Protein AF-F2PI45-F1 (afdb_monomer_lite)

pLDDT: mean 71.33, std 25.91, range [21.83, 98.81]

Sequence (616 aa):
MYAVRPRPASSHHSFSNLPLLVLICISTILLFCTRTSAAPFDLSNGDISQQVIIIDDDQQAPFIGTEPKANLESSENDQEPFPGDTSQFPWPRASKTLRTMLEALDVMQSDYFSLWQATWPTGIDWTKAVVNTHILSLLSLLSSTLGFTGDEPWSGCYDEVAMSTENLISYYFQQTSAFWHGENFFGIRLQAYDDMLAPAAHRARVFYDLAVRGWDTQLCGGGMIWSPWLTPYKNAITNELFISASIAMYLYFPGDPIDSPIVESQLQENGFASPPRDPIHLDAAITAYKWLKNSNMTGANGLYADGFHIHGWTPNDPGTGKCDVLNTMVYTYNQGVILSGLRGLWLATGDRRYLEDGHDLVRNVIKATGWPAKSDHTWHGLGRAGVLEDACDSTGLCSQDGQTFKGIFFHHFAEFCRQLSPQEKRILSDPALHKSPSGNNTSEQERRNTFGWHQRTCASYLHWLEHNAYAASVTKNEKGLYGMWWGPKYPDGELNNSDNAVVLPHGAVDYSNSDPPINRASPDLALLQAKGNRTYFAKKVPSDTVGDQLRPITHEFQDTTASKLEGGDAGTGPNVAKAVKDVNDRGRGRTLETQSGALAVFKALYQWQTTPSLRR

Radius of gyration: 27.51 Å; chains: 1; bounding box: 72×77×82 Å

InterPro domains:
  IPR005198 Glycoside hydrolase, family 76 [PF03663] (282-457)
  IPR008928 Six-hairpin glycosidase superfamily [SSF48208] (204-419)
  IPR053169 Meiotically Up-regulated Gene Protein [PTHR47791] (22-611)

Structure (mmCIF, N/CA/C/O backbone):
data_AF-F2PI45-F1
#
_entry.id   AF-F2PI45-F1
#
loop_
_atom_site.group_PDB
_atom_site.id
_atom_site.type_symbol
_atom_site.label_atom_id
_atom_site.label_alt_id
_atom_site.label_comp_id
_atom_site.label_asym_id
_atom_site.label_entity_id
_atom_site.label_seq_id
_atom_site.pdbx_PDB_ins_code
_atom_site.Cartn_x
_atom_site.Cartn_y
_atom_site.Cartn_z
_atom_site.occupancy
_atom_site.B_iso_or_equiv
_atom_site.auth_seq_id
_atom_site.auth_comp_id
_atom_site.auth_asym_id
_atom_site.auth_atom_id
_atom_site.pdbx_PDB_model_num
ATOM 1 N N . MET A 1 1 ? -38.314 17.375 -43.896 1.00 33.88 1 MET A N 1
ATOM 2 C CA . MET A 1 1 ? -37.066 17.585 -44.670 1.00 33.88 1 MET A CA 1
ATOM 3 C C . MET A 1 1 ? -36.321 18.696 -43.943 1.00 33.88 1 MET A C 1
ATOM 5 O O . MET A 1 1 ? -36.870 19.778 -43.882 1.00 33.88 1 MET A O 1
ATOM 9 N N . TYR A 1 2 ? -35.233 18.507 -43.204 1.00 23.61 2 TYR A N 1
ATOM 10 C CA . TYR A 1 2 ? -34.017 17.724 -43.426 1.00 23.61 2 TYR A CA 1
ATOM 11 C C . TYR A 1 2 ? -33.533 17.062 -42.123 1.00 23.61 2 TYR A C 1
ATOM 13 O O . TYR A 1 2 ? -33.752 17.584 -41.035 1.00 23.61 2 TYR A O 1
ATOM 21 N N . ALA A 1 3 ? -32.867 15.917 -42.264 1.00 24.14 3 ALA A N 1
ATOM 22 C CA . ALA A 1 3 ? -32.181 15.197 -41.198 1.00 24.14 3 ALA A CA 1
ATOM 23 C C . ALA A 1 3 ? -30.749 15.724 -41.008 1.00 24.14 3 ALA A C 1
ATOM 25 O O . ALA A 1 3 ? -30.070 16.007 -41.994 1.00 24.14 3 ALA A O 1
ATOM 26 N N . VAL A 1 4 ? -30.259 15.744 -39.766 1.00 24.33 4 VAL A N 1
ATOM 27 C CA . VAL A 1 4 ? -28.822 15.783 -39.455 1.00 24.33 4 VAL A CA 1
ATOM 28 C C . VAL A 1 4 ? -28.541 14.702 -38.410 1.00 24.33 4 VAL A C 1
ATOM 30 O O . VAL A 1 4 ? -29.126 14.694 -37.332 1.00 24.33 4 VAL A O 1
ATOM 33 N N . ARG A 1 5 ? -27.687 13.742 -38.782 1.00 22.36 5 ARG A N 1
ATOM 34 C CA . ARG A 1 5 ? -27.191 12.652 -37.927 1.00 22.36 5 ARG A CA 1
ATOM 35 C C . ARG A 1 5 ? -26.274 13.206 -36.821 1.00 22.36 5 ARG A C 1
ATOM 37 O O . ARG A 1 5 ? -25.494 14.110 -37.121 1.00 22.36 5 ARG A O 1
ATOM 44 N N . PRO A 1 6 ? -26.241 12.617 -35.613 1.00 24.66 6 PRO A N 1
ATOM 45 C CA . PRO A 1 6 ? -25.165 12.871 -34.662 1.00 24.66 6 PRO A CA 1
ATOM 46 C C . PRO A 1 6 ? -23.871 12.180 -35.124 1.00 24.66 6 PRO A C 1
ATOM 48 O O . PRO A 1 6 ? -23.886 11.019 -35.539 1.00 24.66 6 PRO A O 1
ATOM 51 N N . ARG A 1 7 ? -22.748 12.903 -35.054 1.00 21.83 7 ARG A N 1
ATOM 52 C CA . ARG A 1 7 ? -21.387 12.345 -35.132 1.00 21.83 7 ARG A CA 1
ATOM 53 C C . ARG A 1 7 ? -21.074 11.558 -33.845 1.00 21.83 7 ARG A C 1
ATOM 55 O O . ARG A 1 7 ? -21.570 11.947 -32.790 1.00 21.83 7 ARG A O 1
ATOM 62 N N . PRO A 1 8 ? -20.232 10.511 -33.894 1.00 22.56 8 PRO A N 1
ATOM 63 C CA . PRO A 1 8 ? -19.778 9.817 -32.697 1.00 22.56 8 PRO A CA 1
ATOM 64 C C . PRO A 1 8 ? -18.720 10.668 -31.982 1.00 22.56 8 PRO A C 1
ATOM 66 O O . PRO A 1 8 ? -17.704 11.029 -32.574 1.00 22.56 8 PRO A O 1
ATOM 69 N N . ALA A 1 9 ? -18.961 11.003 -30.716 1.00 24.89 9 ALA A N 1
ATOM 70 C CA . ALA A 1 9 ? -17.944 11.569 -29.840 1.00 24.89 9 ALA A CA 1
ATOM 71 C C . ALA A 1 9 ? -17.039 10.433 -29.344 1.00 24.89 9 ALA A C 1
ATOM 73 O O . ALA A 1 9 ? -17.418 9.639 -28.487 1.00 24.89 9 ALA A O 1
ATOM 74 N N . SER A 1 10 ? -15.846 10.338 -29.921 1.00 26.83 10 SER A N 1
ATOM 75 C CA . SER A 1 10 ? -14.732 9.558 -29.395 1.00 26.83 10 SER A CA 1
ATOM 76 C C . SER A 1 10 ? -14.010 10.381 -28.325 1.00 26.83 10 SER A C 1
ATOM 78 O O . SER A 1 10 ? -13.104 11.148 -28.638 1.00 26.83 10 SER A O 1
ATOM 80 N N . SER A 1 11 ? -14.425 10.240 -27.069 1.00 23.83 11 SER A N 1
ATOM 81 C CA . SER A 1 11 ? -13.653 10.679 -25.899 1.00 23.83 11 SER A CA 1
ATOM 82 C C . SER A 1 11 ? -14.159 9.945 -24.656 1.00 23.83 11 SER A C 1
ATOM 84 O O . SER A 1 11 ? -14.932 10.479 -23.862 1.00 23.83 11 SER A O 1
ATOM 86 N N . HIS A 1 12 ? -13.759 8.682 -24.505 1.00 24.02 12 HIS A N 1
ATOM 87 C CA . HIS A 1 12 ? -13.896 7.961 -23.242 1.00 24.02 12 HIS A CA 1
ATOM 88 C C . HIS A 1 12 ? -12.799 8.452 -22.285 1.00 24.02 12 HIS A C 1
ATOM 90 O O . HIS A 1 12 ? -11.687 7.933 -22.302 1.00 24.02 12 HIS A O 1
ATOM 96 N N . HIS A 1 13 ? -13.102 9.475 -21.483 1.00 25.55 13 HIS A N 1
ATOM 97 C CA . HIS A 1 13 ? -12.316 9.825 -20.299 1.00 25.55 13 HIS A CA 1
ATOM 98 C C . HIS A 1 13 ? -12.866 9.098 -19.060 1.00 25.55 13 HIS A C 1
ATOM 100 O O . HIS A 1 13 ? -14.070 8.883 -18.922 1.00 25.55 13 HIS A O 1
ATOM 106 N N . SER A 1 14 ? -11.928 8.678 -18.212 1.00 30.64 14 SER A N 1
ATOM 107 C CA . SER A 1 14 ? -12.014 7.811 -17.035 1.00 30.64 14 SER A CA 1
ATOM 108 C C . SER A 1 14 ? -13.214 8.020 -16.103 1.00 30.64 14 SER A C 1
ATOM 110 O O . SER A 1 14 ? -13.240 8.958 -15.319 1.00 30.64 14 SER A O 1
ATOM 112 N N . PHE A 1 15 ? -14.137 7.056 -16.080 1.00 25.92 15 PHE A N 1
ATOM 113 C CA . PHE A 1 15 ? -15.078 6.834 -14.963 1.00 25.92 15 PHE A CA 1
ATOM 114 C C . PHE A 1 15 ? -15.047 5.380 -14.447 1.00 25.92 15 PHE A C 1
ATOM 116 O O . PHE A 1 15 ? -15.872 4.965 -13.638 1.00 25.92 15 PHE A O 1
ATOM 123 N N . SER A 1 16 ? -14.081 4.578 -14.895 1.00 33.81 16 SER A N 1
ATOM 124 C CA . SER A 1 16 ? -14.074 3.117 -14.742 1.00 33.81 16 SER A CA 1
ATOM 125 C C . SER A 1 16 ? -13.596 2.586 -13.380 1.00 33.81 16 SER A C 1
ATOM 127 O O . SER A 1 16 ? -13.730 1.389 -13.150 1.00 33.81 16 SER A O 1
ATOM 129 N N . ASN A 1 17 ? -13.085 3.433 -12.473 1.00 45.50 17 ASN A N 1
ATOM 130 C CA . ASN A 1 17 ? -12.382 3.010 -11.244 1.00 45.50 17 ASN A CA 1
ATOM 131 C C . ASN A 1 17 ? -12.914 3.642 -9.942 1.00 45.50 17 ASN A C 1
ATOM 133 O O . ASN A 1 17 ? -12.168 3.747 -8.966 1.00 45.50 17 ASN A O 1
ATOM 137 N N . LEU A 1 18 ? -14.185 4.059 -9.903 1.00 41.03 18 LEU A N 1
ATOM 138 C CA . LEU A 1 18 ? -14.761 4.754 -8.743 1.00 41.03 18 LEU A CA 1
ATOM 139 C C . LEU A 1 18 ? -14.488 4.034 -7.400 1.00 41.03 18 LEU A C 1
ATOM 141 O O . LEU A 1 18 ? -13.960 4.691 -6.509 1.00 41.03 18 LEU A O 1
ATOM 145 N N . PRO A 1 19 ? -14.700 2.708 -7.239 1.00 41.06 19 PRO A N 1
ATOM 146 C CA . PRO A 1 19 ? -14.501 2.037 -5.947 1.00 41.06 19 PRO A CA 1
ATOM 147 C C . PRO A 1 19 ? -13.040 2.029 -5.476 1.00 41.06 19 PRO A C 1
ATOM 149 O O . PRO A 1 19 ? -12.767 2.140 -4.284 1.00 41.06 19 PRO A O 1
ATOM 152 N N . LEU A 1 20 ? -12.089 1.927 -6.410 1.00 44.75 20 LEU A N 1
ATOM 153 C CA . LEU A 1 20 ? -10.660 1.910 -6.103 1.00 44.75 20 LEU A CA 1
ATOM 154 C C . LEU A 1 20 ? -10.176 3.288 -5.634 1.00 44.75 20 LEU A C 1
ATOM 156 O O . LEU A 1 20 ? -9.505 3.390 -4.610 1.00 44.75 20 LEU A O 1
ATOM 160 N N . LEU A 1 21 ? -10.559 4.345 -6.357 1.00 47.47 21 LEU A N 1
ATOM 161 C CA . LEU A 1 21 ? -10.214 5.724 -6.005 1.00 47.47 21 LEU A CA 1
ATOM 162 C C . LEU A 1 21 ? -10.801 6.107 -4.640 1.00 47.47 21 LEU A C 1
ATOM 164 O O . LEU A 1 21 ? -10.086 6.608 -3.777 1.00 47.47 21 LEU A O 1
ATOM 168 N N . VAL A 1 22 ? -12.083 5.794 -4.434 1.00 50.28 22 VAL A N 1
ATOM 169 C CA . VAL A 1 22 ? -12.818 6.002 -3.179 1.00 50.28 22 VAL A CA 1
ATOM 170 C C . VAL A 1 22 ? -12.051 5.401 -1.995 1.00 50.28 22 VAL A C 1
ATOM 172 O O . VAL A 1 22 ? -11.793 6.088 -1.009 1.00 50.28 22 VAL A O 1
ATOM 175 N N . LEU A 1 23 ? -11.633 4.136 -2.097 1.00 44.88 23 LEU A N 1
ATOM 176 C CA . LEU A 1 23 ? -10.968 3.441 -0.996 1.00 44.88 23 LEU A CA 1
ATOM 177 C C . LEU A 1 23 ? -9.544 3.950 -0.709 1.00 44.88 23 LEU A C 1
ATOM 179 O O . LEU A 1 23 ? -9.128 4.007 0.455 1.00 44.88 23 LEU A O 1
ATOM 183 N N . ILE A 1 24 ? -8.802 4.353 -1.745 1.00 49.91 24 ILE A N 1
ATOM 184 C CA . ILE A 1 24 ? -7.488 4.992 -1.579 1.00 49.91 24 ILE A CA 1
ATOM 185 C C . ILE A 1 24 ? -7.664 6.330 -0.854 1.00 49.91 24 ILE A C 1
ATOM 187 O O . ILE A 1 24 ? -6.982 6.574 0.143 1.00 49.91 24 ILE A O 1
ATOM 191 N N . CYS A 1 25 ? -8.632 7.153 -1.275 1.00 53.09 25 CYS A N 1
ATOM 192 C CA . CYS A 1 25 ? -8.944 8.421 -0.620 1.00 53.09 25 CYS A CA 1
ATOM 193 C C . CYS A 1 25 ? -9.267 8.232 0.870 1.00 53.09 25 CYS A C 1
ATOM 195 O O . CYS A 1 25 ? -8.688 8.942 1.689 1.00 53.09 25 CYS A O 1
ATOM 197 N N . ILE A 1 26 ? -10.095 7.252 1.252 1.00 53.78 26 ILE A N 1
ATOM 198 C CA . ILE A 1 26 ? -10.412 6.975 2.669 1.00 53.78 26 ILE A CA 1
ATOM 199 C C . ILE A 1 26 ? -9.142 6.693 3.478 1.00 53.78 26 ILE A C 1
ATOM 201 O O . ILE A 1 26 ? -8.958 7.254 4.556 1.00 53.78 26 ILE A O 1
ATOM 205 N N . SER A 1 27 ? -8.237 5.868 2.946 1.00 49.56 27 SER A N 1
ATOM 206 C CA . SER A 1 27 ? -6.987 5.514 3.629 1.00 49.56 27 SER A CA 1
ATOM 207 C C . SER A 1 27 ? -6.093 6.743 3.847 1.00 49.56 27 SER A C 1
ATOM 209 O O . SER A 1 27 ? -5.549 6.925 4.937 1.00 49.56 27 SER A O 1
ATOM 211 N N . THR A 1 28 ? -6.005 7.633 2.848 1.00 55.09 28 THR A N 1
ATOM 212 C CA . THR A 1 28 ? -5.262 8.904 2.957 1.00 55.09 28 THR A CA 1
ATOM 213 C C . THR A 1 28 ? -5.875 9.850 3.991 1.00 55.09 28 THR A C 1
ATOM 215 O O . THR A 1 28 ? -5.159 10.494 4.756 1.00 55.09 28 THR A O 1
ATOM 218 N N . ILE A 1 29 ? -7.208 9.893 4.050 1.00 54.50 29 ILE A N 1
ATOM 219 C CA . ILE A 1 29 ? -7.974 10.776 4.926 1.00 54.50 29 ILE A CA 1
ATOM 220 C C . ILE A 1 29 ? -7.871 10.304 6.377 1.00 54.50 29 ILE A C 1
ATOM 222 O O . ILE A 1 29 ? -7.687 11.110 7.280 1.00 54.50 29 ILE A O 1
ATOM 226 N N . LEU A 1 30 ? -7.919 8.998 6.632 1.00 48.25 30 LEU A N 1
ATOM 227 C CA . LEU A 1 30 ? -7.784 8.474 7.991 1.00 48.25 30 LEU A CA 1
ATOM 228 C C . LEU A 1 30 ? -6.361 8.660 8.530 1.00 48.25 30 LEU A C 1
ATOM 230 O O . LEU A 1 30 ? -6.196 9.006 9.697 1.00 48.25 30 LEU A O 1
ATOM 234 N N . LEU A 1 31 ? -5.333 8.543 7.680 1.00 49.53 31 LEU A N 1
ATOM 235 C CA . LEU A 1 31 ? -3.962 8.957 8.019 1.00 49.53 31 LEU A CA 1
ATOM 236 C C . LEU A 1 31 ? -3.902 10.428 8.462 1.00 49.53 31 LEU A C 1
ATOM 238 O O . LEU A 1 31 ? -3.153 10.755 9.382 1.00 49.53 31 LEU A O 1
ATOM 242 N N . PHE A 1 32 ? -4.730 11.282 7.862 1.00 48.47 32 PHE A N 1
ATOM 243 C CA . PHE A 1 32 ? -4.881 12.683 8.235 1.00 48.47 32 PHE A CA 1
ATOM 244 C C . PHE A 1 32 ? -5.536 12.850 9.617 1.00 48.47 32 PHE A C 1
ATOM 246 O O . PHE A 1 32 ? -4.965 13.480 10.508 1.00 48.47 32 PHE A O 1
ATOM 253 N N . CYS A 1 33 ? -6.681 12.195 9.840 1.00 40.84 33 CYS A N 1
ATOM 254 C CA . CYS A 1 33 ? -7.427 12.256 11.102 1.00 40.84 33 CYS A CA 1
ATOM 255 C C . CYS A 1 33 ? -6.652 11.682 12.303 1.00 40.84 33 CYS A C 1
ATOM 257 O O . CYS A 1 33 ? -6.845 12.127 13.431 1.00 40.84 33 CYS A O 1
ATOM 259 N N . THR A 1 34 ? -5.740 10.722 12.094 1.00 45.22 34 THR A N 1
ATOM 260 C CA . THR A 1 34 ? -4.910 10.176 13.190 1.00 45.22 34 THR A CA 1
ATOM 261 C C . THR A 1 34 ? -3.892 11.151 13.775 1.00 45.22 34 THR A C 1
ATOM 263 O O . THR A 1 34 ? -3.314 10.855 14.824 1.00 45.22 34 THR A O 1
ATOM 266 N N . ARG A 1 35 ? -3.602 12.266 13.094 1.00 47.75 35 ARG A N 1
ATOM 267 C CA . ARG A 1 35 ? -2.404 13.080 13.363 1.00 47.75 35 ARG A CA 1
ATOM 268 C C . ARG A 1 35 ? -2.680 14.548 13.677 1.00 47.75 35 ARG A C 1
ATOM 270 O O . ARG A 1 35 ? -1.747 15.233 14.074 1.00 47.75 35 ARG A O 1
ATOM 277 N N . THR A 1 36 ? -3.932 15.000 13.620 1.00 33.34 36 THR A N 1
ATOM 278 C CA . THR A 1 36 ? -4.341 16.340 14.084 1.00 33.34 36 THR A CA 1
ATOM 279 C C . THR A 1 36 ? -4.804 16.379 15.548 1.00 33.34 36 THR A C 1
ATOM 281 O O . THR A 1 36 ? -5.346 17.390 15.980 1.00 33.34 36 THR A O 1
ATOM 284 N N . SER A 1 37 ? -4.581 15.332 16.361 1.00 30.16 37 SER A N 1
ATOM 285 C CA . SER A 1 37 ? -4.955 15.392 17.785 1.00 30.16 37 SER A CA 1
ATOM 286 C C . SER A 1 37 ? -3.991 16.290 18.578 1.00 30.16 37 SER A C 1
ATOM 288 O O . SER A 1 37 ? -3.027 15.809 19.180 1.00 30.16 37 SER A O 1
ATOM 290 N N . ALA A 1 38 ? -4.263 17.593 18.607 1.00 25.81 38 ALA A N 1
ATOM 291 C CA . ALA A 1 38 ? -3.849 18.433 19.721 1.00 25.81 38 ALA A CA 1
ATOM 292 C C . ALA A 1 38 ? -4.473 17.870 21.013 1.00 25.81 38 ALA A C 1
ATOM 294 O O . ALA A 1 38 ? -5.565 17.294 20.996 1.00 25.81 38 ALA A O 1
ATOM 295 N N . ALA A 1 39 ? -3.738 17.946 22.122 1.00 23.22 39 ALA A N 1
ATOM 296 C CA . ALA A 1 39 ? -4.194 17.452 23.417 1.00 23.22 39 ALA A CA 1
ATOM 297 C C . ALA A 1 39 ? -5.570 18.051 23.784 1.00 23.22 39 ALA A C 1
ATOM 299 O O . ALA A 1 39 ? -5.795 19.232 23.518 1.00 23.22 39 ALA A O 1
ATOM 300 N N . PRO A 1 40 ? -6.490 17.285 24.400 1.00 25.64 40 PRO A N 1
ATOM 301 C CA . PRO A 1 40 ? -7.733 17.857 24.898 1.00 25.64 40 PRO A CA 1
ATOM 302 C C . PRO A 1 40 ? -7.402 18.880 25.991 1.00 25.64 40 PRO A C 1
ATOM 304 O O . PRO A 1 40 ? -6.805 18.532 27.009 1.00 25.64 40 PRO A O 1
ATOM 307 N N . PHE A 1 41 ? -7.759 20.142 25.756 1.00 23.22 41 PHE A N 1
ATOM 308 C CA . PHE A 1 41 ? -7.725 21.186 26.775 1.00 23.22 41 PHE A CA 1
ATOM 309 C C . PHE A 1 41 ? -8.784 20.867 27.838 1.00 23.22 41 PHE A C 1
ATOM 311 O O . PHE A 1 41 ? -9.961 20.689 27.524 1.00 23.22 41 PHE A O 1
ATOM 318 N N . ASP A 1 42 ? -8.347 20.761 29.090 1.00 23.28 42 ASP A N 1
ATOM 319 C CA . ASP A 1 42 ? -9.207 20.565 30.253 1.00 23.28 42 ASP A CA 1
ATOM 320 C C . ASP A 1 42 ? -9.890 21.895 30.615 1.00 23.28 42 ASP A C 1
ATOM 322 O O . ASP A 1 42 ? -9.226 22.894 30.891 1.00 23.28 42 ASP A O 1
ATOM 326 N N . LEU A 1 43 ? -11.223 21.919 30.592 1.00 28.06 43 LEU A N 1
ATOM 327 C CA . LEU A 1 43 ? -12.054 23.098 30.873 1.00 28.06 43 LEU A CA 1
ATOM 328 C C . LEU A 1 43 ? -12.311 23.309 32.378 1.00 28.06 43 LEU A C 1
ATOM 330 O O . LEU A 1 43 ? -13.304 23.932 32.752 1.00 28.06 43 LEU A O 1
ATOM 334 N N . SER A 1 44 ? -11.456 22.797 33.269 1.00 26.75 44 SER A N 1
ATOM 335 C CA . SER A 1 44 ? -11.731 22.834 34.712 1.00 26.75 44 SER A CA 1
ATOM 336 C C . SER A 1 44 ? -11.062 23.959 35.508 1.00 26.75 44 SER A C 1
ATOM 338 O O . SER A 1 44 ? -11.279 24.013 36.715 1.00 26.75 44 SER A O 1
ATOM 340 N N . ASN A 1 45 ? -10.290 24.867 34.904 1.00 25.86 45 ASN A N 1
ATOM 341 C CA . ASN A 1 45 ? -9.700 25.995 35.636 1.00 25.86 45 ASN A CA 1
ATOM 342 C C . ASN A 1 45 ? -10.149 27.330 35.043 1.00 25.86 45 ASN A C 1
ATOM 344 O O . ASN A 1 45 ? -9.625 27.806 34.039 1.00 25.86 45 ASN A O 1
ATOM 348 N N . GLY A 1 46 ? -11.148 27.926 35.694 1.00 32.56 46 GLY A N 1
ATOM 349 C CA . GLY A 1 46 ? -11.552 29.301 35.454 1.00 32.56 46 GLY A CA 1
ATOM 350 C C . GLY A 1 46 ? -10.499 30.264 35.983 1.00 32.56 46 GLY A C 1
ATOM 351 O O . GLY A 1 46 ? -10.391 30.438 37.188 1.00 32.56 46 GLY A O 1
ATOM 352 N N . ASP A 1 47 ? -9.729 30.854 35.079 1.00 28.53 47 ASP A N 1
ATOM 353 C CA . ASP A 1 47 ? -9.365 32.273 35.080 1.00 28.53 47 ASP A CA 1
ATOM 354 C C . ASP A 1 47 ? -8.482 32.521 33.854 1.00 28.53 47 ASP A C 1
ATOM 356 O O . ASP A 1 47 ? -7.393 31.967 33.772 1.00 28.53 47 ASP A O 1
ATOM 360 N N . ILE A 1 48 ? -8.990 33.287 32.886 1.00 24.52 48 ILE A N 1
ATOM 361 C CA . ILE A 1 48 ? -8.292 34.259 32.022 1.00 24.52 48 ILE A CA 1
ATOM 362 C C . ILE A 1 48 ? -9.359 34.785 31.047 1.00 24.52 48 ILE A C 1
ATOM 364 O O . ILE A 1 48 ? -9.941 34.058 30.244 1.00 24.52 48 ILE A O 1
ATOM 368 N N . SER A 1 49 ? -9.657 36.074 31.169 1.00 26.09 49 SER A N 1
ATOM 369 C CA . SER A 1 49 ? -10.671 36.809 30.418 1.00 26.09 49 SER A CA 1
ATOM 370 C C . SER A 1 49 ? -10.401 36.829 28.906 1.00 26.09 49 SER A C 1
ATOM 372 O O . SER A 1 49 ? -9.418 37.425 28.466 1.00 26.09 49 SER A O 1
ATOM 374 N N . GLN A 1 50 ? -11.314 36.272 28.106 1.00 28.66 50 GLN A N 1
ATOM 375 C CA . GLN A 1 50 ? -11.414 36.560 26.673 1.00 28.66 50 GLN A CA 1
ATOM 376 C C . GLN A 1 50 ? -12.030 37.953 26.464 1.00 28.66 50 GLN A C 1
ATOM 378 O O . GLN A 1 50 ? -13.197 38.175 26.782 1.00 28.66 50 GLN A O 1
ATOM 383 N N . GLN A 1 51 ? -11.273 38.886 25.882 1.00 24.91 51 GLN A N 1
ATOM 384 C CA . GLN A 1 51 ? -11.867 39.981 25.115 1.00 24.91 51 GLN A CA 1
ATOM 385 C C . GLN A 1 51 ? -12.147 39.460 23.705 1.00 24.91 51 GLN A C 1
ATOM 387 O O . GLN A 1 51 ? -11.249 39.338 22.878 1.00 24.91 51 GLN A O 1
ATOM 392 N N . VAL A 1 52 ? -13.410 39.122 23.458 1.00 22.98 52 VAL A N 1
ATOM 393 C CA . VAL A 1 52 ? -13.944 38.847 22.125 1.00 22.98 52 VAL A CA 1
ATOM 394 C C . VAL A 1 52 ? -14.090 40.188 21.404 1.00 22.98 52 VAL A C 1
ATOM 396 O O . VAL A 1 52 ? -14.913 41.013 21.799 1.00 22.98 52 VAL A O 1
ATOM 399 N N . ILE A 1 53 ? -13.296 40.421 20.359 1.00 23.08 53 ILE A N 1
ATOM 400 C CA . ILE A 1 53 ? -13.581 41.479 19.384 1.00 23.08 53 ILE A CA 1
ATOM 401 C C . ILE A 1 53 ? -14.524 40.863 18.352 1.00 23.08 53 ILE A C 1
ATOM 403 O O . ILE A 1 53 ? -14.109 40.055 17.526 1.00 23.08 53 ILE A O 1
ATOM 407 N N . ILE A 1 54 ? -15.805 41.217 18.437 1.00 23.70 54 ILE A N 1
ATOM 408 C CA . ILE A 1 54 ? -16.793 40.926 17.396 1.00 23.70 54 ILE A CA 1
ATOM 409 C C . ILE A 1 54 ? -16.545 41.934 16.271 1.00 23.70 54 ILE A C 1
ATOM 411 O O . ILE A 1 54 ? -16.650 43.139 16.497 1.00 23.70 54 ILE A O 1
ATOM 415 N N . ILE A 1 55 ? -16.178 41.455 15.083 1.00 24.06 55 ILE A N 1
ATOM 416 C CA . ILE A 1 55 ? -16.132 42.282 13.873 1.00 24.06 55 ILE A CA 1
ATOM 417 C C . ILE A 1 55 ? -17.495 42.136 13.190 1.00 24.06 55 ILE A C 1
ATOM 419 O O . ILE A 1 55 ? -17.864 41.034 12.794 1.00 24.06 55 ILE A O 1
ATOM 423 N N . ASP A 1 56 ? -18.240 43.241 13.129 1.00 24.06 56 ASP A N 1
ATOM 424 C CA . ASP A 1 56 ? -19.556 43.353 12.487 1.00 24.06 56 ASP A CA 1
ATOM 425 C C . ASP A 1 56 ? -19.460 43.176 10.957 1.00 24.06 56 ASP A C 1
ATOM 427 O O . ASP A 1 56 ? -18.480 43.587 10.328 1.00 24.06 56 ASP A O 1
ATOM 431 N N . ASP A 1 57 ? -20.507 42.596 10.370 1.00 30.73 57 ASP A N 1
ATOM 432 C CA . ASP A 1 57 ? -20.591 42.010 9.015 1.00 30.73 57 ASP A CA 1
ATOM 433 C C . ASP A 1 57 ? -20.531 43.026 7.840 1.00 30.73 57 ASP A C 1
ATOM 435 O O . ASP A 1 57 ? -20.660 42.660 6.675 1.00 30.73 57 ASP A O 1
ATOM 439 N N . ASP A 1 58 ? -20.286 44.313 8.112 1.00 27.70 58 ASP A N 1
ATOM 440 C CA . ASP A 1 58 ? -20.378 45.407 7.126 1.00 27.70 58 ASP A CA 1
ATOM 441 C C . ASP A 1 58 ? -19.014 45.940 6.617 1.00 27.70 58 ASP A C 1
ATOM 443 O O . ASP A 1 58 ? -18.944 46.994 5.980 1.00 27.70 58 ASP A O 1
ATOM 447 N N . GLN A 1 59 ? -17.896 45.244 6.865 1.00 29.20 59 GLN A N 1
ATOM 448 C CA . GLN A 1 59 ? -16.543 45.729 6.504 1.00 29.20 59 GLN A CA 1
ATOM 449 C C . GLN A 1 59 ? -15.874 45.035 5.297 1.00 29.20 59 GLN A C 1
ATOM 451 O O . GLN A 1 59 ? -14.725 45.348 4.984 1.00 29.20 59 GLN A O 1
ATOM 456 N N . GLN A 1 60 ? -16.550 44.154 4.553 1.00 29.36 60 GLN A N 1
ATOM 457 C CA . GLN A 1 60 ? -15.978 43.576 3.324 1.00 29.36 60 GLN A CA 1
ATOM 458 C C . GLN A 1 60 ? -16.428 44.325 2.062 1.00 29.36 60 GLN A C 1
ATOM 460 O O . GLN A 1 60 ? -17.349 43.915 1.360 1.00 29.36 60 GLN A O 1
ATOM 465 N N . ALA A 1 61 ? -15.720 45.407 1.728 1.00 27.95 61 ALA A N 1
ATOM 466 C CA . ALA A 1 61 ? -15.706 45.950 0.370 1.00 27.95 61 ALA A CA 1
ATOM 467 C C . ALA A 1 61 ? -14.415 45.503 -0.353 1.00 27.95 61 ALA A C 1
ATOM 469 O O . ALA A 1 61 ? -13.327 45.644 0.210 1.00 27.95 61 ALA A O 1
ATOM 470 N N . PRO A 1 62 ? -14.488 44.972 -1.590 1.00 28.06 62 PRO A N 1
ATOM 471 C CA . PRO A 1 62 ? -13.304 44.576 -2.346 1.00 28.06 62 PRO A CA 1
ATOM 472 C C . PRO A 1 62 ? -12.477 45.815 -2.716 1.00 28.06 62 PRO A C 1
ATOM 474 O O . PRO A 1 62 ? -12.985 46.747 -3.341 1.00 28.06 62 PRO A O 1
ATOM 477 N N . PHE A 1 63 ? -11.192 45.829 -2.355 1.00 27.70 63 PHE A N 1
ATOM 478 C CA . PHE A 1 63 ? -10.278 46.911 -2.723 1.00 27.70 63 PHE A CA 1
ATOM 479 C C . PHE A 1 63 ? -9.968 46.869 -4.226 1.00 27.70 63 PHE A C 1
ATOM 481 O O . PHE A 1 63 ? -9.033 46.210 -4.674 1.00 27.70 63 PHE A O 1
ATOM 488 N N . ILE A 1 64 ? -10.747 47.612 -5.011 1.00 29.91 64 ILE A N 1
ATOM 489 C CA . ILE A 1 64 ? -10.380 48.032 -6.363 1.00 29.91 64 ILE A CA 1
ATOM 490 C C . ILE A 1 64 ? -10.048 49.525 -6.298 1.00 29.91 64 ILE A C 1
ATOM 492 O O . ILE A 1 64 ? -10.930 50.354 -6.104 1.00 29.91 64 ILE A O 1
ATOM 496 N N . GLY A 1 65 ? -8.768 49.854 -6.494 1.00 37.16 65 GLY A N 1
ATOM 497 C CA . GLY A 1 65 ? -8.319 51.195 -6.872 1.00 37.16 65 GLY A CA 1
ATOM 498 C C . GLY A 1 65 ? -8.153 52.216 -5.744 1.00 37.16 65 GLY A C 1
ATOM 499 O O . GLY A 1 65 ? -8.916 53.171 -5.666 1.00 37.16 65 GLY A O 1
ATOM 500 N N . THR A 1 66 ? -7.074 52.108 -4.967 1.00 30.12 66 THR A N 1
ATOM 501 C CA . THR A 1 66 ? -6.442 53.271 -4.315 1.00 30.12 66 THR A CA 1
ATOM 502 C C . THR A 1 66 ? -4.930 53.069 -4.283 1.00 30.12 66 THR A C 1
ATOM 504 O O . THR A 1 66 ? -4.470 52.012 -3.855 1.00 30.12 66 THR A O 1
ATOM 507 N N . GLU A 1 67 ? -4.170 54.064 -4.750 1.00 31.77 67 GLU A N 1
ATOM 508 C CA . GLU A 1 67 ? -2.703 54.083 -4.689 1.00 31.77 67 GLU A CA 1
ATOM 509 C C . GLU A 1 67 ? -2.187 53.828 -3.259 1.00 31.77 67 GLU A C 1
ATOM 511 O O . GLU A 1 67 ? -2.828 54.255 -2.289 1.00 31.77 67 GLU A O 1
ATOM 516 N N . PRO A 1 68 ? -1.042 53.138 -3.101 1.00 31.53 68 PRO A N 1
ATOM 517 C CA . PRO A 1 68 ? -0.534 52.770 -1.789 1.00 31.53 68 PRO A CA 1
ATOM 518 C C . PRO A 1 68 ? -0.167 54.024 -0.991 1.00 31.53 68 PRO A C 1
ATOM 520 O O . PRO A 1 68 ? 0.657 54.839 -1.409 1.00 31.53 68 PRO A O 1
ATOM 523 N N . LYS A 1 69 ? -0.777 54.170 0.191 1.00 33.94 69 LYS A N 1
ATOM 524 C CA . LYS A 1 69 ? -0.365 55.169 1.179 1.00 33.94 69 LYS A CA 1
ATOM 525 C C . LYS A 1 69 ? 1.085 54.896 1.578 1.00 33.94 69 LYS A C 1
ATOM 527 O O . LYS A 1 69 ? 1.392 53.844 2.130 1.00 33.94 69 LYS A O 1
ATOM 532 N N . ALA A 1 70 ? 1.952 55.867 1.308 1.00 35.91 70 ALA A N 1
ATOM 533 C CA . ALA A 1 70 ? 3.287 55.933 1.879 1.00 35.91 70 ALA A CA 1
ATOM 534 C C . ALA A 1 70 ? 3.188 55.920 3.416 1.00 35.91 70 ALA A C 1
ATOM 536 O O . ALA A 1 70 ? 2.350 56.632 3.973 1.00 35.91 70 ALA A O 1
ATOM 537 N N . ASN A 1 71 ? 4.065 55.141 4.059 1.00 37.06 71 ASN A N 1
ATOM 538 C CA . ASN A 1 71 ? 4.266 54.985 5.512 1.00 37.06 71 ASN A CA 1
ATOM 539 C C . ASN A 1 71 ? 3.630 53.741 6.163 1.00 37.06 71 ASN A C 1
ATOM 541 O O . ASN A 1 71 ? 3.030 53.834 7.232 1.00 37.06 71 ASN A O 1
ATOM 545 N N . LEU A 1 72 ? 3.825 52.564 5.562 1.00 32.25 72 LEU A N 1
ATOM 546 C CA . LEU A 1 72 ? 3.919 51.319 6.331 1.00 32.25 72 LEU A CA 1
ATOM 547 C C . LEU A 1 72 ? 5.372 51.166 6.793 1.00 32.25 72 LEU A C 1
ATOM 549 O O . LEU A 1 72 ? 6.273 51.063 5.962 1.00 32.25 72 LEU A O 1
ATOM 553 N N . GLU A 1 73 ? 5.595 51.207 8.106 1.00 32.81 73 GLU A N 1
ATOM 554 C CA . GLU A 1 73 ? 6.873 50.816 8.702 1.00 32.81 73 GLU A CA 1
ATOM 555 C C . GLU A 1 73 ? 7.145 49.348 8.358 1.00 32.81 73 GLU A C 1
ATOM 557 O O . GLU A 1 73 ? 6.296 48.476 8.555 1.00 32.81 73 GLU A O 1
ATOM 562 N N . SER A 1 74 ? 8.319 49.088 7.784 1.00 29.02 74 SER A N 1
ATOM 563 C CA . SER A 1 74 ? 8.791 47.743 7.484 1.00 29.02 74 SER A CA 1
ATOM 564 C C . SER A 1 74 ? 8.927 46.954 8.780 1.00 29.02 74 SER A C 1
ATOM 566 O O . SER A 1 74 ? 9.639 47.372 9.690 1.00 29.02 74 SER A O 1
ATOM 568 N N . SER A 1 75 ? 8.277 45.794 8.849 1.00 32.78 75 SER A N 1
ATOM 569 C CA . SER A 1 75 ? 8.662 44.765 9.809 1.00 32.78 75 SER A CA 1
ATOM 570 C C . SER A 1 75 ? 10.134 44.424 9.567 1.00 32.78 75 SER A C 1
ATOM 572 O O . SER A 1 75 ? 10.487 44.018 8.466 1.00 32.78 75 SER A O 1
ATOM 574 N N . GLU A 1 76 ? 10.984 44.597 10.580 1.00 33.09 76 GLU A N 1
ATOM 575 C CA . GLU A 1 76 ? 12.405 44.201 10.558 1.00 33.09 76 GLU A CA 1
ATOM 576 C C . GLU A 1 76 ? 12.608 42.671 10.598 1.00 33.09 76 GLU A C 1
ATOM 578 O O . GLU A 1 76 ? 13.716 42.198 10.833 1.00 33.09 76 GLU A O 1
ATOM 583 N N . ASN A 1 77 ? 11.558 41.876 10.372 1.00 33.69 77 ASN A N 1
ATOM 584 C CA . ASN A 1 77 ? 11.707 40.444 10.151 1.00 33.69 77 ASN A CA 1
ATOM 585 C C . ASN A 1 77 ? 11.848 40.200 8.652 1.00 33.69 77 ASN A C 1
ATOM 587 O O . ASN A 1 77 ? 10.855 40.014 7.944 1.00 33.69 77 ASN A O 1
ATOM 591 N N . ASP A 1 78 ? 13.095 40.190 8.187 1.00 27.95 78 ASP A N 1
ATOM 592 C CA . ASP A 1 78 ? 13.432 39.653 6.877 1.00 27.95 78 ASP A CA 1
ATOM 593 C C . ASP A 1 78 ? 12.926 38.207 6.801 1.00 27.95 78 ASP A C 1
ATOM 595 O O . ASP A 1 78 ? 13.366 37.313 7.526 1.00 27.95 78 ASP A O 1
ATOM 599 N N . GLN A 1 79 ? 11.946 37.979 5.932 1.00 31.81 79 GLN A N 1
ATOM 600 C CA . GLN A 1 79 ? 11.534 36.639 5.556 1.00 31.81 79 GLN A CA 1
ATOM 601 C C . GLN A 1 79 ? 12.668 36.078 4.695 1.00 31.81 79 GLN A C 1
ATOM 603 O O . GLN A 1 79 ? 12.844 36.509 3.553 1.00 31.81 79 GLN A O 1
ATOM 608 N N . GLU A 1 80 ? 13.493 35.194 5.264 1.00 34.41 80 GLU A N 1
ATOM 609 C CA . GLU A 1 80 ? 14.654 34.683 4.538 1.00 34.41 80 GLU A CA 1
ATOM 610 C C . GLU A 1 80 ? 14.222 34.004 3.225 1.00 34.41 80 GLU A C 1
ATOM 612 O O . GLU A 1 80 ? 13.233 33.258 3.200 1.00 34.41 80 GLU A O 1
ATOM 617 N N . PRO A 1 81 ? 14.946 34.241 2.115 1.00 31.70 81 PRO A N 1
ATOM 618 C CA . PRO A 1 81 ? 14.729 33.499 0.885 1.00 31.70 81 PRO A CA 1
ATOM 619 C C . PRO A 1 81 ? 14.917 32.001 1.138 1.00 31.70 81 PRO A C 1
ATOM 621 O O . PRO A 1 81 ? 15.749 31.603 1.952 1.00 31.70 81 PRO A O 1
ATOM 624 N N . PHE A 1 82 ? 14.207 31.159 0.379 1.00 40.50 82 PHE A N 1
ATOM 625 C CA . PHE A 1 82 ? 14.554 29.738 0.276 1.00 40.50 82 PHE A CA 1
ATOM 626 C C . PHE A 1 82 ? 16.069 29.579 0.082 1.00 40.50 82 PHE A C 1
ATOM 628 O O . PHE A 1 82 ? 16.653 30.392 -0.643 1.00 40.50 82 PHE A O 1
ATOM 635 N N . PRO A 1 83 ? 16.708 28.549 0.668 1.00 39.72 83 PRO A N 1
ATOM 636 C CA . PRO A 1 83 ? 18.141 28.337 0.529 1.00 39.72 83 PRO A CA 1
ATOM 637 C C . PRO A 1 83 ? 18.490 28.071 -0.938 1.00 39.72 83 PRO A C 1
ATOM 639 O O . PRO A 1 83 ? 18.462 26.947 -1.434 1.00 39.72 83 PRO A O 1
ATOM 642 N N . GLY A 1 84 ? 18.811 29.147 -1.647 1.00 33.91 84 GLY A N 1
ATOM 643 C CA . GLY A 1 84 ? 19.268 29.164 -3.024 1.00 33.91 84 GLY A CA 1
ATOM 644 C C . GLY A 1 84 ? 20.751 28.844 -3.100 1.00 33.91 84 GLY A C 1
ATOM 645 O O . GLY A 1 84 ? 21.499 29.658 -3.611 1.00 33.91 84 GLY A O 1
ATOM 646 N N . ASP A 1 85 ? 21.161 27.707 -2.539 1.00 32.69 85 ASP A N 1
ATOM 647 C CA . ASP A 1 85 ? 22.360 26.939 -2.892 1.00 32.69 85 ASP A CA 1
ATOM 648 C C . ASP A 1 85 ? 22.388 25.680 -2.004 1.00 32.69 85 ASP A C 1
ATOM 650 O O . ASP A 1 85 ? 22.766 25.711 -0.831 1.00 32.69 85 ASP A O 1
ATOM 654 N N . THR A 1 86 ? 21.976 24.532 -2.545 1.00 39.97 86 THR A N 1
ATOM 655 C CA . THR A 1 86 ? 21.952 23.247 -1.822 1.00 39.97 86 THR A CA 1
ATOM 656 C C . THR A 1 86 ? 23.350 22.706 -1.481 1.00 39.97 86 THR A C 1
ATOM 658 O O . THR A 1 86 ? 23.465 21.604 -0.944 1.00 39.97 86 THR A O 1
ATOM 661 N N . SER A 1 87 ? 24.428 23.440 -1.783 1.00 35.38 87 SER A N 1
ATOM 662 C CA . SER A 1 87 ? 25.807 23.002 -1.541 1.00 35.38 87 SER A CA 1
ATOM 663 C C . SER A 1 87 ? 26.430 23.467 -0.215 1.00 35.38 87 SER A C 1
ATOM 665 O O . SER A 1 87 ? 27.509 22.981 0.129 1.00 35.38 87 SER A O 1
ATOM 667 N N . GLN A 1 88 ? 25.772 24.336 0.570 1.00 32.09 88 GLN A N 1
ATOM 668 C CA . GLN A 1 88 ? 26.376 24.937 1.778 1.00 32.09 88 GLN A CA 1
ATOM 669 C C . GLN A 1 88 ? 25.592 24.797 3.094 1.00 32.09 88 GLN A C 1
ATOM 671 O O . GLN A 1 88 ? 25.971 25.427 4.076 1.00 32.09 88 GLN A O 1
ATOM 676 N N . PHE A 1 89 ? 24.584 23.924 3.190 1.00 36.97 89 PHE A N 1
ATOM 677 C CA . PHE A 1 89 ? 23.997 23.570 4.494 1.00 36.97 89 PHE A CA 1
ATOM 678 C C . PHE A 1 89 ? 24.666 22.315 5.080 1.00 36.97 89 PHE A C 1
ATOM 680 O O . PHE A 1 89 ? 24.395 21.198 4.618 1.00 36.97 89 PHE A O 1
ATOM 687 N N . PRO A 1 90 ? 25.530 22.432 6.107 1.00 34.66 90 PRO A N 1
ATOM 688 C CA . PRO A 1 90 ? 26.019 21.276 6.840 1.00 34.66 90 PRO A CA 1
ATOM 689 C C . PRO A 1 90 ? 24.904 20.758 7.759 1.00 34.66 90 PRO A C 1
ATOM 691 O O . PRO A 1 90 ? 24.900 21.013 8.958 1.00 34.66 90 PRO A O 1
ATOM 694 N N . TRP A 1 91 ? 23.959 19.992 7.205 1.00 37.72 91 TRP A N 1
ATOM 695 C CA . TRP A 1 91 ? 22.985 19.235 7.996 1.00 37.72 91 TRP A CA 1
ATOM 696 C C . TRP A 1 91 ? 23.731 18.404 9.061 1.00 37.72 91 TRP A C 1
ATOM 698 O O . TRP A 1 91 ? 24.562 17.559 8.688 1.00 37.72 91 TRP A O 1
ATOM 708 N N . PRO A 1 92 ? 23.484 18.587 10.370 1.00 37.47 92 PRO A N 1
ATOM 709 C CA . PRO A 1 92 ? 24.280 17.935 11.405 1.00 37.47 92 PRO A CA 1
ATOM 710 C C . PRO A 1 92 ? 24.128 16.429 11.302 1.00 37.47 92 PRO A C 1
ATOM 712 O O . PRO A 1 92 ? 23.020 15.920 11.407 1.00 37.47 92 PRO A O 1
ATOM 715 N N . ARG A 1 93 ? 25.240 15.725 11.029 1.00 44.12 93 ARG A N 1
ATOM 716 C CA . ARG A 1 93 ? 25.357 14.260 10.838 1.00 44.12 93 ARG A CA 1
ATOM 717 C C . ARG A 1 93 ? 24.052 13.566 10.406 1.00 44.12 93 ARG A C 1
ATOM 719 O O . ARG A 1 93 ? 23.712 12.507 10.932 1.00 44.12 93 ARG A O 1
ATOM 726 N N . ALA A 1 94 ? 23.338 14.121 9.423 1.00 57.19 94 ALA A N 1
ATOM 727 C CA . ALA A 1 94 ? 22.141 13.475 8.909 1.00 57.19 94 ALA A CA 1
ATOM 728 C C . ALA A 1 94 ? 22.555 12.093 8.388 1.00 57.19 94 ALA A C 1
ATOM 730 O O . ALA A 1 94 ? 23.616 11.954 7.758 1.00 57.19 94 ALA A O 1
ATOM 731 N N . SER A 1 95 ? 21.777 11.048 8.681 1.00 74.69 95 SER A N 1
ATOM 732 C CA . SER A 1 95 ? 22.081 9.736 8.113 1.00 74.69 95 SER A CA 1
ATOM 733 C C . SER A 1 95 ? 22.044 9.848 6.584 1.00 74.69 95 SER A C 1
ATOM 735 O O . SER A 1 95 ? 21.296 10.651 6.022 1.00 74.69 95 SER A O 1
ATOM 737 N N . LYS A 1 96 ? 22.868 9.062 5.880 1.00 84.56 96 LYS A N 1
ATOM 738 C CA . LYS A 1 96 ? 22.872 9.049 4.404 1.00 84.56 96 LYS A CA 1
ATOM 739 C C . LYS A 1 96 ? 21.458 8.826 3.843 1.00 84.56 96 LYS A C 1
ATOM 741 O O . LYS A 1 96 ? 21.093 9.432 2.838 1.00 84.56 96 LYS A O 1
ATOM 746 N N . THR A 1 97 ? 20.667 8.000 4.525 1.00 88.50 97 THR A N 1
ATOM 747 C CA . THR A 1 97 ? 19.266 7.720 4.202 1.00 88.50 97 THR A CA 1
ATOM 748 C C . THR A 1 97 ? 18.380 8.952 4.326 1.00 88.50 97 THR A C 1
ATOM 750 O O . THR A 1 97 ? 17.615 9.206 3.406 1.00 88.50 97 THR A O 1
ATOM 753 N N . LEU A 1 98 ? 18.502 9.732 5.411 1.00 87.19 98 LEU A N 1
ATOM 754 C CA . LEU A 1 98 ? 17.724 10.961 5.592 1.00 87.19 98 LEU A CA 1
ATOM 755 C C . LEU A 1 98 ? 17.985 11.935 4.444 1.00 87.19 98 LEU A C 1
ATOM 757 O O . LEU A 1 98 ? 17.038 12.374 3.807 1.00 87.19 98 LEU A O 1
ATOM 761 N N . ARG A 1 99 ? 19.257 12.192 4.111 1.00 85.69 99 ARG A N 1
ATOM 762 C CA . ARG A 1 99 ? 19.605 13.056 2.970 1.00 85.69 99 ARG A CA 1
ATOM 763 C C . ARG A 1 99 ? 19.008 12.551 1.659 1.00 85.69 99 ARG A C 1
ATOM 765 O O . ARG A 1 99 ? 18.344 13.306 0.969 1.00 85.69 99 ARG A O 1
ATOM 772 N N . THR A 1 100 ? 19.172 11.261 1.363 1.00 90.19 100 THR A N 1
ATOM 773 C CA . THR A 1 100 ? 18.637 10.658 0.127 1.00 90.19 100 THR A CA 1
ATOM 774 C C . THR A 1 100 ? 17.108 10.764 0.059 1.00 90.19 100 THR A C 1
ATOM 776 O O . THR A 1 100 ? 16.549 11.035 -0.997 1.00 90.19 100 THR A O 1
ATOM 779 N N . MET A 1 101 ? 16.426 10.566 1.190 1.00 92.31 101 MET A N 1
ATOM 780 C CA . MET A 1 101 ? 14.975 10.692 1.296 1.00 92.31 101 MET A CA 1
ATOM 781 C C . MET A 1 101 ? 14.513 12.139 1.077 1.00 92.31 101 MET A C 1
ATOM 783 O O . MET A 1 101 ? 13.547 12.354 0.352 1.00 92.31 101 MET A O 1
ATOM 787 N N . LEU A 1 102 ? 15.198 13.116 1.679 1.00 89.56 102 LEU A N 1
ATOM 788 C CA . LEU A 1 102 ? 14.878 14.537 1.525 1.00 89.56 102 LEU A CA 1
ATOM 789 C C . LEU A 1 102 ? 15.165 15.040 0.106 1.00 89.56 102 LEU A C 1
ATOM 791 O O . LEU A 1 102 ? 14.331 15.737 -0.449 1.00 89.56 102 LEU A O 1
ATOM 795 N N . GLU A 1 103 ? 16.269 14.621 -0.517 1.00 89.81 103 GLU A N 1
ATOM 796 C CA . GLU A 1 103 ? 16.550 14.893 -1.937 1.00 89.81 103 GLU A CA 1
ATOM 797 C C . GLU A 1 103 ? 15.442 14.331 -2.844 1.00 89.81 103 GLU A C 1
ATOM 799 O O . GLU A 1 103 ? 14.989 14.994 -3.774 1.00 89.81 103 GLU A O 1
ATOM 804 N N . ALA A 1 104 ? 14.975 13.107 -2.572 1.00 93.44 104 ALA A N 1
ATOM 805 C CA . ALA A 1 104 ? 13.900 12.494 -3.346 1.00 93.44 104 ALA A CA 1
ATOM 806 C C . ALA A 1 104 ? 12.555 13.224 -3.172 1.00 93.44 104 ALA A C 1
ATOM 808 O O . ALA A 1 104 ? 11.803 13.335 -4.145 1.00 93.44 104 ALA A O 1
ATOM 809 N N . LEU A 1 105 ? 12.262 13.698 -1.953 1.00 92.50 105 LEU A N 1
ATOM 810 C CA . LEU A 1 105 ? 11.081 14.503 -1.630 1.00 92.50 105 LEU A CA 1
ATOM 811 C C . LEU A 1 105 ? 11.138 15.874 -2.299 1.00 92.50 105 LEU A C 1
ATOM 813 O O . LEU A 1 105 ? 10.134 16.309 -2.854 1.00 92.50 105 LEU A O 1
ATOM 817 N N . ASP A 1 106 ? 12.300 16.521 -2.272 1.00 89.38 106 ASP A N 1
ATOM 818 C CA . ASP A 1 106 ? 12.484 17.833 -2.875 1.00 89.38 106 ASP A CA 1
ATOM 819 C C . ASP A 1 106 ? 12.166 17.781 -4.367 1.00 89.38 106 ASP A C 1
ATOM 821 O O . ASP A 1 106 ? 11.241 18.451 -4.805 1.00 89.38 106 ASP A O 1
ATOM 825 N N . VAL A 1 107 ? 12.779 16.853 -5.110 1.00 91.50 107 VAL A N 1
ATOM 826 C CA . VAL A 1 107 ? 12.465 16.603 -6.530 1.00 91.50 107 VAL A CA 1
ATOM 827 C C . VAL A 1 107 ? 10.972 16.308 -6.751 1.00 91.50 107 VAL A C 1
ATOM 829 O O . VAL A 1 107 ? 10.375 16.746 -7.732 1.00 91.50 107 VAL A O 1
ATOM 832 N N . MET A 1 108 ? 10.317 15.581 -5.840 1.00 88.88 108 MET A N 1
ATOM 833 C CA . MET A 1 108 ? 8.876 15.301 -5.937 1.00 88.88 108 MET A CA 1
ATOM 834 C C . MET A 1 108 ? 8.000 16.556 -5.817 1.00 88.88 108 MET A C 1
ATOM 836 O O . MET A 1 108 ? 6.890 16.593 -6.357 1.00 88.88 108 MET A O 1
ATOM 840 N N . GLN A 1 109 ? 8.468 17.566 -5.090 1.00 89.25 109 GLN A N 1
ATOM 841 C CA . GLN A 1 109 ? 7.731 18.790 -4.788 1.00 89.25 109 GLN A CA 1
ATOM 842 C C . GLN A 1 109 ? 8.200 20.003 -5.599 1.00 89.25 109 GLN A C 1
ATOM 844 O O . GLN A 1 109 ? 7.436 20.955 -5.727 1.00 89.25 109 GLN A O 1
ATOM 849 N N . SER A 1 110 ? 9.384 19.955 -6.207 1.00 86.88 110 SER A N 1
ATOM 850 C CA . SER A 1 110 ? 9.905 20.992 -7.101 1.00 86.88 110 SER A CA 1
ATOM 851 C C . SER A 1 110 ? 9.647 20.681 -8.579 1.00 86.88 110 SER A C 1
ATOM 853 O O . SER A 1 110 ? 9.132 21.539 -9.293 1.00 86.88 110 SER A O 1
ATOM 855 N N . ASP A 1 111 ? 9.918 19.452 -9.032 1.00 90.62 111 ASP A N 1
ATOM 856 C CA . ASP A 1 111 ? 9.841 19.104 -10.460 1.00 90.62 111 ASP A CA 1
ATOM 857 C C . ASP A 1 111 ? 8.459 18.591 -10.878 1.00 90.62 111 ASP A C 1
ATOM 859 O O . ASP A 1 111 ? 8.011 18.824 -12.004 1.00 90.62 111 ASP A O 1
ATOM 863 N N . TYR A 1 112 ? 7.775 17.858 -9.993 1.00 92.62 112 TYR A N 1
ATOM 864 C CA . TYR A 1 112 ? 6.513 17.196 -10.338 1.00 92.62 112 TYR A CA 1
ATOM 865 C C . TYR A 1 112 ? 5.260 17.904 -9.814 1.00 92.62 112 TYR A C 1
ATOM 867 O O . TYR A 1 112 ? 4.178 17.688 -10.366 1.00 92.62 112 TYR A O 1
ATOM 875 N N . PHE A 1 113 ? 5.367 18.701 -8.747 1.00 91.56 113 PHE A N 1
ATOM 876 C CA . PHE A 1 113 ? 4.218 19.379 -8.148 1.00 91.56 113 PHE A CA 1
ATOM 877 C C . PHE A 1 113 ? 4.010 20.758 -8.769 1.00 91.56 113 PHE A C 1
ATOM 879 O O . PHE A 1 113 ? 4.899 21.603 -8.795 1.00 91.56 113 PHE A O 1
ATOM 886 N N . SER A 1 114 ? 2.800 21.011 -9.253 1.00 88.94 114 SER A N 1
ATOM 887 C CA . SER A 1 114 ? 2.396 22.323 -9.737 1.00 88.94 114 SER A CA 1
ATOM 888 C C . SER A 1 114 ? 1.724 23.091 -8.606 1.00 88.94 114 SER A C 1
ATOM 890 O O . SER A 1 114 ? 0.582 22.798 -8.257 1.00 88.94 114 SER A O 1
ATOM 892 N N . LEU A 1 115 ? 2.412 24.105 -8.069 1.00 82.50 115 LEU A N 1
ATOM 893 C CA . LEU A 1 115 ? 1.884 24.965 -6.999 1.00 82.50 115 LEU A CA 1
ATOM 894 C C . LEU A 1 115 ? 0.552 25.626 -7.380 1.00 82.50 115 LEU A C 1
ATOM 896 O O . LEU A 1 115 ? -0.371 25.660 -6.574 1.00 82.50 115 LEU A O 1
ATOM 900 N N . TRP A 1 116 ? 0.423 26.113 -8.618 1.00 79.31 116 TRP A N 1
ATOM 901 C CA . TRP A 1 116 ? -0.783 26.819 -9.062 1.00 79.31 116 TRP A CA 1
ATOM 902 C C . TRP A 1 116 ? -1.975 25.885 -9.312 1.00 79.31 116 TRP A C 1
ATOM 904 O O . TRP A 1 116 ? -3.117 26.290 -9.110 1.00 79.31 116 TRP A O 1
ATOM 914 N N . GLN A 1 117 ? -1.728 24.640 -9.739 1.00 80.56 117 GLN A N 1
ATOM 915 C CA . GLN A 1 117 ? -2.779 23.617 -9.833 1.00 80.56 117 GLN A CA 1
ATOM 916 C C . GLN A 1 117 ? -3.038 22.928 -8.493 1.00 80.56 117 GLN A C 1
ATOM 918 O O . GLN A 1 117 ? -4.019 22.198 -8.376 1.00 80.56 117 GLN A O 1
ATOM 923 N N . ALA A 1 118 ? -2.136 23.109 -7.524 1.00 83.44 118 ALA A N 1
ATOM 924 C CA . ALA A 1 118 ? -2.050 22.327 -6.303 1.00 83.44 118 ALA A CA 1
ATOM 925 C C . ALA A 1 118 ? -2.133 20.814 -6.582 1.00 83.44 118 ALA A C 1
ATOM 927 O O . ALA A 1 118 ? -2.908 20.099 -5.966 1.00 83.44 118 ALA A O 1
ATOM 928 N N . THR A 1 119 ? -1.400 20.303 -7.574 1.00 84.31 119 THR A N 1
ATOM 929 C CA . THR A 1 119 ? -1.471 18.879 -7.949 1.00 84.31 119 THR A CA 1
ATOM 930 C C . THR A 1 119 ? -0.203 18.413 -8.652 1.00 84.31 119 THR A C 1
ATOM 932 O O . THR A 1 119 ? 0.613 19.236 -9.059 1.00 84.31 119 THR A O 1
ATOM 935 N N . TRP A 1 120 ? -0.050 17.100 -8.839 1.00 90.88 120 TRP A N 1
ATOM 936 C CA . TRP A 1 120 ? 0.978 16.519 -9.710 1.00 90.88 120 TRP A CA 1
ATOM 937 C C . TRP A 1 120 ? 0.402 16.276 -11.114 1.00 90.88 120 TRP A C 1
ATOM 939 O O . TRP A 1 120 ? -0.277 15.264 -11.313 1.00 90.88 120 TRP A O 1
ATOM 949 N N . PRO A 1 121 ? 0.627 17.156 -12.111 1.00 89.94 121 PRO A N 1
ATOM 950 C CA . PRO A 1 121 ? -0.157 17.144 -13.353 1.00 89.94 121 PRO A CA 1
ATOM 951 C C . PRO A 1 121 ? 0.075 15.912 -14.232 1.00 89.94 121 PRO A C 1
ATOM 953 O O . PRO A 1 121 ? -0.787 15.545 -15.023 1.00 89.94 121 PRO A O 1
ATOM 956 N N . THR A 1 122 ? 1.239 15.272 -14.101 1.00 92.12 122 THR A N 1
ATOM 957 C CA . THR A 1 122 ? 1.607 14.068 -14.860 1.00 92.12 122 THR A CA 1
ATOM 958 C C . THR A 1 122 ? 1.019 12.783 -14.275 1.00 92.12 122 THR A C 1
ATOM 960 O O . THR A 1 122 ? 0.997 11.761 -14.963 1.00 92.12 122 THR A O 1
ATOM 963 N N . GLY A 1 123 ? 0.537 12.825 -13.028 1.00 85.56 123 GLY A N 1
ATOM 964 C CA . GLY A 1 123 ? -0.146 11.714 -12.374 1.00 85.56 123 GLY A CA 1
ATOM 965 C C . GLY A 1 123 ? -1.594 11.562 -12.840 1.00 85.56 123 GLY A C 1
ATOM 966 O O . GLY A 1 123 ? -2.205 12.493 -13.364 1.00 85.56 123 GLY A O 1
ATOM 967 N N . ILE A 1 124 ? -2.174 10.396 -12.578 1.00 81.25 124 ILE A N 1
ATOM 968 C CA . ILE A 1 124 ? -3.619 10.144 -12.674 1.00 81.25 124 ILE A CA 1
ATOM 969 C C . ILE A 1 124 ? -4.219 10.136 -11.266 1.00 81.25 124 ILE A C 1
ATOM 971 O O . ILE A 1 124 ? -3.493 9.939 -10.297 1.00 81.25 124 ILE A O 1
ATOM 975 N N . ASP A 1 125 ? -5.527 10.355 -11.134 1.00 75.50 125 ASP A N 1
ATOM 976 C CA . ASP A 1 125 ? -6.185 10.653 -9.845 1.00 75.50 125 ASP A CA 1
ATOM 977 C C . ASP A 1 125 ? -5.756 9.727 -8.698 1.00 75.50 125 ASP A C 1
ATOM 979 O O . ASP A 1 125 ? -5.354 10.177 -7.625 1.00 75.50 125 ASP A O 1
ATOM 983 N N . TRP A 1 126 ? -5.748 8.415 -8.942 1.00 79.19 126 TRP A N 1
ATOM 984 C CA . TRP A 1 126 ? -5.392 7.455 -7.905 1.00 79.19 126 TRP A CA 1
ATOM 985 C C . TRP A 1 126 ? -3.880 7.422 -7.606 1.00 79.19 126 TRP A C 1
ATOM 987 O O . TRP A 1 126 ? -3.504 7.249 -6.446 1.00 79.19 126 TRP A O 1
ATOM 997 N N . THR A 1 127 ? -3.000 7.640 -8.596 1.00 81.38 127 THR A N 1
ATOM 998 C CA . THR A 1 127 ? -1.546 7.695 -8.351 1.00 81.38 127 THR A CA 1
ATOM 999 C C . THR A 1 127 ? -1.159 8.971 -7.610 1.00 81.38 127 THR A C 1
ATOM 1001 O O . THR A 1 127 ? -0.305 8.919 -6.726 1.00 81.38 127 THR A O 1
ATOM 1004 N N . LYS A 1 128 ? -1.847 10.094 -7.861 1.00 84.00 128 LYS A N 1
ATOM 1005 C CA . LYS A 1 128 ? -1.709 11.333 -7.073 1.00 84.00 128 LYS A CA 1
ATOM 1006 C C . LYS A 1 128 ? -2.095 11.115 -5.611 1.00 84.00 128 LYS A C 1
ATOM 1008 O O . LYS A 1 128 ? -1.368 11.537 -4.717 1.00 84.00 128 LYS A O 1
ATOM 1013 N N . ALA A 1 129 ? -3.193 10.402 -5.354 1.00 78.94 129 ALA A N 1
ATOM 1014 C CA . ALA A 1 129 ? -3.592 10.059 -3.992 1.00 78.94 129 ALA A CA 1
ATOM 1015 C C . ALA A 1 129 ? -2.533 9.188 -3.282 1.00 78.94 129 ALA A C 1
ATOM 1017 O O . ALA A 1 129 ? -2.218 9.421 -2.112 1.00 78.94 129 ALA A O 1
ATOM 1018 N N . VAL A 1 130 ? -1.913 8.236 -3.989 1.00 83.06 130 VAL A N 1
ATOM 1019 C CA . VAL A 1 130 ? -0.787 7.447 -3.455 1.00 83.06 130 VAL A CA 1
ATOM 1020 C C . VAL A 1 130 ? 0.429 8.326 -3.151 1.00 83.06 130 VAL A C 1
ATOM 1022 O O . VAL A 1 130 ? 0.984 8.234 -2.058 1.00 83.06 130 VAL A O 1
ATOM 1025 N N . VAL A 1 131 ? 0.819 9.216 -4.068 1.00 87.44 131 VAL A N 1
ATOM 1026 C CA . VAL A 1 131 ? 1.917 10.177 -3.852 1.00 87.44 131 VAL A CA 1
ATOM 1027 C C . VAL A 1 131 ? 1.665 11.011 -2.596 1.00 87.44 131 VAL A C 1
ATOM 1029 O O . VAL A 1 131 ? 2.520 11.072 -1.712 1.00 87.44 131 VAL A O 1
ATOM 1032 N N . ASN A 1 132 ? 0.461 11.567 -2.465 1.00 85.62 132 ASN A N 1
ATOM 1033 C CA . ASN A 1 132 ? 0.057 12.335 -1.294 1.00 85.62 132 ASN A CA 1
ATOM 1034 C C . ASN A 1 132 ? 0.172 11.517 0.006 1.00 85.62 132 ASN A C 1
ATOM 1036 O O . ASN A 1 132 ? 0.653 12.005 1.028 1.00 85.62 132 ASN A O 1
ATOM 1040 N N . THR A 1 133 ? -0.203 10.235 -0.043 1.00 83.69 133 THR A N 1
ATOM 1041 C CA . THR A 1 133 ? -0.061 9.299 1.084 1.00 83.69 133 THR A CA 1
ATOM 1042 C C . THR A 1 133 ? 1.398 9.123 1.493 1.00 83.69 133 THR A C 1
ATOM 1044 O O . THR A 1 133 ? 1.721 9.136 2.684 1.00 83.69 133 THR A O 1
ATOM 1047 N N . HIS A 1 134 ? 2.297 8.951 0.522 1.00 89.88 134 HIS A N 1
ATOM 1048 C CA . HIS A 1 134 ? 3.723 8.781 0.786 1.00 89.88 134 HIS A CA 1
ATOM 1049 C C . HIS A 1 134 ? 4.324 10.028 1.439 1.00 89.88 134 HIS A C 1
ATOM 1051 O O . HIS A 1 134 ? 5.053 9.892 2.425 1.00 89.88 134 HIS A O 1
ATOM 1057 N N . ILE A 1 135 ? 3.959 11.220 0.959 1.00 88.69 135 ILE A N 1
ATOM 1058 C CA . ILE A 1 135 ? 4.411 12.496 1.525 1.00 88.69 135 ILE A CA 1
ATOM 1059 C C . ILE A 1 135 ? 3.901 12.653 2.960 1.00 88.69 135 ILE A C 1
ATOM 1061 O O . ILE A 1 135 ? 4.711 12.803 3.870 1.00 88.69 135 ILE A O 1
ATOM 1065 N N . LEU A 1 136 ? 2.597 12.499 3.219 1.00 83.94 136 LEU A N 1
ATOM 1066 C CA . LEU A 1 136 ? 2.035 12.571 4.579 1.00 83.94 136 LEU A CA 1
ATOM 1067 C C . LEU A 1 136 ? 2.669 11.563 5.545 1.00 83.94 136 LEU A C 1
ATOM 1069 O O . LEU A 1 136 ? 2.919 11.855 6.719 1.00 83.94 136 LEU A O 1
ATOM 1073 N N . SER A 1 137 ? 2.927 10.349 5.059 1.00 85.19 137 SER A N 1
ATOM 1074 C CA . SER A 1 137 ? 3.575 9.298 5.840 1.00 85.19 137 SER A CA 1
ATOM 1075 C C . SER A 1 137 ? 5.018 9.666 6.200 1.00 85.19 137 SER A C 1
ATOM 1077 O O . SER A 1 137 ? 5.448 9.405 7.326 1.00 85.19 137 SER A O 1
ATOM 1079 N N . LEU A 1 138 ? 5.748 10.313 5.288 1.00 90.19 138 LEU A N 1
ATOM 1080 C CA . LEU A 1 138 ? 7.091 10.839 5.522 1.00 90.19 138 LEU A CA 1
ATOM 1081 C C . LEU A 1 138 ? 7.079 12.030 6.484 1.00 90.19 138 LEU A C 1
ATOM 1083 O O . LEU A 1 138 ? 7.839 12.013 7.448 1.00 90.19 138 LEU A O 1
ATOM 1087 N N . LEU A 1 139 ? 6.217 13.028 6.270 1.00 86.31 139 LEU A N 1
ATOM 1088 C CA . LEU A 1 139 ? 6.145 14.223 7.122 1.00 86.31 139 LEU A CA 1
ATOM 1089 C C . LEU A 1 139 ? 5.844 13.857 8.573 1.00 86.31 139 LEU A C 1
ATOM 1091 O O . LEU A 1 139 ? 6.467 14.372 9.498 1.00 86.31 139 LEU A O 1
ATOM 1095 N N . SER A 1 140 ? 4.958 12.888 8.785 1.00 84.00 140 SER A N 1
ATOM 1096 C CA . SER A 1 140 ? 4.732 12.381 10.131 1.00 84.00 140 SER A CA 1
ATOM 1097 C C . SER A 1 140 ? 5.901 11.588 10.691 1.00 84.00 140 SER A C 1
ATOM 1099 O O . SER A 1 140 ? 6.092 11.620 11.906 1.00 84.00 140 SER A O 1
ATOM 1101 N N . LEU A 1 141 ? 6.640 10.842 9.864 1.00 86.12 141 LEU A N 1
ATOM 1102 C CA . LEU A 1 141 ? 7.844 10.170 10.336 1.00 86.12 141 LEU A CA 1
ATOM 1103 C C . LEU A 1 141 ? 8.839 11.220 10.832 1.00 86.12 141 LEU A C 1
ATOM 1105 O O . LEU A 1 141 ? 9.274 11.102 11.973 1.00 86.12 141 LEU A O 1
ATOM 1109 N N . LEU A 1 142 ? 9.097 12.268 10.040 1.00 85.19 142 LEU A N 1
ATOM 1110 C CA . LEU A 1 142 ? 9.951 13.396 10.424 1.00 85.19 142 LEU A CA 1
ATOM 1111 C C . LEU A 1 142 ? 9.477 14.033 11.734 1.00 85.19 142 LEU A C 1
ATOM 1113 O O . LEU A 1 142 ? 10.249 14.082 12.688 1.00 85.19 142 LEU A O 1
ATOM 1117 N N . SER A 1 143 ? 8.194 14.398 11.818 1.00 83.75 143 SER A N 1
ATOM 1118 C CA . SER A 1 143 ? 7.578 14.964 13.026 1.00 83.75 143 SER A CA 1
ATOM 1119 C C . SER A 1 143 ? 7.752 14.060 14.253 1.00 83.75 143 SER A C 1
ATOM 1121 O O . SER A 1 143 ? 8.097 14.537 15.326 1.00 83.75 143 SER A O 1
ATOM 1123 N N . SER A 1 144 ? 7.598 12.740 14.105 1.00 78.75 144 SER A N 1
ATOM 1124 C CA . SER A 1 144 ? 7.771 11.795 15.219 1.00 78.75 144 SER A CA 1
ATOM 1125 C C . SER A 1 144 ? 9.229 11.547 15.617 1.00 78.75 144 SER A C 1
ATOM 1127 O O . SER A 1 144 ? 9.494 11.078 16.723 1.00 78.75 144 SER A O 1
ATOM 1129 N N . THR A 1 145 ? 10.172 11.808 14.708 1.00 74.38 145 THR A N 1
ATOM 1130 C CA . THR A 1 145 ? 11.614 11.657 14.947 1.00 74.38 145 THR A CA 1
ATOM 1131 C C . THR A 1 145 ? 12.272 12.931 15.463 1.00 74.38 145 THR A C 1
ATOM 1133 O O . THR A 1 145 ? 13.382 12.848 15.990 1.00 74.38 145 THR A O 1
ATOM 1136 N N . LEU A 1 146 ? 11.592 14.078 15.356 1.00 65.81 146 LEU A N 1
ATOM 1137 C CA . LEU A 1 146 ? 11.959 15.312 16.039 1.00 65.81 146 LEU A CA 1
ATOM 1138 C C . LEU A 1 146 ? 11.722 15.126 17.538 1.00 65.81 146 LEU A C 1
ATOM 1140 O O . LEU A 1 146 ? 10.631 15.321 18.067 1.00 65.81 146 LEU A O 1
ATOM 1144 N N . GLY A 1 147 ? 12.758 14.665 18.231 1.00 51.31 147 GLY A N 1
ATOM 1145 C CA . GLY A 1 147 ? 12.769 14.682 19.679 1.00 51.31 147 GLY A CA 1
ATOM 1146 C C . GLY A 1 147 ? 12.918 16.120 20.153 1.00 51.31 147 GLY A C 1
ATOM 1147 O O . GLY A 1 147 ? 14.005 16.673 20.043 1.00 51.31 147 GLY A O 1
ATOM 1148 N N . PHE A 1 148 ? 11.876 16.686 20.765 1.00 42.62 148 PHE A N 1
ATOM 1149 C CA . PHE A 1 148 ? 12.078 17.635 21.859 1.00 42.62 148 PHE A CA 1
ATOM 1150 C C . PHE A 1 148 ? 12.827 16.874 22.958 1.00 42.62 148 PHE A C 1
ATOM 1152 O O . PHE A 1 148 ? 12.234 16.217 23.816 1.00 42.62 148 PHE A O 1
ATOM 1159 N N . THR A 1 149 ? 14.151 16.826 22.862 1.00 35.56 149 THR A N 1
ATOM 1160 C CA . THR A 1 149 ? 14.981 16.240 23.902 1.00 35.56 149 THR A CA 1
ATOM 1161 C C . THR A 1 149 ? 15.018 17.203 25.075 1.00 35.56 149 THR A C 1
ATOM 1163 O O . THR A 1 149 ? 15.807 18.140 25.080 1.00 35.56 149 THR A O 1
ATOM 1166 N N . GLY A 1 150 ? 14.194 16.908 26.078 1.00 33.88 150 GLY A N 1
ATOM 1167 C CA . GLY A 1 150 ? 14.508 17.177 27.474 1.00 33.88 150 GLY A CA 1
ATOM 1168 C C . GLY A 1 150 ? 13.628 18.213 28.158 1.00 33.88 150 GLY A C 1
ATOM 1169 O O . GLY A 1 150 ? 13.680 19.394 27.838 1.00 33.88 150 GLY A O 1
ATOM 1170 N N . ASP A 1 151 ? 12.976 17.768 29.232 1.00 34.75 151 ASP A N 1
ATOM 1171 C CA . ASP A 1 151 ? 12.693 18.550 30.442 1.00 34.75 151 ASP A CA 1
ATOM 1172 C C . ASP A 1 151 ? 14.001 19.051 31.118 1.00 34.75 151 ASP A C 1
ATOM 1174 O O . ASP A 1 151 ? 14.146 18.993 32.340 1.00 34.75 151 ASP A O 1
ATOM 1178 N N . GLU A 1 152 ? 14.999 19.495 30.345 1.00 39.19 152 GLU A N 1
ATOM 1179 C CA . GLU A 1 152 ? 16.155 20.207 30.882 1.00 39.19 152 GLU A CA 1
ATOM 1180 C C . GLU A 1 152 ? 15.869 21.712 30.847 1.00 39.19 152 GLU A C 1
ATOM 1182 O O . GLU A 1 152 ? 15.470 22.252 29.810 1.00 39.19 152 GLU A O 1
ATOM 1187 N N . PRO A 1 153 ? 16.044 22.413 31.979 1.00 37.16 153 PRO A N 1
ATOM 1188 C CA . PRO A 1 153 ? 15.752 23.828 32.066 1.00 37.16 153 PRO A CA 1
ATOM 1189 C C . PRO A 1 153 ? 16.701 24.606 31.155 1.00 37.16 153 PRO A C 1
ATOM 1191 O O . PRO A 1 153 ? 17.890 24.723 31.431 1.00 37.16 153 PRO A O 1
ATOM 1194 N N . TRP A 1 154 ? 16.125 25.148 30.083 1.00 47.25 154 TRP A N 1
ATOM 1195 C CA . TRP A 1 154 ? 16.514 26.387 29.412 1.00 47.25 154 TRP A CA 1
ATOM 1196 C C . TRP A 1 154 ? 18.028 26.665 29.378 1.00 47.25 154 TRP A C 1
ATOM 1198 O O . TRP A 1 154 ? 18.569 27.422 30.184 1.00 47.25 154 TRP A O 1
ATOM 1208 N N . SER A 1 155 ? 18.704 26.125 28.362 1.00 37.75 155 SER A N 1
ATOM 1209 C CA . SER A 1 155 ? 19.891 26.783 27.814 1.00 37.75 155 SER A CA 1
ATOM 1210 C C . SER A 1 155 ? 19.528 27.347 26.443 1.00 37.75 155 SER A C 1
ATOM 1212 O O . SER A 1 155 ? 19.105 26.629 25.541 1.00 37.75 155 SER A O 1
ATOM 1214 N N . GLY A 1 156 ? 19.569 28.674 26.338 1.00 42.94 156 GLY A N 1
ATOM 1215 C CA . GLY A 1 156 ? 19.199 29.410 25.139 1.00 42.94 156 GLY A CA 1
ATOM 1216 C C . GLY A 1 156 ? 20.165 29.136 23.992 1.00 42.94 156 GLY A C 1
ATOM 1217 O O . GLY A 1 156 ? 21.214 29.760 23.907 1.00 42.94 156 GLY A O 1
ATOM 1218 N N . CYS A 1 157 ? 19.782 28.218 23.115 1.00 40.84 157 CYS A N 1
ATOM 1219 C CA . CYS A 1 157 ? 20.104 28.182 21.693 1.00 40.84 157 CYS A CA 1
ATOM 1220 C C . CYS A 1 157 ? 18.958 27.401 21.049 1.00 40.84 157 CYS A C 1
ATOM 1222 O O . CYS A 1 157 ? 18.820 26.204 21.284 1.00 40.84 157 CYS A O 1
ATOM 1224 N N . TYR A 1 158 ? 18.091 28.088 20.308 1.00 47.28 158 TYR A N 1
ATOM 1225 C CA . TYR A 1 158 ? 17.108 27.424 19.458 1.00 47.28 158 TYR A CA 1
ATOM 1226 C C . TYR A 1 158 ? 17.859 26.478 18.512 1.00 47.28 158 TYR A C 1
ATOM 1228 O O . TYR A 1 158 ? 18.781 26.911 17.822 1.00 47.28 158 TYR A O 1
ATOM 1236 N N . ASP A 1 159 ? 17.516 25.190 18.522 1.00 57.25 159 ASP A N 1
ATOM 1237 C CA . ASP A 1 159 ? 18.169 24.189 17.681 1.00 57.25 159 ASP A CA 1
ATOM 1238 C C . ASP A 1 159 ? 17.770 24.447 16.217 1.00 57.25 159 ASP A C 1
ATOM 1240 O O . ASP A 1 159 ? 16.662 24.126 15.785 1.00 57.25 159 ASP A O 1
ATOM 1244 N N . GLU A 1 160 ? 18.659 25.091 15.460 1.00 56.03 160 GLU A N 1
ATOM 1245 C CA . GLU A 1 160 ? 18.519 25.449 14.037 1.00 56.03 160 GLU A CA 1
ATOM 1246 C C . GLU A 1 160 ? 18.034 24.264 13.175 1.00 56.03 160 GLU A C 1
ATOM 1248 O O . GLU A 1 160 ? 17.317 24.420 12.184 1.00 56.03 160 GLU A O 1
ATOM 1253 N N . VAL A 1 161 ? 18.349 23.041 13.603 1.00 57.91 161 VAL A N 1
ATOM 1254 C CA . VAL A 1 161 ? 17.944 21.771 12.986 1.00 57.91 161 VAL A CA 1
ATOM 1255 C C . VAL A 1 161 ? 16.468 21.460 13.206 1.00 57.91 161 VAL A C 1
ATOM 1257 O O . VAL A 1 161 ? 15.785 20.998 12.289 1.00 57.91 161 VAL A O 1
ATOM 1260 N N . ALA A 1 162 ? 15.968 21.697 14.418 1.00 59.97 162 ALA A N 1
ATOM 1261 C CA . ALA A 1 162 ? 14.564 21.504 14.744 1.00 59.97 162 ALA A CA 1
ATOM 1262 C C . ALA A 1 162 ? 13.716 22.511 13.963 1.00 59.97 162 ALA A C 1
ATOM 1264 O O . ALA A 1 162 ? 12.795 22.101 13.262 1.00 59.97 162 ALA A O 1
ATOM 1265 N N . MET A 1 163 ? 14.112 23.789 13.961 1.00 63.97 163 MET A N 1
ATOM 1266 C CA . MET A 1 163 ? 13.422 24.840 13.204 1.00 63.97 163 MET A CA 1
ATOM 1267 C C . MET A 1 163 ? 13.448 24.589 11.692 1.00 63.97 163 MET A C 1
ATOM 1269 O O . MET A 1 163 ? 12.418 24.686 11.033 1.00 63.97 163 MET A O 1
ATOM 1273 N N . SER A 1 164 ? 14.597 24.220 11.116 1.00 65.75 164 SER A N 1
ATOM 1274 C CA . SER A 1 164 ? 14.684 23.911 9.679 1.00 65.75 164 SER A CA 1
ATOM 1275 C C . SER A 1 164 ? 13.845 22.691 9.291 1.00 65.75 164 SER A C 1
ATOM 1277 O O . SER A 1 164 ? 13.219 22.689 8.231 1.00 65.75 164 SER A O 1
ATOM 1279 N N . THR A 1 165 ? 13.758 21.677 10.157 1.00 66.56 165 THR A N 1
ATOM 1280 C CA . THR A 1 165 ? 12.885 20.520 9.917 1.00 66.56 165 THR A CA 1
ATOM 1281 C C . THR A 1 165 ? 11.406 20.879 10.089 1.00 66.56 165 THR A C 1
ATOM 1283 O O . THR A 1 165 ? 10.583 20.431 9.295 1.00 66.56 165 THR A O 1
ATOM 1286 N N . GLU A 1 166 ? 11.046 21.703 11.073 1.00 70.31 166 GLU A N 1
ATOM 1287 C CA . GLU A 1 166 ? 9.681 22.218 11.251 1.00 70.31 166 GLU A CA 1
ATOM 1288 C C . GLU A 1 166 ? 9.237 23.083 10.067 1.00 70.31 166 GLU A C 1
ATOM 1290 O O . GLU A 1 166 ? 8.122 22.914 9.569 1.00 70.31 166 GLU A O 1
ATOM 1295 N N . ASN A 1 167 ? 10.119 23.942 9.555 1.00 75.31 167 ASN A N 1
ATOM 1296 C CA . ASN A 1 167 ? 9.879 24.738 8.353 1.00 75.31 167 ASN A CA 1
ATOM 1297 C C . ASN A 1 167 ? 9.669 23.840 7.129 1.00 75.31 167 ASN A C 1
ATOM 1299 O O . ASN A 1 167 ? 8.730 24.055 6.362 1.00 75.31 167 ASN A O 1
ATOM 1303 N N . LEU A 1 168 ? 10.484 22.790 6.977 1.00 78.56 168 LEU A N 1
ATOM 1304 C CA . LEU A 1 168 ? 10.334 21.803 5.908 1.00 78.56 168 LEU A CA 1
ATOM 1305 C C . LEU A 1 168 ? 8.990 21.066 5.993 1.00 78.56 168 LEU A C 1
ATOM 1307 O O . LEU A 1 168 ? 8.290 20.919 4.989 1.00 78.56 168 LEU A O 1
ATOM 1311 N N . ILE A 1 169 ? 8.620 20.613 7.197 1.00 77.44 169 ILE A N 1
ATOM 1312 C CA . ILE A 1 169 ? 7.338 19.949 7.446 1.00 77.44 169 ILE A CA 1
ATOM 1313 C C . ILE A 1 169 ? 6.196 20.895 7.097 1.00 77.44 169 ILE A C 1
ATOM 1315 O O . ILE A 1 169 ? 5.304 20.507 6.348 1.00 77.44 169 ILE A O 1
ATOM 1319 N N . SER A 1 170 ? 6.247 22.130 7.590 1.00 76.25 170 SER A N 1
ATOM 1320 C CA . SER A 1 170 ? 5.223 23.146 7.352 1.00 76.25 170 SER A CA 1
ATOM 1321 C C . SER A 1 170 ? 5.064 23.445 5.862 1.00 76.25 170 SER A C 1
ATOM 1323 O O . SER A 1 170 ? 3.943 23.463 5.359 1.00 76.25 170 SER A O 1
ATOM 1325 N N . TYR A 1 171 ? 6.171 23.596 5.134 1.00 78.06 171 TYR A N 1
ATOM 1326 C CA . TYR A 1 171 ? 6.165 23.893 3.703 1.00 78.06 171 TYR A CA 1
ATOM 1327 C C . TYR A 1 171 ? 5.497 22.787 2.874 1.00 78.06 171 TYR A C 1
ATOM 1329 O O . TYR A 1 171 ? 4.546 23.043 2.132 1.00 78.06 171 TYR A O 1
ATOM 1337 N N . TYR A 1 172 ? 5.924 21.532 3.027 1.00 81.31 172 TYR A N 1
ATOM 1338 C CA . TYR A 1 172 ? 5.324 20.429 2.268 1.00 81.31 172 TYR A CA 1
ATOM 1339 C C . TYR A 1 172 ? 3.922 20.052 2.771 1.00 81.31 172 TYR A C 1
ATOM 1341 O O . TYR A 1 172 ? 3.083 19.585 1.993 1.00 81.31 172 TYR A O 1
ATOM 1349 N N . PHE A 1 173 ? 3.620 20.291 4.051 1.00 79.12 173 PHE A N 1
ATOM 1350 C CA . PHE A 1 173 ? 2.268 20.135 4.587 1.00 79.12 173 PHE A CA 1
ATOM 1351 C C . PHE A 1 173 ? 1.295 21.136 3.956 1.00 79.12 173 PHE A C 1
ATOM 1353 O O . PHE A 1 173 ? 0.170 20.755 3.628 1.00 79.12 173 PHE A O 1
ATOM 1360 N N . GLN A 1 174 ? 1.721 22.378 3.705 1.00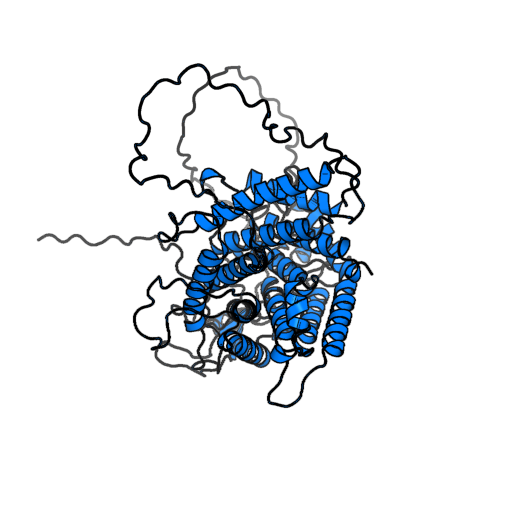 76.12 174 GLN A N 1
ATOM 1361 C CA . GLN A 1 174 ? 0.913 23.363 2.977 1.00 76.12 174 GLN A CA 1
ATOM 1362 C C . GLN A 1 174 ? 0.607 22.900 1.547 1.00 76.12 174 GLN A C 1
ATOM 1364 O O . GLN A 1 174 ? -0.548 22.958 1.128 1.00 76.12 174 GLN A O 1
ATOM 1369 N N . GLN A 1 175 ? 1.594 22.367 0.817 1.00 77.38 175 GLN A N 1
ATOM 1370 C CA . GLN A 1 175 ? 1.381 21.831 -0.537 1.00 77.38 175 GLN A CA 1
ATOM 1371 C C . GLN A 1 175 ? 0.405 20.646 -0.548 1.00 77.38 175 GLN A C 1
ATOM 1373 O O . GLN A 1 175 ? -0.517 20.592 -1.362 1.00 77.38 175 GLN A O 1
ATOM 1378 N N . THR A 1 176 ? 0.565 19.727 0.404 1.00 74.94 176 THR A N 1
ATOM 1379 C CA . THR A 1 176 ? -0.330 18.577 0.594 1.00 74.94 176 THR A CA 1
ATOM 1380 C C . THR A 1 176 ? -1.761 19.019 0.920 1.00 74.94 176 THR A C 1
ATOM 1382 O O . THR A 1 176 ? -2.730 18.492 0.370 1.00 74.94 176 THR A O 1
ATOM 1385 N N . SER A 1 177 ? -1.902 20.014 1.795 1.00 69.56 177 SER A N 1
ATOM 1386 C CA . SER A 1 177 ? -3.201 20.580 2.162 1.00 69.56 177 SER A CA 1
ATOM 1387 C C . SER A 1 177 ? -3.861 21.236 0.949 1.00 69.56 177 SER A C 1
ATOM 1389 O O . SER A 1 177 ? -5.027 20.972 0.661 1.00 69.56 177 SER A O 1
ATOM 1391 N N . ALA A 1 178 ? -3.103 22.014 0.169 1.00 69.88 178 ALA A N 1
ATOM 1392 C CA . ALA A 1 178 ? -3.586 22.622 -1.066 1.00 69.88 178 ALA A CA 1
ATOM 1393 C C . ALA A 1 178 ? -4.078 21.564 -2.069 1.00 69.88 178 ALA A C 1
ATOM 1395 O O . ALA A 1 178 ? -5.161 21.721 -2.635 1.00 69.88 178 ALA A O 1
ATOM 1396 N N . PHE A 1 179 ? -3.343 20.459 -2.237 1.00 70.06 179 PHE A N 1
ATOM 1397 C CA . PHE A 1 179 ? -3.777 19.332 -3.067 1.00 70.06 179 PHE A CA 1
ATOM 1398 C C . PHE A 1 179 ? -5.094 18.725 -2.591 1.00 70.06 179 PHE A C 1
ATOM 1400 O O . PHE A 1 179 ? -6.011 18.531 -3.389 1.00 70.06 179 PHE A O 1
ATOM 1407 N N . TRP A 1 180 ? -5.238 18.499 -1.286 1.00 62.56 180 TRP A N 1
ATOM 1408 C CA . TRP A 1 180 ? -6.465 17.950 -0.712 1.00 62.56 180 TRP A CA 1
ATOM 1409 C C . TRP A 1 180 ? -7.707 18.811 -1.009 1.00 62.56 180 TRP A C 1
ATOM 1411 O O . TRP A 1 180 ? -8.767 18.264 -1.333 1.00 62.56 180 TRP A O 1
ATOM 1421 N N . HIS A 1 181 ? -7.568 20.142 -0.955 1.00 60.88 181 HIS A N 1
ATOM 1422 C CA . HIS A 1 181 ? -8.627 21.099 -1.304 1.00 60.88 181 HIS A CA 1
ATOM 1423 C C . HIS A 1 181 ? -8.833 21.272 -2.821 1.00 60.88 181 HIS A C 1
ATOM 1425 O O . HIS A 1 181 ? -9.916 21.679 -3.251 1.00 60.88 181 HIS A O 1
ATOM 1431 N N . GLY A 1 182 ? -7.805 20.996 -3.628 1.00 52.88 182 GLY A N 1
ATOM 1432 C CA . GLY A 1 182 ? -7.829 21.088 -5.090 1.00 52.88 182 GLY A CA 1
ATOM 1433 C C . GLY A 1 182 ? -8.511 19.904 -5.784 1.00 52.88 182 GLY A C 1
ATOM 1434 O O . GLY A 1 182 ? -9.027 20.069 -6.891 1.00 52.88 182 GLY A O 1
ATOM 1435 N N . GLU A 1 183 ? -8.560 18.735 -5.135 1.00 56.34 183 GLU A N 1
ATOM 1436 C CA . GLU A 1 183 ? -9.302 17.558 -5.603 1.00 56.34 183 GLU A CA 1
ATOM 1437 C C . GLU A 1 183 ? -10.788 17.897 -5.847 1.00 56.34 183 GLU A C 1
ATOM 1439 O O . GLU A 1 183 ? -11.431 18.576 -5.046 1.00 56.34 183 GLU A O 1
ATOM 1444 N N . ASN A 1 184 ? -11.342 17.444 -6.977 1.00 48.53 184 ASN A N 1
ATOM 1445 C CA . ASN A 1 184 ? -12.603 17.936 -7.544 1.00 48.53 184 ASN A CA 1
ATOM 1446 C C . ASN A 1 184 ? -13.836 17.616 -6.663 1.00 48.53 184 ASN A C 1
ATOM 1448 O O . ASN A 1 184 ? -14.511 16.605 -6.853 1.00 48.53 184 ASN A O 1
ATOM 1452 N N . PHE A 1 185 ? -14.138 18.489 -5.695 1.00 40.94 185 PHE A N 1
ATOM 1453 C CA . PHE A 1 185 ? -15.345 18.444 -4.865 1.00 40.94 185 PHE A CA 1
ATOM 1454 C C . PHE A 1 185 ? -15.846 19.866 -4.562 1.00 40.94 185 PHE A C 1
ATOM 1456 O O . PHE A 1 185 ? -15.364 20.551 -3.660 1.00 40.94 185 PHE A O 1
ATOM 1463 N N . PHE A 1 186 ? -16.839 20.326 -5.326 1.00 39.47 186 PHE A N 1
ATOM 1464 C CA . PHE A 1 186 ? -17.364 21.702 -5.305 1.00 39.47 186 PHE A CA 1
ATOM 1465 C C . PHE A 1 186 ? -18.172 22.105 -4.045 1.00 39.47 186 PHE A C 1
ATOM 1467 O O . PHE A 1 186 ? -18.864 23.116 -4.071 1.00 39.47 186 PHE A O 1
ATOM 1474 N N . GLY A 1 187 ? -18.078 21.379 -2.926 1.00 41.41 187 GLY A N 1
ATOM 1475 C CA . GLY A 1 187 ? -18.870 21.658 -1.716 1.00 41.41 187 GLY A CA 1
ATOM 1476 C C . GLY A 1 187 ? -18.124 22.258 -0.516 1.00 41.41 187 GLY A C 1
ATOM 1477 O O . GLY A 1 187 ? -18.772 22.813 0.361 1.00 41.41 187 GLY A O 1
ATOM 1478 N N . ILE A 1 188 ? -16.789 22.159 -0.442 1.00 44.28 188 ILE A N 1
ATOM 1479 C CA . ILE A 1 188 ? -16.025 22.446 0.804 1.00 44.28 188 ILE A CA 1
ATOM 1480 C C . ILE A 1 188 ? -15.120 23.686 0.666 1.00 44.28 188 ILE A C 1
ATOM 1482 O O . ILE A 1 188 ? -14.436 24.082 1.603 1.00 44.28 188 ILE A O 1
ATOM 1486 N N . ARG A 1 189 ? -15.136 24.369 -0.488 1.00 41.56 189 ARG A N 1
ATOM 1487 C CA . ARG A 1 189 ? -14.199 25.471 -0.792 1.00 41.56 189 ARG A CA 1
ATOM 1488 C C . ARG A 1 189 ? -14.292 26.710 0.117 1.00 41.56 189 ARG A C 1
ATOM 1490 O O . ARG A 1 189 ? -13.442 27.578 -0.031 1.00 41.56 189 ARG A O 1
ATOM 1497 N N . LEU A 1 190 ? -15.285 26.829 1.005 1.00 36.50 190 LEU A N 1
ATOM 1498 C CA . LEU A 1 190 ? -15.565 28.079 1.733 1.00 36.50 190 LEU A CA 1
ATOM 1499 C C . LEU A 1 190 ? -15.830 27.930 3.243 1.00 36.50 190 LEU A C 1
ATOM 1501 O O . LEU A 1 190 ? -16.423 28.828 3.833 1.00 36.50 190 LEU A O 1
ATOM 1505 N N . GLN A 1 191 ? -15.404 26.847 3.899 1.00 36.78 191 GLN A N 1
ATOM 1506 C CA . GLN A 1 191 ? -15.526 26.761 5.362 1.00 36.78 191 GLN A CA 1
ATOM 1507 C C . GLN A 1 191 ? -14.204 27.134 6.040 1.00 36.78 191 GLN A C 1
ATOM 1509 O O . GLN A 1 191 ? -13.159 26.558 5.747 1.00 36.78 191 GLN A O 1
ATOM 1514 N N . ALA A 1 192 ? -14.278 28.169 6.880 1.00 35.75 192 ALA A N 1
ATOM 1515 C CA . ALA A 1 192 ? -13.165 28.820 7.554 1.00 35.75 192 ALA A CA 1
ATOM 1516 C C . ALA A 1 192 ? -12.313 27.839 8.377 1.00 35.75 192 ALA A C 1
ATOM 1518 O O . ALA A 1 192 ? -12.823 26.933 9.035 1.00 35.75 192 ALA A O 1
ATOM 1519 N N . TYR A 1 193 ? -11.001 28.046 8.283 1.00 42.34 193 TYR A N 1
ATOM 1520 C CA . TYR A 1 193 ? -9.939 27.216 8.832 1.00 42.34 193 TYR A CA 1
ATOM 1521 C C . TYR A 1 193 ? -9.784 27.419 10.340 1.00 42.34 193 TYR A C 1
ATOM 1523 O O . TYR A 1 193 ? -9.531 28.536 10.770 1.00 42.34 193 TYR A O 1
ATOM 1531 N N . ASP A 1 194 ? -9.898 26.315 11.083 1.00 38.78 194 ASP A N 1
ATOM 1532 C CA . ASP A 1 194 ? -9.156 26.043 12.329 1.00 38.78 194 ASP A CA 1
ATOM 1533 C C . ASP A 1 194 ? -9.237 24.548 12.713 1.00 38.78 194 ASP A C 1
ATOM 1535 O O . ASP A 1 194 ? -8.352 24.043 13.400 1.00 38.78 194 ASP A O 1
ATOM 1539 N N . ASP A 1 195 ? -10.210 23.785 12.186 1.00 55.53 195 ASP A N 1
ATOM 1540 C CA . ASP A 1 195 ? -10.265 22.328 12.373 1.00 55.53 195 ASP A CA 1
ATOM 1541 C C . ASP A 1 195 ? -10.501 21.551 11.063 1.00 55.53 195 ASP A C 1
ATOM 1543 O O . ASP A 1 195 ? -11.617 21.386 10.571 1.00 55.53 195 ASP A O 1
ATOM 1547 N N . MET A 1 196 ? -9.416 21.034 10.487 1.00 60.91 196 MET A N 1
ATOM 1548 C CA . MET A 1 196 ? -9.442 20.185 9.287 1.00 60.91 196 MET A CA 1
ATOM 1549 C C . MET A 1 196 ? -9.908 18.747 9.579 1.00 60.91 196 MET A C 1
ATOM 1551 O O . MET A 1 196 ? -10.159 17.976 8.650 1.00 60.91 196 MET A O 1
ATOM 1555 N N . LEU A 1 197 ? -10.063 18.372 10.852 1.00 65.12 197 LEU A N 1
ATOM 1556 C CA . LEU A 1 197 ? -10.482 17.032 11.250 1.00 65.12 197 LEU A CA 1
ATOM 1557 C C . LEU A 1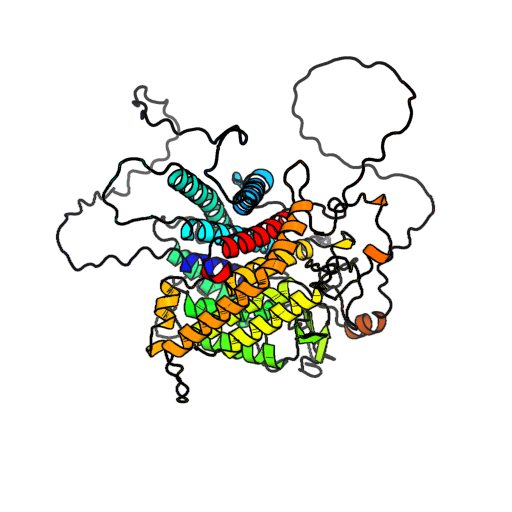 197 ? -11.909 16.723 10.790 1.00 65.12 197 LEU A C 1
ATOM 1559 O O . LEU A 1 197 ? -12.134 15.645 10.241 1.00 65.12 197 LEU A O 1
ATOM 1563 N N . ALA A 1 198 ? -12.853 17.651 10.977 1.00 71.75 198 ALA A N 1
ATOM 1564 C CA . ALA A 1 198 ? -14.263 17.426 10.656 1.00 71.75 198 ALA A CA 1
ATOM 1565 C C . ALA A 1 198 ? -14.530 17.322 9.138 1.00 71.75 198 ALA A C 1
ATOM 1567 O O . ALA A 1 198 ? -15.129 16.327 8.724 1.00 71.75 198 ALA A O 1
ATOM 1568 N N . PRO A 1 199 ? -14.032 18.227 8.268 1.00 72.00 199 PRO A N 1
ATOM 1569 C CA . PRO A 1 199 ? -14.177 18.071 6.817 1.00 72.00 199 PRO A CA 1
ATOM 1570 C C . PRO A 1 199 ? -13.490 16.812 6.267 1.00 72.00 199 PRO A C 1
ATOM 1572 O O . PRO A 1 199 ? -14.008 16.166 5.352 1.00 72.00 199 PRO A O 1
ATOM 1575 N N . ALA A 1 200 ? -12.335 16.437 6.829 1.00 72.81 200 ALA A N 1
ATOM 1576 C CA . ALA A 1 200 ? -11.645 15.201 6.477 1.00 72.81 200 ALA A CA 1
ATOM 1577 C C . ALA A 1 200 ? -12.479 13.976 6.873 1.00 72.81 200 ALA A C 1
ATOM 1579 O O . ALA A 1 200 ? -12.764 13.134 6.023 1.00 72.81 200 ALA A O 1
ATOM 1580 N N . ALA A 1 201 ? -12.940 13.903 8.122 1.00 79.44 201 ALA A N 1
ATOM 1581 C CA . ALA A 1 201 ? -13.783 12.816 8.605 1.00 79.44 201 ALA A CA 1
ATOM 1582 C C . ALA A 1 201 ? -15.056 12.676 7.760 1.00 79.44 201 ALA A C 1
ATOM 1584 O O . ALA A 1 201 ? -15.344 11.592 7.253 1.00 79.44 201 ALA A O 1
ATOM 1585 N N . HIS A 1 202 ? -15.748 13.783 7.503 1.00 80.56 202 HIS A N 1
ATOM 1586 C CA . HIS A 1 202 ? -16.924 13.807 6.649 1.00 80.56 202 HIS A CA 1
ATOM 1587 C C . HIS A 1 202 ? -16.661 13.194 5.266 1.00 80.56 202 HIS A C 1
ATOM 1589 O O . HIS A 1 202 ? -17.364 12.281 4.823 1.00 80.56 202 HIS A O 1
ATOM 1595 N N . ARG A 1 203 ? -15.575 13.617 4.607 1.00 78.25 203 ARG A N 1
ATOM 1596 C CA . ARG A 1 203 ? -15.158 13.069 3.312 1.00 78.25 203 ARG A CA 1
ATOM 1597 C C . ARG A 1 203 ? -14.874 11.562 3.406 1.00 78.25 203 ARG A C 1
ATOM 1599 O O . ARG A 1 203 ? -15.331 10.813 2.545 1.00 78.25 203 ARG A O 1
ATOM 1606 N N . ALA A 1 204 ? -14.168 11.105 4.444 1.00 81.69 204 ALA A N 1
ATOM 1607 C CA . ALA A 1 204 ? -13.914 9.679 4.681 1.00 81.69 204 ALA A CA 1
ATOM 1608 C C . ALA A 1 204 ? -15.213 8.875 4.799 1.00 81.69 204 ALA A C 1
ATOM 1610 O O . ALA A 1 204 ? -15.334 7.836 4.148 1.00 81.69 204 ALA A O 1
ATOM 1611 N N . ARG A 1 205 ? -16.190 9.369 5.568 1.00 84.38 205 ARG A N 1
ATOM 1612 C CA . ARG A 1 205 ? -17.495 8.719 5.711 1.00 84.38 205 ARG A CA 1
ATOM 1613 C C . ARG A 1 205 ? -18.219 8.607 4.375 1.00 84.38 205 ARG A C 1
ATOM 1615 O O . ARG A 1 205 ? -18.594 7.505 3.994 1.00 84.38 205 ARG A O 1
ATOM 1622 N N . VAL A 1 206 ? -18.372 9.709 3.637 1.00 80.56 206 VAL A N 1
ATOM 1623 C CA . VAL A 1 206 ? -19.084 9.711 2.344 1.00 80.56 206 VAL A CA 1
ATOM 1624 C C . VAL A 1 206 ? -18.468 8.705 1.375 1.00 80.56 206 VAL A C 1
ATOM 1626 O O . VAL A 1 206 ? -19.178 7.933 0.731 1.00 80.56 206 VAL A O 1
ATOM 1629 N N . PHE A 1 207 ? -17.139 8.682 1.281 1.00 78.88 207 PHE A N 1
ATOM 1630 C CA . PHE A 1 207 ? -16.450 7.708 0.446 1.00 78.88 207 PHE A CA 1
ATOM 1631 C C . PHE A 1 207 ? -16.663 6.276 0.950 1.00 78.88 207 PHE A C 1
ATOM 1633 O O . PHE A 1 207 ? -16.931 5.384 0.145 1.00 78.88 207 PHE A O 1
ATOM 1640 N N . TYR A 1 208 ? -16.606 6.040 2.259 1.00 84.19 208 TYR A N 1
ATOM 1641 C CA . TYR A 1 208 ? -16.842 4.715 2.829 1.00 84.19 208 TYR A CA 1
ATOM 1642 C C . TYR A 1 208 ? -18.260 4.202 2.539 1.00 84.19 208 TYR A C 1
ATOM 1644 O O . TYR A 1 208 ? -18.418 3.074 2.068 1.00 84.19 208 TYR A O 1
ATOM 1652 N N . ASP A 1 209 ? -19.272 5.053 2.704 1.00 83.06 209 ASP A N 1
ATOM 1653 C CA . ASP A 1 209 ? -20.683 4.743 2.442 1.00 83.06 209 ASP A CA 1
ATOM 1654 C C . ASP A 1 209 ? -20.960 4.456 0.956 1.00 83.06 209 ASP A C 1
ATOM 1656 O O . ASP A 1 209 ? -21.877 3.704 0.608 1.00 83.06 209 ASP A O 1
ATOM 1660 N N . LEU A 1 210 ? -20.166 5.033 0.050 1.00 79.31 210 LEU A N 1
ATOM 1661 C CA . LEU A 1 210 ? -20.192 4.685 -1.371 1.00 79.31 210 LEU A CA 1
ATOM 1662 C C . LEU A 1 210 ? -19.483 3.355 -1.639 1.00 79.31 210 LEU A C 1
ATOM 1664 O O . LEU A 1 210 ? -19.998 2.536 -2.401 1.00 79.31 210 LEU A O 1
ATOM 1668 N N . ALA A 1 211 ? -18.323 3.127 -1.017 1.00 81.69 211 ALA A N 1
ATOM 1669 C CA . ALA A 1 211 ? -17.539 1.910 -1.202 1.00 81.69 211 ALA A CA 1
ATOM 1670 C C . ALA A 1 211 ? -18.282 0.667 -0.715 1.00 81.69 211 ALA A C 1
ATOM 1672 O O . ALA A 1 211 ? -18.324 -0.326 -1.436 1.00 81.69 211 ALA A O 1
ATOM 1673 N N . VAL A 1 212 ? -18.898 0.718 0.470 1.00 86.12 212 VAL A N 1
ATOM 1674 C CA . VAL A 1 212 ? -19.545 -0.447 1.100 1.00 86.12 212 VAL A CA 1
ATOM 1675 C C . VAL A 1 212 ? -20.647 -1.057 0.226 1.00 86.12 212 VAL A C 1
ATOM 1677 O O . VAL A 1 212 ? -20.899 -2.254 0.301 1.00 86.12 212 VAL A O 1
ATOM 1680 N N . ARG A 1 213 ? -21.241 -0.279 -0.690 1.00 84.69 213 ARG A N 1
ATOM 1681 C CA . ARG A 1 213 ? -22.231 -0.764 -1.671 1.00 84.69 213 ARG A CA 1
ATOM 1682 C C . ARG A 1 213 ? -21.664 -1.763 -2.678 1.00 84.69 213 ARG A C 1
ATOM 1684 O O . ARG A 1 213 ? -22.429 -2.478 -3.313 1.00 84.69 213 ARG A O 1
ATOM 1691 N N . GLY A 1 214 ? -20.346 -1.782 -2.865 1.00 84.75 214 GLY A N 1
ATOM 1692 C CA . GLY A 1 214 ? -19.670 -2.763 -3.710 1.00 84.75 214 GLY A CA 1
ATOM 1693 C C . GLY A 1 214 ? -19.481 -4.122 -3.033 1.00 84.75 214 GLY A C 1
ATOM 1694 O O . GLY A 1 214 ? -19.094 -5.072 -3.717 1.00 84.75 214 GLY A O 1
ATOM 1695 N N . TRP A 1 215 ? -19.732 -4.222 -1.722 1.00 90.06 215 TRP A N 1
ATOM 1696 C CA . TRP A 1 215 ? -19.731 -5.488 -0.999 1.00 90.06 215 TRP A CA 1
ATOM 1697 C C . TRP A 1 215 ? -21.067 -6.194 -1.209 1.00 90.06 215 TRP A C 1
ATOM 1699 O O . TRP A 1 215 ? -22.124 -5.661 -0.875 1.00 90.06 215 TRP A O 1
ATOM 1709 N N . ASP A 1 216 ? -21.024 -7.428 -1.701 1.00 88.88 216 ASP A N 1
ATOM 1710 C CA . ASP A 1 216 ? -22.208 -8.273 -1.819 1.00 88.88 216 ASP A CA 1
ATOM 1711 C C . ASP A 1 216 ? -21.881 -9.729 -1.487 1.00 88.88 216 ASP A C 1
ATOM 1713 O O . ASP A 1 216 ? -20.735 -10.166 -1.584 1.00 88.88 216 ASP A O 1
ATOM 1717 N N . THR A 1 217 ? -22.909 -10.482 -1.099 1.00 92.62 217 THR A N 1
ATOM 1718 C CA . THR A 1 217 ? -22.829 -11.925 -0.823 1.00 92.62 217 THR A CA 1
ATOM 1719 C C . THR A 1 217 ? -23.544 -12.773 -1.872 1.00 92.62 217 THR A C 1
ATOM 1721 O O . THR A 1 217 ? -23.589 -13.996 -1.735 1.00 92.62 217 THR A O 1
ATOM 1724 N N . GLN A 1 218 ? -24.099 -12.147 -2.918 1.00 89.44 218 GLN A N 1
ATOM 1725 C CA . GLN A 1 218 ? -24.813 -12.853 -3.984 1.00 89.44 218 GLN A CA 1
ATOM 1726 C C . GLN A 1 218 ? -23.848 -13.703 -4.809 1.00 89.44 218 GLN A C 1
ATOM 1728 O O . GLN A 1 218 ? -24.178 -14.825 -5.189 1.00 89.44 218 GLN A O 1
ATOM 1733 N N . LEU A 1 219 ? -22.645 -13.180 -5.050 1.00 90.00 219 LEU A N 1
ATOM 1734 C CA . LEU A 1 219 ? -21.575 -13.869 -5.757 1.00 90.00 219 LEU A CA 1
ATOM 1735 C C . LEU A 1 219 ? -20.427 -14.165 -4.790 1.00 90.00 219 LEU A C 1
ATOM 1737 O O . LEU A 1 219 ? -20.085 -13.352 -3.936 1.00 90.00 219 LEU A O 1
ATOM 1741 N N . CYS A 1 220 ? -19.823 -15.346 -4.919 1.00 92.06 220 CYS A N 1
ATOM 1742 C CA . CYS A 1 220 ? -18.671 -15.779 -4.122 1.00 92.06 220 CYS A CA 1
ATOM 1743 C C . CYS A 1 220 ? -18.874 -15.812 -2.595 1.00 92.06 220 CYS A C 1
ATOM 1745 O O . CYS A 1 220 ? -17.891 -15.892 -1.856 1.00 92.06 220 CYS A O 1
ATOM 1747 N N . GLY A 1 221 ? -20.118 -15.740 -2.106 1.00 91.62 221 GLY A N 1
ATOM 1748 C CA . GLY A 1 221 ? -20.421 -15.681 -0.673 1.00 91.62 221 GLY A CA 1
ATOM 1749 C C . GLY A 1 221 ? -19.843 -14.451 0.039 1.00 91.62 221 GLY A C 1
ATOM 1750 O O . GLY A 1 221 ? -19.715 -14.468 1.262 1.00 91.62 221 GLY A O 1
ATOM 1751 N N . GLY A 1 222 ? -19.458 -13.412 -0.707 1.00 94.06 222 GLY A N 1
ATOM 1752 C CA . GLY A 1 222 ? -18.824 -12.205 -0.188 1.00 94.06 222 GLY A CA 1
ATOM 1753 C C . GLY A 1 222 ? -17.893 -11.544 -1.205 1.00 94.06 222 GLY A C 1
ATOM 1754 O O . GLY A 1 222 ? -17.731 -11.998 -2.342 1.00 94.06 222 GLY A O 1
ATOM 1755 N N . GLY A 1 223 ? -17.221 -10.493 -0.749 1.00 93.50 223 GLY A N 1
ATOM 1756 C CA . GLY A 1 223 ? -16.196 -9.786 -1.502 1.00 93.50 223 GLY A CA 1
ATOM 1757 C C . GLY A 1 223 ? -16.716 -8.520 -2.172 1.00 93.50 223 GLY A C 1
ATOM 1758 O O . GLY A 1 223 ? -17.885 -8.408 -2.537 1.00 93.50 223 GLY A O 1
ATOM 1759 N N . MET A 1 224 ? -15.813 -7.577 -2.389 1.00 91.06 224 MET A N 1
ATOM 1760 C CA . MET A 1 224 ? -16.028 -6.373 -3.179 1.00 91.06 224 MET A CA 1
ATOM 1761 C C . MET A 1 224 ? -15.893 -6.678 -4.667 1.00 91.06 224 MET A C 1
ATOM 1763 O O . MET A 1 224 ? -14.906 -7.297 -5.079 1.00 91.06 224 MET A O 1
ATOM 1767 N N . ILE A 1 225 ? -16.843 -6.214 -5.482 1.00 87.00 225 ILE A N 1
ATOM 1768 C CA . ILE A 1 225 ? -16.639 -6.139 -6.935 1.00 87.00 225 ILE A CA 1
ATOM 1769 C C . ILE A 1 225 ? -15.743 -4.947 -7.283 1.00 87.00 225 ILE A C 1
ATOM 1771 O O . ILE A 1 225 ? -15.869 -3.869 -6.705 1.00 87.00 225 ILE A O 1
ATOM 1775 N N . TRP A 1 226 ? -14.857 -5.124 -8.261 1.00 83.19 226 TRP A N 1
ATOM 1776 C CA . TRP A 1 226 ? -13.975 -4.053 -8.725 1.00 83.19 226 TRP A CA 1
ATOM 1777 C C . TRP A 1 226 ? -14.745 -2.902 -9.390 1.00 83.19 226 TRP A C 1
ATOM 1779 O O . TRP A 1 226 ? -14.424 -1.733 -9.181 1.00 83.19 226 TRP A O 1
ATOM 1789 N N . SER A 1 227 ? -15.774 -3.223 -10.178 1.00 80.88 227 SER A N 1
ATOM 1790 C CA . SER A 1 227 ? -16.633 -2.237 -10.833 1.00 80.88 227 SER A CA 1
ATOM 1791 C C . SER A 1 227 ? -18.051 -2.785 -11.005 1.00 80.88 227 SER A C 1
ATOM 1793 O O . SER A 1 227 ? -18.194 -3.923 -11.456 1.00 80.88 227 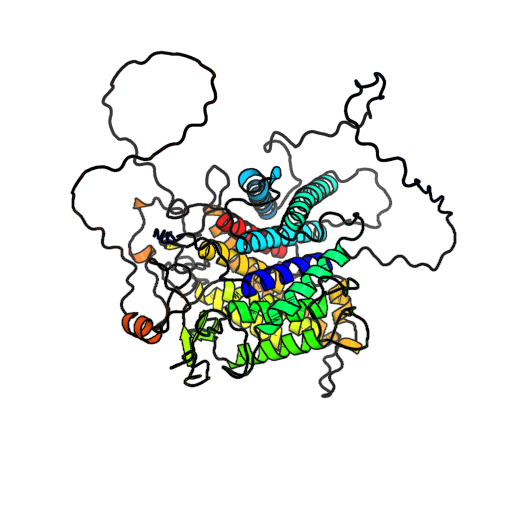SER A O 1
ATOM 1795 N N . PRO A 1 228 ? -19.098 -1.994 -10.708 1.00 76.69 228 PRO A N 1
ATOM 1796 C CA . PRO A 1 228 ? -20.487 -2.399 -10.931 1.00 76.69 228 PRO A CA 1
ATOM 1797 C C . PRO A 1 228 ? -20.889 -2.388 -12.413 1.00 76.69 228 PRO A C 1
ATOM 1799 O O . PRO A 1 228 ? -21.959 -2.872 -12.765 1.00 76.69 228 PRO A O 1
ATOM 1802 N N . TRP A 1 229 ? -20.051 -1.823 -13.286 1.00 78.25 229 TRP A N 1
ATOM 1803 C CA . TRP A 1 229 ? -20.355 -1.625 -14.708 1.00 78.25 229 TRP A CA 1
ATOM 1804 C C . TRP A 1 229 ? -19.754 -2.696 -15.619 1.00 78.25 229 TRP A C 1
ATOM 1806 O O . TRP A 1 229 ? -19.989 -2.684 -16.826 1.00 78.25 229 TRP A O 1
ATOM 1816 N N . LEU A 1 230 ? -18.927 -3.577 -15.061 1.00 78.19 230 LEU A N 1
ATOM 1817 C CA . LEU A 1 230 ? -18.148 -4.566 -15.796 1.00 78.19 230 LEU A CA 1
ATOM 1818 C C . LEU A 1 230 ? -18.553 -5.979 -15.371 1.00 78.19 230 LEU A C 1
ATOM 1820 O O . LEU A 1 230 ? -19.214 -6.167 -14.351 1.00 78.19 230 LEU A O 1
ATOM 1824 N N . THR A 1 231 ? -18.122 -6.976 -16.147 1.00 79.75 231 THR A N 1
ATOM 1825 C CA . THR A 1 231 ? -18.194 -8.388 -15.745 1.00 79.75 231 THR A CA 1
ATOM 1826 C C . THR A 1 231 ? -17.644 -8.540 -14.322 1.00 79.75 231 THR A C 1
ATOM 1828 O O . THR A 1 231 ? -16.557 -8.012 -14.059 1.00 79.75 231 THR A O 1
ATOM 1831 N N . PRO A 1 232 ? -18.347 -9.240 -13.408 1.00 86.94 232 PRO A N 1
ATOM 1832 C CA . PRO A 1 232 ? -17.930 -9.362 -12.024 1.00 86.94 232 PRO A CA 1
ATOM 1833 C C . PRO A 1 232 ? -16.494 -9.849 -11.913 1.00 86.94 232 PRO A C 1
ATOM 1835 O O . PRO A 1 232 ? -16.131 -10.929 -12.389 1.00 86.94 232 PRO A O 1
ATOM 1838 N N . TYR A 1 233 ? -15.691 -9.010 -11.270 1.00 88.31 233 TYR A N 1
ATOM 1839 C CA . TYR A 1 233 ? -14.308 -9.290 -10.949 1.00 88.31 233 TYR A CA 1
ATOM 1840 C C . TYR A 1 233 ? -14.077 -8.944 -9.483 1.00 88.31 233 TYR A C 1
ATOM 1842 O O . TYR A 1 233 ? -14.109 -7.771 -9.101 1.00 88.31 233 TYR A O 1
ATOM 1850 N N . LYS A 1 234 ? -13.911 -9.973 -8.651 1.00 92.25 234 LYS A N 1
ATOM 1851 C CA . LYS A 1 234 ? -13.614 -9.841 -7.221 1.00 92.25 234 LYS A CA 1
ATOM 1852 C C . LYS A 1 234 ? -12.094 -9.873 -7.080 1.00 92.25 234 LYS A C 1
ATOM 1854 O O . LYS A 1 234 ? -11.504 -10.952 -7.049 1.00 92.25 234 LYS A O 1
ATOM 1859 N N . ASN A 1 235 ? -11.458 -8.706 -7.090 1.00 92.00 235 ASN A N 1
ATOM 1860 C CA . ASN A 1 235 ? -9.999 -8.597 -7.102 1.00 92.00 235 ASN A CA 1
ATOM 1861 C C . ASN A 1 235 ? -9.407 -8.383 -5.706 1.00 92.00 235 ASN A C 1
ATOM 1863 O O . ASN A 1 235 ? -10.107 -7.971 -4.774 1.00 92.00 235 ASN A O 1
ATOM 1867 N N . ALA A 1 236 ? -8.116 -8.677 -5.573 1.00 95.12 236 ALA A N 1
ATOM 1868 C CA . ALA A 1 236 ? -7.393 -8.555 -4.315 1.00 95.12 236 ALA A CA 1
ATOM 1869 C C . ALA A 1 236 ? -7.416 -7.106 -3.830 1.00 95.12 236 ALA A C 1
ATOM 1871 O O . ALA A 1 236 ? -7.965 -6.825 -2.766 1.00 95.12 236 ALA A O 1
ATOM 1872 N N . ILE A 1 237 ? -6.971 -6.165 -4.667 1.00 91.00 237 ILE A N 1
ATOM 1873 C CA . ILE A 1 237 ? -6.835 -4.765 -4.266 1.00 91.00 237 ILE A CA 1
ATOM 1874 C C . ILE A 1 237 ? -8.111 -4.143 -3.688 1.00 91.00 237 ILE A C 1
ATOM 1876 O O . ILE A 1 237 ? -8.050 -3.503 -2.639 1.00 91.00 237 ILE A O 1
ATOM 1880 N N . THR A 1 238 ? -9.273 -4.297 -4.333 1.00 89.44 238 THR A N 1
ATOM 1881 C CA . THR A 1 238 ? -10.499 -3.643 -3.850 1.00 89.44 238 THR A CA 1
ATOM 1882 C C . THR A 1 238 ? -10.924 -4.226 -2.502 1.00 89.44 238 THR A C 1
ATOM 1884 O O . THR A 1 238 ? -11.392 -3.493 -1.634 1.00 89.44 238 THR A O 1
ATOM 1887 N N . ASN A 1 239 ? -10.699 -5.522 -2.282 1.00 96.12 239 ASN A N 1
ATOM 1888 C CA . ASN A 1 239 ? -10.990 -6.178 -1.012 1.00 96.12 239 ASN A CA 1
ATOM 1889 C C . ASN A 1 239 ? -9.984 -5.811 0.084 1.00 96.12 239 ASN A C 1
ATOM 1891 O O . ASN A 1 239 ? -10.388 -5.507 1.204 1.00 96.12 239 ASN A O 1
ATOM 1895 N N . GLU A 1 240 ? -8.691 -5.784 -0.228 1.00 95.94 240 GLU A N 1
ATOM 1896 C CA . GLU A 1 240 ? -7.639 -5.388 0.712 1.00 95.94 240 GLU A CA 1
ATOM 1897 C C . GLU A 1 240 ? -7.813 -3.946 1.181 1.00 95.94 240 GLU A C 1
ATOM 1899 O O . GLU A 1 240 ? -7.739 -3.665 2.378 1.00 95.94 240 GLU A O 1
ATOM 1904 N N . LEU A 1 241 ? -8.112 -3.034 0.254 1.00 89.81 241 LEU A N 1
ATOM 1905 C CA . LEU A 1 241 ? -8.406 -1.650 0.589 1.00 89.81 241 LEU A CA 1
ATOM 1906 C C . LEU A 1 241 ? -9.691 -1.521 1.408 1.00 89.81 241 LEU A C 1
ATOM 1908 O O . LEU A 1 241 ? -9.719 -0.722 2.336 1.00 89.81 241 LEU A O 1
ATOM 1912 N N . PHE A 1 242 ? -10.737 -2.299 1.115 1.00 93.38 242 PHE A N 1
ATOM 1913 C CA . PHE A 1 242 ? -11.962 -2.284 1.917 1.00 93.38 242 PHE A CA 1
ATOM 1914 C C . PHE A 1 242 ? -11.714 -2.764 3.352 1.00 93.38 242 PHE A C 1
ATOM 1916 O O . PHE A 1 242 ? -12.208 -2.144 4.293 1.00 93.38 242 PHE A O 1
ATOM 1923 N N . ILE A 1 243 ? -10.897 -3.804 3.543 1.00 96.38 243 ILE A N 1
ATOM 1924 C CA . ILE A 1 243 ? -10.481 -4.279 4.872 1.00 96.38 243 ILE A CA 1
ATOM 1925 C C . ILE A 1 243 ? -9.691 -3.187 5.601 1.00 96.38 243 ILE A C 1
ATOM 1927 O O . ILE A 1 243 ? -10.036 -2.831 6.731 1.00 96.38 243 ILE A O 1
ATOM 1931 N N . SER A 1 244 ? -8.664 -2.631 4.951 1.00 94.12 244 SER A N 1
ATOM 1932 C CA . SER A 1 244 ? -7.804 -1.583 5.513 1.00 94.12 244 SER A CA 1
ATOM 1933 C C . SER A 1 244 ? -8.581 -0.304 5.843 1.00 94.12 244 SER A C 1
ATOM 1935 O O . SER A 1 244 ? -8.398 0.256 6.922 1.00 94.12 244 SER A O 1
ATOM 1937 N N . ALA A 1 245 ? -9.496 0.124 4.972 1.00 89.12 245 ALA A N 1
ATOM 1938 C CA . ALA A 1 245 ? -10.362 1.276 5.200 1.00 89.12 245 ALA A CA 1
ATOM 1939 C C . ALA A 1 245 ? -11.350 1.019 6.343 1.00 89.12 245 ALA A C 1
ATOM 1941 O O . ALA A 1 245 ? -11.471 1.853 7.232 1.00 89.12 245 ALA A O 1
ATOM 1942 N N . SER A 1 246 ? -12.008 -0.144 6.375 1.00 94.19 246 SER A N 1
ATOM 1943 C CA . SER A 1 246 ? -12.977 -0.491 7.426 1.00 94.19 246 SER A CA 1
ATOM 1944 C C . SER A 1 246 ? -12.330 -0.511 8.809 1.00 94.19 246 SER A C 1
ATOM 1946 O O . SER A 1 246 ? -12.838 0.095 9.750 1.00 94.19 246 SER A O 1
ATOM 1948 N N . ILE A 1 247 ? -11.158 -1.133 8.947 1.00 95.12 247 ILE A N 1
ATOM 1949 C CA . ILE A 1 247 ? -10.486 -1.157 10.248 1.00 95.12 247 ILE A CA 1
ATOM 1950 C C . ILE A 1 247 ? -9.925 0.211 10.640 1.00 95.12 247 ILE A C 1
ATOM 1952 O O . ILE A 1 247 ? -9.917 0.559 11.820 1.00 95.12 247 ILE A O 1
ATOM 1956 N N . ALA A 1 248 ? -9.491 1.014 9.666 1.00 91.31 248 ALA A N 1
ATOM 1957 C CA . ALA A 1 248 ? -9.055 2.376 9.921 1.00 91.31 248 ALA A CA 1
ATOM 1958 C C . ALA A 1 248 ? -10.235 3.274 10.338 1.00 91.31 248 ALA A C 1
ATOM 1960 O O . ALA A 1 248 ? -10.072 4.072 11.261 1.00 91.31 248 ALA A O 1
ATOM 1961 N N . MET A 1 249 ? -11.423 3.100 9.740 1.00 89.38 249 MET A N 1
ATOM 1962 C CA . MET A 1 249 ? -12.651 3.772 10.176 1.00 89.38 249 MET A CA 1
ATOM 1963 C C . MET A 1 249 ? -12.936 3.420 11.638 1.00 89.38 249 MET A C 1
ATOM 1965 O O . MET A 1 249 ? -13.093 4.302 12.471 1.00 89.38 249 MET A O 1
ATOM 1969 N N . TYR A 1 250 ? -12.874 2.140 12.007 1.00 92.44 250 TYR A N 1
ATOM 1970 C CA . TYR A 1 250 ? -13.082 1.737 13.398 1.00 92.44 250 TYR A CA 1
ATOM 1971 C C . TYR A 1 250 ? -12.056 2.335 14.381 1.00 92.44 250 TYR A C 1
ATOM 1973 O O . TYR A 1 250 ? -12.407 2.739 15.490 1.00 92.44 250 TYR A O 1
ATOM 1981 N N . LEU A 1 251 ? -10.773 2.367 14.012 1.00 88.94 251 LEU A N 1
ATOM 1982 C CA . LEU A 1 251 ? -9.696 2.756 14.928 1.00 88.94 251 LEU A CA 1
ATOM 1983 C C . LEU A 1 251 ? -9.509 4.269 15.061 1.00 88.94 251 LEU A C 1
ATOM 1985 O O . LEU A 1 251 ? -9.114 4.729 16.140 1.00 88.94 251 LEU A O 1
ATOM 1989 N N . TYR A 1 252 ? -9.738 5.009 13.976 1.00 87.88 252 TYR A N 1
ATOM 1990 C CA . TYR A 1 252 ? -9.221 6.366 13.806 1.00 87.88 252 TYR A CA 1
ATOM 1991 C C . TYR A 1 252 ? -10.254 7.396 13.361 1.00 87.88 252 TYR A C 1
ATOM 1993 O O . TYR A 1 252 ? -9.965 8.588 13.447 1.00 87.88 252 TYR A O 1
ATOM 2001 N N . PHE A 1 253 ? -11.430 6.975 12.894 1.00 88.62 253 PHE A N 1
ATOM 2002 C CA . PHE A 1 253 ? -12.487 7.910 12.536 1.00 88.62 253 PHE A CA 1
ATOM 2003 C C . PHE A 1 253 ? -12.942 8.677 13.790 1.00 88.62 253 PHE A C 1
ATOM 2005 O O . PHE A 1 253 ? -13.352 8.043 14.768 1.00 88.62 253 PHE A O 1
ATOM 2012 N N . PRO A 1 254 ? -12.863 10.020 13.792 1.00 84.81 254 PRO A N 1
ATOM 2013 C CA . PRO A 1 254 ? -13.212 10.845 14.950 1.00 84.81 254 PRO A CA 1
ATOM 2014 C C . PRO A 1 254 ? -14.730 11.019 15.121 1.00 84.81 254 PRO A C 1
ATOM 2016 O O . PRO A 1 254 ? -15.171 11.573 16.125 1.00 84.81 254 PRO A O 1
ATOM 2019 N N . GLY A 1 255 ? -15.518 10.515 14.171 1.00 85.25 255 GLY A N 1
ATOM 2020 C CA . GLY A 1 255 ? -16.929 10.826 14.021 1.00 85.25 255 GLY A CA 1
ATOM 2021 C C . GLY A 1 255 ? -17.151 11.891 12.956 1.00 85.25 255 GLY A C 1
ATOM 2022 O O . GLY A 1 255 ? -16.232 12.622 12.590 1.00 85.25 255 GLY A O 1
ATOM 2023 N N . ASP A 1 256 ? -18.378 11.975 12.461 1.00 83.88 256 ASP A N 1
ATOM 2024 C CA . ASP A 1 256 ? -18.790 13.013 11.527 1.00 83.88 256 ASP A CA 1
ATOM 2025 C C . ASP A 1 256 ? -20.077 13.690 12.012 1.00 83.88 256 ASP A C 1
ATOM 2027 O O . ASP A 1 256 ? -21.131 13.048 12.006 1.00 83.88 256 ASP A O 1
ATOM 2031 N N . PRO A 1 257 ? -20.003 14.964 12.437 1.00 74.88 257 PRO A N 1
ATOM 2032 C CA . PRO A 1 257 ? -21.176 15.754 12.782 1.00 74.88 257 PRO A CA 1
ATOM 2033 C C . PRO A 1 257 ? -21.847 16.407 11.557 1.00 74.88 257 PRO A C 1
ATOM 2035 O O . PRO A 1 257 ? -22.893 17.034 11.717 1.00 74.88 257 PRO A O 1
ATOM 2038 N N . ILE A 1 258 ? -21.255 16.319 10.358 1.00 73.56 258 ILE A N 1
ATOM 2039 C CA . ILE A 1 258 ? -21.718 16.997 9.141 1.00 73.56 258 ILE A CA 1
ATOM 2040 C C . ILE A 1 258 ? -22.786 16.157 8.420 1.00 73.56 258 ILE A C 1
ATOM 2042 O O . ILE A 1 258 ? -22.544 15.045 7.948 1.00 73.56 258 ILE A O 1
ATOM 2046 N N . ASP A 1 259 ? -23.967 16.757 8.262 1.00 65.62 259 ASP A N 1
ATOM 2047 C CA . ASP A 1 259 ? -25.186 16.160 7.688 1.00 65.62 259 ASP A CA 1
ATOM 2048 C C . ASP A 1 259 ? -25.350 16.397 6.162 1.00 65.62 259 ASP A C 1
ATOM 2050 O O . ASP A 1 259 ? -26.442 16.510 5.614 1.00 65.62 259 ASP A O 1
ATOM 2054 N N . SER A 1 260 ? -24.256 16.562 5.420 1.00 60.62 260 SER A N 1
ATOM 2055 C CA . SER A 1 260 ? -24.318 16.853 3.976 1.00 60.62 260 SER A CA 1
ATOM 2056 C C . SER A 1 260 ? -23.055 16.382 3.277 1.00 60.62 260 SER A C 1
ATOM 2058 O O . SER A 1 260 ? -22.007 16.767 3.767 1.00 60.62 260 SER A O 1
ATOM 2060 N N . PRO A 1 261 ? -23.107 15.697 2.113 1.00 56.31 261 PRO A N 1
ATOM 2061 C CA . PRO A 1 261 ? -24.244 15.602 1.204 1.00 56.31 261 PRO A CA 1
ATOM 2062 C C . PRO A 1 261 ? -25.302 14.607 1.678 1.00 56.31 261 PRO A C 1
ATOM 2064 O O . PRO A 1 261 ? -24.987 13.525 2.172 1.00 56.31 261 PRO A O 1
ATOM 2067 N N . ILE A 1 262 ? -26.566 14.986 1.480 1.00 53.66 262 ILE A N 1
ATOM 2068 C CA . ILE A 1 262 ? -27.734 14.142 1.729 1.00 53.66 262 ILE A CA 1
ATOM 2069 C C . ILE A 1 262 ? -27.626 12.929 0.803 1.00 53.66 262 ILE A C 1
ATOM 2071 O O . ILE A 1 262 ? -27.925 13.009 -0.389 1.00 53.66 262 ILE A O 1
ATOM 2075 N N . VAL A 1 263 ? -27.193 11.786 1.331 1.00 50.72 263 VAL A N 1
ATOM 2076 C CA . VAL A 1 263 ? -27.454 10.512 0.664 1.00 50.72 263 VAL A CA 1
ATOM 2077 C C . VAL A 1 263 ? -28.930 10.220 0.902 1.00 50.72 263 VAL A C 1
ATOM 2079 O O . VAL A 1 263 ? -29.348 9.836 1.990 1.00 50.72 263 VAL A O 1
ATOM 2082 N N . GLU A 1 264 ? -29.718 10.507 -0.125 1.00 45.06 264 GLU A N 1
ATOM 2083 C CA . GLU A 1 264 ? -31.174 10.498 -0.138 1.00 45.06 264 GLU A CA 1
ATOM 2084 C C . GLU A 1 264 ? -31.768 9.218 0.499 1.00 45.06 264 GLU A C 1
ATOM 2086 O O . GLU A 1 264 ? -31.689 8.118 -0.047 1.00 45.06 264 GLU A O 1
ATOM 2091 N N . SER A 1 265 ? -32.440 9.408 1.642 1.00 42.44 265 SER A N 1
ATOM 2092 C CA . SER A 1 265 ? -33.682 8.730 2.063 1.00 42.44 265 SER A CA 1
ATOM 2093 C C . SER A 1 265 ? -33.711 7.397 2.843 1.00 42.44 265 SER A C 1
ATOM 2095 O O . SER A 1 265 ? -34.823 6.898 3.010 1.00 42.44 265 SER A O 1
ATOM 2097 N N . GLN A 1 266 ? -32.628 6.812 3.396 1.00 48.00 266 GLN A N 1
ATOM 2098 C CA . GLN A 1 266 ? -32.777 5.476 4.043 1.00 48.00 266 GLN A CA 1
ATOM 2099 C C . GLN A 1 266 ? -32.119 5.135 5.397 1.00 48.00 266 GLN A C 1
ATOM 2101 O O . GLN A 1 266 ? -32.204 3.968 5.773 1.00 48.00 266 GLN A O 1
ATOM 2106 N N . LEU A 1 267 ? -31.574 6.047 6.215 1.00 46.62 267 LEU A N 1
ATOM 2107 C CA . LEU A 1 267 ? -31.049 5.634 7.538 1.00 46.62 267 LEU A CA 1
ATOM 2108 C C . LEU A 1 267 ? -31.448 6.547 8.718 1.00 46.62 267 LEU A C 1
ATOM 2110 O O . LEU A 1 267 ? -30.757 7.494 9.051 1.00 46.62 267 LEU A O 1
ATOM 2114 N N . GLN A 1 268 ? -32.550 6.128 9.359 1.00 44.22 268 GLN A N 1
ATOM 2115 C CA . GLN A 1 268 ? -32.835 6.073 10.809 1.00 44.22 268 GLN A CA 1
ATOM 2116 C C . GLN A 1 268 ? -33.122 7.343 11.644 1.00 44.22 268 GLN A C 1
ATOM 2118 O O . GLN A 1 268 ? -32.487 8.382 11.553 1.00 44.22 268 GLN A O 1
ATOM 2123 N N . GLU A 1 269 ? -34.088 7.167 12.558 1.00 43.62 269 GLU A N 1
ATOM 2124 C CA . GLU A 1 269 ? -34.686 8.119 13.514 1.00 43.62 269 GLU A CA 1
ATOM 2125 C C . GLU A 1 269 ? -33.733 8.655 14.613 1.00 43.62 269 GLU A C 1
ATOM 2127 O O . GLU A 1 269 ? -34.171 9.407 15.480 1.00 43.62 269 GLU A O 1
ATOM 2132 N N . ASN A 1 270 ? -32.436 8.322 14.584 1.00 42.44 270 ASN A N 1
ATOM 2133 C CA . ASN A 1 270 ? -31.462 8.648 15.638 1.00 42.44 270 ASN A CA 1
ATOM 2134 C C . ASN A 1 270 ? -30.293 9.508 15.129 1.00 42.44 270 ASN A C 1
ATOM 2136 O O . ASN A 1 270 ? -29.138 9.180 15.367 1.00 42.44 270 ASN A O 1
ATOM 2140 N N . GLY A 1 271 ? -30.592 10.628 14.470 1.00 49.78 271 GLY A N 1
ATOM 2141 C CA . GLY A 1 271 ? -29.594 11.639 14.107 1.00 49.78 271 GLY A CA 1
ATOM 2142 C C . GLY A 1 271 ? -28.596 11.210 13.020 1.00 49.78 271 GLY A C 1
ATOM 2143 O O . GLY A 1 271 ? -28.219 10.054 12.884 1.00 49.78 271 GLY A O 1
ATOM 2144 N N . PHE A 1 272 ? -28.145 12.182 12.232 1.00 54.44 272 PHE A N 1
ATOM 2145 C CA . PHE A 1 272 ? -27.279 11.971 11.065 1.00 54.44 272 PHE A CA 1
ATOM 2146 C C . PHE A 1 272 ? -25.777 11.878 11.396 1.00 54.44 272 PHE A C 1
ATOM 2148 O O . PHE A 1 272 ? -24.942 11.776 10.498 1.00 54.44 272 PHE A O 1
ATOM 2155 N N . ALA A 1 273 ? -25.417 11.914 12.683 1.00 64.00 273 ALA A N 1
ATOM 2156 C CA . ALA A 1 273 ? -24.030 11.888 13.126 1.00 64.00 273 ALA A CA 1
ATOM 2157 C C . ALA A 1 273 ? -23.485 10.455 13.121 1.00 64.00 273 ALA A C 1
ATOM 2159 O O . ALA A 1 273 ? -23.998 9.587 13.828 1.00 64.00 273 ALA A O 1
ATOM 2160 N N . SER A 1 274 ? -22.412 10.208 12.368 1.00 77.06 274 SER A N 1
ATOM 2161 C CA . SER A 1 274 ? -21.704 8.926 12.448 1.00 77.06 274 SER A CA 1
ATOM 2162 C C . SER A 1 274 ? -20.738 8.951 13.627 1.00 77.06 274 SER A C 1
ATOM 2164 O O . SER A 1 274 ? -19.826 9.782 13.629 1.00 77.06 274 SER A O 1
ATOM 2166 N N . PRO A 1 275 ? -20.915 8.094 14.645 1.00 84.25 275 PRO A N 1
ATOM 2167 C CA . PRO A 1 275 ? -20.095 8.149 15.843 1.00 84.25 275 PRO A CA 1
ATOM 2168 C C . PRO A 1 275 ? -18.685 7.585 15.590 1.00 84.25 275 PRO A C 1
ATOM 2170 O O . PRO A 1 275 ? -18.501 6.687 14.763 1.00 84.25 275 PRO A O 1
ATOM 2173 N N . PRO A 1 276 ? -17.664 8.053 16.331 1.00 87.00 276 PRO A N 1
ATOM 2174 C CA . PRO A 1 276 ? -16.377 7.371 16.363 1.00 87.00 276 PRO A CA 1
ATOM 2175 C C . PRO A 1 276 ? -16.530 5.934 16.881 1.00 87.00 276 PRO A C 1
ATOM 2177 O O . PRO A 1 276 ? -17.333 5.663 17.774 1.00 87.00 276 PRO A O 1
ATOM 2180 N N . ARG A 1 277 ? -15.695 5.020 16.369 1.00 86.81 277 ARG A N 1
ATOM 2181 C CA . ARG A 1 277 ? -15.664 3.592 16.755 1.00 86.81 277 ARG A CA 1
ATOM 2182 C C . ARG A 1 277 ? -16.979 2.830 16.557 1.00 86.81 277 ARG A C 1
ATOM 2184 O O . ARG A 1 277 ? -17.264 1.912 17.330 1.00 86.81 277 ARG A O 1
ATOM 2191 N N . ASP A 1 278 ? -17.755 3.156 15.527 1.00 90.25 278 ASP A N 1
ATOM 2192 C CA . ASP A 1 278 ? -18.941 2.365 15.193 1.00 90.25 278 ASP A CA 1
ATOM 2193 C C . ASP A 1 278 ? -18.558 0.878 14.970 1.00 90.25 278 ASP A C 1
ATOM 2195 O O . ASP A 1 278 ? -17.686 0.584 14.137 1.00 90.25 278 ASP A O 1
ATOM 2199 N N . PRO A 1 279 ? -19.154 -0.078 15.716 1.00 90.62 279 PRO A N 1
ATOM 2200 C CA . PRO A 1 279 ? -18.840 -1.499 15.590 1.00 90.62 279 PRO A CA 1
ATOM 2201 C C . PRO A 1 279 ? -19.087 -2.067 14.187 1.00 90.62 279 PRO A C 1
ATOM 2203 O O . PRO A 1 279 ? -18.469 -3.080 13.850 1.00 90.62 279 PRO A O 1
ATOM 2206 N N . ILE A 1 280 ? -19.917 -1.427 13.352 1.00 91.50 280 ILE A N 1
ATOM 2207 C CA . ILE A 1 280 ? -20.166 -1.868 11.972 1.00 91.50 280 ILE A CA 1
ATOM 2208 C C . ILE A 1 280 ? -18.879 -1.909 11.142 1.00 91.50 280 ILE A C 1
ATOM 2210 O O . ILE A 1 280 ? -18.678 -2.823 10.344 1.00 91.50 280 ILE A O 1
ATOM 2214 N N . HIS A 1 281 ? -17.961 -0.969 11.375 1.00 92.94 281 HIS A N 1
ATOM 2215 C CA . HIS A 1 281 ? -16.692 -0.896 10.657 1.00 92.94 281 HIS A CA 1
ATOM 2216 C C . HIS A 1 281 ? -15.749 -2.041 11.048 1.00 92.94 281 HIS A C 1
ATOM 2218 O O . HIS A 1 281 ? -15.064 -2.609 10.195 1.00 92.94 281 HIS A O 1
ATOM 2224 N N . LEU A 1 282 ? -15.733 -2.420 12.332 1.00 93.94 282 LEU A N 1
ATOM 2225 C CA . LEU A 1 282 ? -14.954 -3.569 12.796 1.00 93.94 282 LEU A CA 1
ATOM 2226 C C . LEU A 1 282 ? -15.530 -4.880 12.253 1.00 93.94 282 LEU A C 1
ATOM 2228 O O . LEU A 1 282 ? -14.768 -5.730 11.791 1.00 93.94 282 LEU A O 1
ATOM 2232 N N . ASP A 1 283 ? -16.856 -5.038 12.280 1.00 95.12 283 ASP A N 1
ATOM 2233 C CA . ASP A 1 283 ? -17.521 -6.224 11.738 1.00 95.12 283 ASP A CA 1
ATOM 2234 C C . ASP A 1 283 ? -17.274 -6.370 10.231 1.00 95.12 283 ASP A C 1
ATOM 2236 O O . ASP A 1 283 ? -16.879 -7.445 9.775 1.00 95.12 283 ASP A O 1
ATOM 2240 N N . ALA A 1 284 ? -17.376 -5.272 9.475 1.00 95.94 284 ALA A N 1
ATOM 2241 C CA . ALA A 1 284 ? -17.048 -5.240 8.053 1.00 95.94 284 ALA A CA 1
ATOM 2242 C C . ALA A 1 284 ? -15.595 -5.667 7.793 1.00 95.94 284 ALA A C 1
ATOM 2244 O O . ALA A 1 284 ? -15.353 -6.531 6.950 1.00 95.94 284 ALA A O 1
ATOM 2245 N N . ALA A 1 285 ? -14.628 -5.137 8.552 1.00 96.62 285 ALA A N 1
ATOM 2246 C CA . ALA A 1 285 ? -13.218 -5.500 8.408 1.00 96.62 285 ALA A CA 1
ATOM 2247 C C . ALA A 1 285 ? -12.959 -6.987 8.708 1.00 96.62 285 ALA A C 1
ATOM 2249 O O . ALA A 1 285 ? -12.268 -7.668 7.947 1.00 96.62 285 ALA A O 1
ATOM 2250 N N . ILE A 1 286 ? -13.526 -7.508 9.803 1.00 97.50 286 ILE A N 1
ATOM 2251 C CA . ILE A 1 286 ? -13.382 -8.913 10.207 1.00 97.50 286 ILE A CA 1
ATOM 2252 C C . ILE A 1 286 ? -14.034 -9.837 9.175 1.00 97.50 286 ILE A C 1
ATOM 2254 O O . ILE A 1 286 ? -13.438 -10.844 8.786 1.00 97.50 286 ILE A O 1
ATOM 2258 N N . THR A 1 287 ? -15.249 -9.515 8.736 1.00 97.50 287 THR A N 1
ATOM 2259 C CA . THR A 1 287 ? -16.003 -10.298 7.752 1.00 97.50 287 THR A CA 1
ATOM 2260 C C . THR A 1 287 ? -15.288 -10.312 6.408 1.00 97.50 287 THR A C 1
ATOM 2262 O O . THR A 1 287 ? -15.070 -11.387 5.842 1.00 97.50 287 THR A O 1
ATOM 2265 N N . ALA A 1 288 ? -14.831 -9.152 5.937 1.00 97.56 288 ALA A N 1
ATOM 2266 C CA . ALA A 1 288 ? -14.109 -9.043 4.680 1.00 97.56 288 ALA A CA 1
ATOM 2267 C C . ALA A 1 288 ? -12.772 -9.784 4.708 1.00 97.56 288 ALA A C 1
ATOM 2269 O O . ALA A 1 288 ? -12.456 -10.515 3.769 1.00 97.56 288 ALA A O 1
ATOM 2270 N N . TYR A 1 289 ? -12.018 -9.690 5.806 1.00 98.25 289 TYR A N 1
ATOM 2271 C CA . TYR A 1 289 ? -10.768 -10.432 5.933 1.00 98.25 289 TYR A CA 1
ATOM 2272 C C . TYR A 1 289 ? -10.984 -11.945 5.999 1.00 98.25 289 TYR A C 1
ATOM 2274 O O . TYR A 1 289 ? -10.274 -12.701 5.336 1.00 98.25 289 TYR A O 1
ATOM 2282 N N . LYS A 1 290 ? -11.987 -12.408 6.757 1.00 97.56 290 LYS A N 1
ATOM 2283 C CA . LYS A 1 290 ? -12.355 -13.832 6.792 1.00 97.56 290 LYS A CA 1
ATOM 2284 C C . LYS A 1 290 ? -12.712 -14.343 5.401 1.00 97.56 290 LYS A C 1
ATOM 2286 O O . LYS A 1 290 ? -12.299 -15.444 5.048 1.00 97.56 290 LYS A O 1
ATOM 2291 N N . TRP A 1 291 ? -13.458 -13.565 4.618 1.00 97.25 291 TRP A N 1
ATOM 2292 C CA . TRP A 1 291 ? -13.754 -13.911 3.231 1.00 97.25 291 TRP A CA 1
ATOM 2293 C C . TRP A 1 291 ? -12.477 -13.976 2.390 1.00 97.25 291 TRP A C 1
ATOM 2295 O O . TRP A 1 291 ? -12.220 -15.011 1.784 1.00 97.25 291 TRP A O 1
ATOM 2305 N N . LEU A 1 292 ? -11.635 -12.934 2.416 1.00 97.19 292 LEU A N 1
ATOM 2306 C CA . LEU A 1 292 ? -10.407 -12.876 1.618 1.00 97.19 292 LEU A CA 1
ATOM 2307 C C . LEU A 1 292 ? -9.489 -14.066 1.930 1.00 97.19 292 LEU A C 1
ATOM 2309 O O . LEU A 1 292 ? -9.068 -14.770 1.013 1.00 97.19 292 LEU A O 1
ATOM 2313 N N . LYS A 1 293 ? -9.268 -14.361 3.216 1.00 95.38 293 LYS A N 1
ATOM 2314 C CA . LYS A 1 293 ? -8.449 -15.495 3.669 1.00 95.38 293 LYS A CA 1
ATOM 2315 C C . LYS A 1 293 ? -8.993 -16.849 3.201 1.00 95.38 293 LYS A C 1
ATOM 2317 O O . LYS A 1 293 ? -8.211 -17.732 2.866 1.00 95.38 293 LYS A O 1
ATOM 2322 N N . ASN A 1 294 ? -10.315 -17.013 3.163 1.00 94.75 294 ASN A N 1
ATOM 2323 C CA . ASN A 1 294 ? -10.969 -18.269 2.776 1.00 94.75 294 ASN A CA 1
ATOM 2324 C C . ASN A 1 294 ? -11.303 -18.360 1.277 1.00 94.75 294 ASN A C 1
ATOM 2326 O O . ASN A 1 294 ? -11.735 -19.412 0.811 1.00 94.75 294 ASN A O 1
ATOM 2330 N N . SER A 1 295 ? -11.117 -17.279 0.519 1.00 93.25 295 SER A N 1
ATOM 2331 C CA . SER A 1 295 ? -11.436 -17.217 -0.912 1.00 93.25 295 SER A CA 1
ATOM 2332 C C . SER A 1 295 ? -10.466 -18.011 -1.792 1.00 93.25 295 SER A C 1
ATOM 2334 O O . SER A 1 295 ? -10.768 -18.250 -2.955 1.00 93.25 295 SER A O 1
ATOM 2336 N N . ASN A 1 296 ? -9.308 -18.419 -1.255 1.00 91.75 296 ASN A N 1
ATOM 2337 C CA . ASN A 1 296 ? -8.174 -18.965 -2.011 1.00 91.75 296 ASN A CA 1
ATOM 2338 C C . ASN A 1 296 ? -7.621 -17.997 -3.078 1.00 91.75 296 ASN A C 1
ATOM 2340 O O . ASN A 1 296 ? -7.074 -18.431 -4.088 1.00 91.75 296 ASN A O 1
ATOM 2344 N N . MET A 1 297 ? -7.739 -16.681 -2.858 1.00 93.69 297 MET A N 1
ATOM 2345 C CA . MET A 1 297 ? -7.111 -15.658 -3.712 1.00 93.69 297 MET A CA 1
ATOM 2346 C C . MET A 1 297 ? -5.581 -15.610 -3.563 1.00 93.69 297 MET A C 1
ATOM 2348 O O . MET A 1 297 ? -4.894 -14.901 -4.294 1.00 93.69 297 MET A O 1
ATOM 2352 N N . THR A 1 298 ? -5.024 -16.371 -2.625 1.00 91.00 298 THR A N 1
ATOM 2353 C CA . THR A 1 298 ? -3.593 -16.638 -2.552 1.00 91.00 298 THR A CA 1
ATOM 2354 C C . THR A 1 298 ? -3.231 -17.724 -3.568 1.00 91.00 298 THR A C 1
ATOM 2356 O O . THR A 1 298 ? -3.689 -18.863 -3.493 1.00 91.00 298 THR A O 1
ATOM 2359 N N . GLY A 1 299 ? -2.432 -17.350 -4.565 1.00 79.00 299 GLY A N 1
ATOM 2360 C CA . GLY A 1 299 ? -1.944 -18.242 -5.609 1.00 79.00 299 GLY A CA 1
ATOM 2361 C C . GLY A 1 299 ? -0.724 -19.057 -5.166 1.00 79.00 299 GLY A C 1
ATOM 2362 O O . GLY A 1 299 ? -0.566 -19.444 -4.005 1.00 79.00 299 GLY A O 1
ATOM 2363 N N . ALA A 1 300 ? 0.180 -19.321 -6.112 1.00 78.62 300 ALA A N 1
ATOM 2364 C CA . ALA A 1 300 ? 1.420 -20.038 -5.831 1.00 78.62 300 ALA A CA 1
ATOM 2365 C C . ALA A 1 300 ? 2.295 -19.289 -4.808 1.00 78.62 300 ALA A C 1
ATOM 2367 O O . ALA A 1 300 ? 2.370 -18.062 -4.806 1.00 78.62 300 ALA A O 1
ATOM 2368 N N . ASN A 1 301 ? 2.995 -20.048 -3.959 1.00 87.25 301 ASN A N 1
ATOM 2369 C CA . ASN A 1 301 ? 3.944 -19.533 -2.961 1.00 87.25 301 ASN A CA 1
ATOM 2370 C C . ASN A 1 301 ? 3.340 -18.591 -1.901 1.00 87.25 301 ASN A C 1
ATOM 2372 O O . ASN A 1 301 ? 4.085 -17.865 -1.248 1.00 87.25 301 ASN A O 1
ATOM 2376 N N . GLY A 1 302 ? 2.016 -18.620 -1.702 1.00 92.88 302 GLY A N 1
ATOM 2377 C CA . GLY A 1 302 ? 1.342 -17.829 -0.668 1.00 92.88 302 GLY A CA 1
ATOM 2378 C C . GLY A 1 302 ? 1.336 -16.323 -0.945 1.00 92.88 302 GLY A C 1
ATOM 2379 O O . GLY A 1 302 ? 1.324 -15.539 0.002 1.00 92.88 302 GLY A O 1
ATOM 2380 N N . LEU A 1 303 ? 1.381 -15.937 -2.223 1.00 96.56 303 LEU A N 1
ATOM 2381 C CA . LEU A 1 303 ? 1.228 -14.561 -2.699 1.00 96.56 303 LEU A CA 1
ATOM 2382 C C . LEU A 1 303 ? -0.208 -14.332 -3.175 1.00 96.56 303 LEU A C 1
ATOM 2384 O O . LEU A 1 303 ? -0.818 -15.236 -3.749 1.00 96.56 303 LEU A O 1
ATOM 2388 N N . TYR A 1 304 ? -0.742 -13.131 -2.979 1.00 97.56 304 TYR A N 1
ATOM 2389 C CA . TYR A 1 304 ? -2.040 -12.748 -3.522 1.00 97.56 304 TYR A CA 1
ATOM 2390 C C . TYR A 1 304 ? -1.973 -12.642 -5.043 1.00 97.56 304 TYR A C 1
ATOM 2392 O O . TYR A 1 304 ? -1.146 -11.919 -5.604 1.00 97.56 304 TYR A O 1
ATOM 2400 N N . ALA A 1 305 ? -2.858 -13.387 -5.694 1.00 95.44 305 ALA A N 1
ATOM 2401 C CA . ALA A 1 305 ? -3.144 -13.262 -7.110 1.00 95.44 305 ALA A CA 1
ATOM 2402 C C . ALA A 1 305 ? -4.019 -12.018 -7.373 1.00 95.44 305 ALA A C 1
ATOM 2404 O O . ALA A 1 305 ? -4.410 -11.314 -6.443 1.00 95.44 305 ALA A O 1
ATOM 2405 N N . ASP A 1 306 ? -4.326 -11.720 -8.634 1.00 93.19 306 ASP A N 1
ATOM 2406 C CA . ASP A 1 306 ? -5.012 -10.475 -8.986 1.00 93.19 306 ASP A CA 1
ATOM 2407 C C . ASP A 1 306 ? -6.502 -10.512 -8.629 1.00 93.19 306 ASP A C 1
ATOM 2409 O O . ASP A 1 306 ? -7.038 -9.534 -8.109 1.00 93.19 306 ASP A O 1
ATOM 2413 N N . GLY A 1 307 ? -7.182 -11.639 -8.847 1.00 92.56 307 GLY A N 1
ATOM 2414 C CA . GLY A 1 307 ? -8.606 -11.736 -8.543 1.00 92.56 307 GLY A CA 1
ATOM 2415 C C . GLY A 1 307 ? -9.342 -12.884 -9.206 1.00 92.56 307 GLY A C 1
ATOM 2416 O O . GLY A 1 307 ? -8.775 -13.655 -9.978 1.00 92.56 307 GLY A O 1
ATOM 2417 N N . PHE A 1 308 ? -10.639 -12.962 -8.923 1.00 90.94 308 PHE A N 1
ATOM 2418 C CA . PHE A 1 308 ? -11.536 -13.971 -9.469 1.00 90.94 308 PHE A CA 1
ATOM 2419 C C . PHE A 1 308 ? -12.552 -13.390 -10.441 1.00 90.94 308 PHE A C 1
ATOM 2421 O O . PHE A 1 308 ? -13.257 -12.427 -10.130 1.00 90.94 308 PHE A O 1
ATOM 2428 N N . HIS A 1 309 ? -12.692 -14.073 -11.569 1.00 88.44 309 HIS A N 1
ATOM 2429 C CA . HIS A 1 309 ? -13.926 -14.099 -12.338 1.00 88.44 309 HIS A CA 1
ATOM 2430 C C . HIS A 1 309 ? -14.793 -15.292 -11.924 1.00 88.44 309 HIS A C 1
ATOM 2432 O O . HIS A 1 309 ? -14.371 -16.168 -11.164 1.00 88.44 309 HIS A O 1
ATOM 2438 N N . ILE A 1 310 ? -16.014 -15.307 -12.452 1.00 89.31 310 ILE A N 1
ATOM 2439 C CA . ILE A 1 310 ? -17.026 -16.324 -12.179 1.00 89.31 310 ILE A CA 1
ATOM 2440 C C . ILE A 1 310 ? -17.280 -17.094 -13.469 1.00 89.31 310 ILE A C 1
ATOM 2442 O O . ILE A 1 310 ? -17.651 -16.510 -14.493 1.00 89.31 310 ILE A O 1
ATOM 2446 N N . HIS A 1 311 ? -17.064 -18.405 -13.435 1.00 88.25 311 HIS A N 1
ATOM 2447 C CA . HIS A 1 311 ? -17.209 -19.261 -14.600 1.00 88.25 311 HIS A CA 1
ATOM 2448 C C . HIS A 1 311 ? -18.652 -19.245 -15.124 1.00 88.25 311 HIS A C 1
ATOM 2450 O O . HIS A 1 311 ? -19.609 -19.524 -14.398 1.00 88.25 311 HIS A O 1
ATOM 2456 N N . GLY A 1 312 ? -18.802 -18.966 -16.420 1.00 86.19 312 GLY A N 1
ATOM 2457 C CA . GLY A 1 312 ? -20.098 -18.968 -17.100 1.00 86.19 312 GLY A CA 1
ATOM 2458 C C . GLY A 1 312 ? -21.011 -17.792 -16.748 1.00 86.19 312 GLY A C 1
ATOM 2459 O O . GLY A 1 312 ? -22.180 -17.826 -17.119 1.00 86.19 312 GLY A O 1
ATOM 2460 N N . TRP A 1 313 ? -20.513 -16.767 -16.049 1.00 88.31 313 TRP A N 1
ATOM 2461 C CA . TRP A 1 313 ? -21.324 -15.599 -15.717 1.00 88.31 313 TRP A CA 1
ATOM 2462 C C . TRP A 1 313 ? -21.752 -14.824 -16.970 1.00 88.31 313 TRP A C 1
ATOM 2464 O O . TRP A 1 313 ? -20.949 -14.550 -17.866 1.00 88.31 313 TRP A O 1
ATOM 2474 N N . THR A 1 314 ? -23.015 -14.407 -16.993 1.00 85.94 314 THR A N 1
ATOM 2475 C CA . THR A 1 314 ? -23.574 -13.441 -17.943 1.00 85.94 314 THR A CA 1
ATOM 2476 C C . THR A 1 314 ? -24.508 -12.475 -17.202 1.00 85.94 314 THR A C 1
ATOM 2478 O O . THR A 1 314 ? -24.943 -12.778 -16.091 1.00 85.94 314 THR A O 1
ATOM 2481 N N . PRO A 1 315 ? -24.918 -11.342 -17.804 1.00 85.31 315 PRO A N 1
ATOM 2482 C CA . PRO A 1 315 ? -25.863 -10.427 -17.158 1.00 85.31 315 PRO A CA 1
ATOM 2483 C C . PRO A 1 315 ? -27.200 -11.061 -16.728 1.00 85.31 315 PRO A C 1
ATOM 2485 O O . PRO A 1 315 ? -27.863 -10.520 -15.849 1.00 85.31 315 PRO A O 1
ATOM 2488 N N . ASN A 1 316 ? -27.593 -12.190 -17.332 1.00 88.38 316 ASN A N 1
ATOM 2489 C CA . ASN A 1 316 ? -28.855 -12.884 -17.048 1.00 88.38 316 ASN A CA 1
ATOM 2490 C C . ASN A 1 316 ? -28.667 -14.250 -16.359 1.00 88.38 316 ASN A C 1
ATOM 2492 O O . ASN A 1 316 ? -29.658 -14.915 -16.065 1.00 88.38 316 ASN A O 1
ATOM 2496 N N . ASP A 1 317 ? -27.427 -14.687 -16.130 1.00 88.00 317 ASP A N 1
ATOM 2497 C CA . ASP A 1 317 ? -27.104 -15.992 -15.548 1.00 88.00 317 ASP A CA 1
ATOM 2498 C C . ASP A 1 317 ? -25.893 -15.836 -14.616 1.00 88.00 317 ASP A C 1
ATOM 2500 O O . ASP A 1 317 ? -24.815 -15.467 -15.091 1.00 88.00 317 ASP A O 1
ATOM 2504 N N . PRO A 1 318 ? -26.020 -16.108 -13.302 1.00 88.56 318 PRO A N 1
ATOM 2505 C CA . PRO A 1 318 ? -24.897 -15.998 -12.374 1.00 88.56 318 PRO A CA 1
ATOM 2506 C C . PRO A 1 318 ? -23.771 -17.008 -12.658 1.00 88.56 318 PRO A C 1
ATOM 2508 O O . PRO A 1 318 ? -22.725 -16.943 -12.006 1.00 88.56 318 PRO A O 1
ATOM 2511 N N . GLY A 1 319 ? -23.958 -17.937 -13.601 1.00 90.50 319 GLY A N 1
ATOM 2512 C CA . GLY A 1 319 ? -23.012 -18.996 -13.904 1.00 90.50 319 GLY A CA 1
ATOM 2513 C C . GLY A 1 319 ? -22.879 -19.925 -12.705 1.00 90.50 319 GLY A C 1
ATOM 2514 O O . GLY A 1 319 ? -23.866 -20.346 -12.099 1.00 90.50 319 GLY A O 1
ATOM 2515 N N . THR A 1 320 ? -21.648 -20.225 -12.303 1.00 90.62 320 THR A N 1
ATOM 2516 C CA . THR A 1 320 ? -21.418 -20.994 -11.072 1.00 90.62 320 THR A CA 1
ATOM 2517 C C . THR A 1 320 ? -21.733 -20.202 -9.803 1.00 90.62 320 THR A C 1
ATOM 2519 O O . THR A 1 320 ? -21.883 -20.807 -8.739 1.00 90.62 320 THR A O 1
ATOM 2522 N N . GLY A 1 321 ? -21.792 -18.865 -9.882 1.00 90.31 321 GLY A N 1
ATOM 2523 C CA . GLY A 1 321 ? -21.909 -17.963 -8.733 1.00 90.31 321 GLY A CA 1
ATOM 2524 C C . GLY A 1 321 ? -20.716 -18.017 -7.767 1.00 90.31 321 GLY A C 1
ATOM 2525 O O . GLY A 1 321 ? -20.770 -17.424 -6.688 1.00 90.31 321 GLY A O 1
ATOM 2526 N N . LYS A 1 322 ? -19.643 -18.738 -8.116 1.00 90.56 322 LYS A N 1
ATOM 2527 C CA . LYS A 1 322 ? -18.468 -18.982 -7.271 1.00 90.56 322 LYS A CA 1
ATOM 2528 C C . LYS A 1 322 ? -17.249 -18.257 -7.831 1.00 90.56 322 LYS A C 1
ATOM 2530 O O . LYS A 1 322 ? -17.126 -18.073 -9.033 1.00 90.56 322 LYS A O 1
ATOM 2535 N N . CYS A 1 323 ? -16.329 -17.884 -6.949 1.00 88.81 323 CYS A N 1
ATOM 2536 C CA . CYS A 1 323 ? -15.031 -17.327 -7.325 1.00 88.81 323 CYS A CA 1
ATOM 2537 C C . CYS A 1 323 ? -14.104 -18.471 -7.754 1.00 88.81 323 CYS A C 1
ATOM 2539 O O . CYS A 1 323 ? -13.318 -18.973 -6.955 1.00 88.81 323 CYS A O 1
ATOM 2541 N N . ASP A 1 324 ? -14.272 -18.956 -8.983 1.00 88.12 324 ASP A N 1
ATOM 2542 C CA . ASP A 1 324 ? -13.655 -20.191 -9.481 1.00 88.12 324 ASP A CA 1
ATOM 2543 C C . ASP A 1 324 ? -12.717 -19.993 -10.681 1.00 88.12 324 ASP A C 1
ATOM 2545 O O . ASP A 1 324 ? -11.984 -20.917 -11.034 1.00 88.12 324 ASP A O 1
ATOM 2549 N N . VAL A 1 325 ? -12.657 -18.788 -11.258 1.00 89.44 325 VAL A N 1
ATOM 2550 C CA . VAL A 1 325 ? -11.703 -18.437 -12.321 1.00 89.44 325 VAL A CA 1
ATOM 2551 C C . VAL A 1 325 ? -10.675 -17.448 -11.781 1.00 89.44 325 VAL A C 1
ATOM 2553 O O . VAL A 1 325 ? -10.850 -16.233 -11.868 1.00 89.44 325 VAL A O 1
ATOM 2556 N N . LEU A 1 326 ? -9.595 -17.971 -11.200 1.00 90.94 326 LEU A N 1
ATOM 2557 C CA . LEU A 1 326 ? -8.502 -17.164 -10.654 1.00 90.94 326 LEU A CA 1
ATOM 2558 C C . LEU A 1 326 ? -7.612 -16.617 -11.777 1.00 90.94 326 LEU A C 1
ATOM 2560 O O . LEU A 1 326 ? -7.040 -17.392 -12.546 1.00 90.94 326 LEU A O 1
ATOM 2564 N N . ASN A 1 327 ? -7.424 -15.300 -11.834 1.00 90.88 327 ASN A N 1
ATOM 2565 C CA . ASN A 1 327 ? -6.300 -14.699 -12.543 1.00 90.88 327 ASN A CA 1
ATOM 2566 C C . ASN A 1 327 ? -5.065 -14.755 -11.639 1.00 90.88 327 ASN A C 1
ATOM 2568 O O . ASN A 1 327 ? -4.938 -13.959 -10.712 1.00 90.88 327 ASN A O 1
ATOM 2572 N N . THR A 1 328 ? -4.139 -15.670 -11.923 1.00 92.19 328 THR A N 1
ATOM 2573 C CA . THR A 1 328 ? -2.945 -15.911 -11.095 1.00 92.19 328 THR A CA 1
ATOM 2574 C C . THR A 1 328 ? -1.849 -14.856 -11.263 1.00 92.19 328 THR A C 1
ATOM 2576 O O . THR A 1 328 ? -0.720 -15.087 -10.831 1.00 92.19 328 THR A O 1
ATOM 2579 N N . MET A 1 329 ? -2.131 -13.735 -11.934 1.00 92.38 329 MET A N 1
ATOM 2580 C CA . MET A 1 329 ? -1.194 -12.620 -12.031 1.00 92.38 329 MET A CA 1
ATOM 2581 C C . MET A 1 329 ? -0.862 -12.096 -10.634 1.00 92.38 329 MET A C 1
ATOM 2583 O O . MET A 1 329 ? -1.739 -11.996 -9.783 1.00 92.38 329 MET A O 1
ATOM 2587 N N . VAL A 1 330 ? 0.407 -11.775 -10.399 1.00 94.62 330 VAL A N 1
ATOM 2588 C CA . VAL A 1 330 ? 0.889 -11.284 -9.107 1.00 94.62 330 VAL A CA 1
ATOM 2589 C C . VAL A 1 330 ? 1.469 -9.895 -9.315 1.00 94.62 330 VAL A C 1
ATOM 2591 O O . VAL A 1 330 ? 2.289 -9.692 -10.208 1.00 94.62 330 VAL A O 1
ATOM 2594 N N . TYR A 1 331 ? 1.051 -8.960 -8.470 1.00 95.75 331 TYR A N 1
ATOM 2595 C CA . TYR A 1 331 ? 1.572 -7.599 -8.439 1.00 95.75 331 TYR A CA 1
ATOM 2596 C C . TYR A 1 331 ? 2.101 -7.271 -7.047 1.00 95.75 331 TYR A C 1
ATOM 2598 O O . TYR A 1 331 ? 1.553 -7.746 -6.046 1.00 95.75 331 TYR A O 1
ATOM 2606 N N . THR A 1 332 ? 3.137 -6.436 -6.975 1.00 97.25 332 THR A N 1
ATOM 2607 C CA . THR A 1 332 ? 3.794 -6.090 -5.703 1.00 97.25 332 THR A CA 1
ATOM 2608 C C . THR A 1 332 ? 2.846 -5.396 -4.718 1.00 97.25 332 THR A C 1
ATOM 2610 O O . THR A 1 332 ? 2.867 -5.703 -3.527 1.00 97.25 332 THR A O 1
ATOM 2613 N N . TYR A 1 333 ? 1.953 -4.525 -5.198 1.00 95.06 333 TYR A N 1
ATOM 2614 C CA . TYR A 1 333 ? 1.037 -3.761 -4.340 1.00 95.06 333 TYR A CA 1
ATOM 2615 C C . TYR A 1 333 ? -0.027 -4.617 -3.624 1.00 95.06 333 TYR A C 1
ATOM 2617 O O . TYR A 1 333 ? -0.279 -4.368 -2.444 1.00 95.06 333 TYR A O 1
ATOM 2625 N N . ASN A 1 334 ? -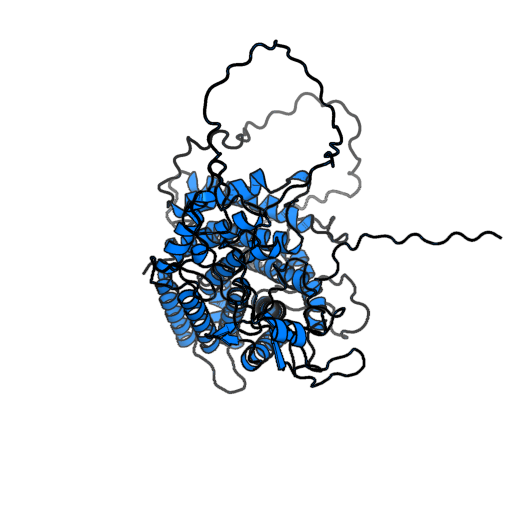0.554 -5.673 -4.267 1.00 96.56 334 ASN A N 1
ATOM 2626 C CA . ASN A 1 334 ? -1.463 -6.658 -3.642 1.00 96.56 334 ASN A CA 1
ATOM 2627 C C . ASN A 1 334 ? -0.792 -7.427 -2.485 1.00 96.56 334 ASN A C 1
ATOM 2629 O O . ASN A 1 334 ? -1.437 -8.113 -1.707 1.00 96.56 334 ASN A O 1
ATOM 2633 N N . GLN A 1 335 ? 0.535 -7.355 -2.351 1.00 97.81 335 GLN A N 1
ATOM 2634 C CA . GLN A 1 335 ? 1.233 -7.984 -1.225 1.00 97.81 335 GLN A CA 1
ATOM 2635 C C . GLN A 1 335 ? 1.442 -7.018 -0.052 1.00 97.81 335 GLN A C 1
ATOM 2637 O O . GLN A 1 335 ? 1.931 -7.416 1.005 1.00 97.81 335 GLN A O 1
ATOM 2642 N N . GLY A 1 336 ? 1.133 -5.735 -0.253 1.00 96.00 336 GLY A N 1
ATOM 2643 C CA . GLY A 1 336 ? 1.373 -4.668 0.707 1.00 96.00 336 GLY A CA 1
ATOM 2644 C C . GLY A 1 336 ? 0.105 -4.206 1.407 1.00 96.00 336 GLY A C 1
ATOM 2645 O O . GLY A 1 336 ? 0.079 -4.169 2.633 1.00 96.00 336 GLY A O 1
ATOM 2646 N N . VAL A 1 337 ? -0.941 -3.852 0.653 1.00 94.94 337 VAL A N 1
ATOM 2647 C CA . VAL A 1 337 ? -2.110 -3.110 1.171 1.00 94.94 337 VAL A CA 1
ATOM 2648 C C . VAL A 1 337 ? -2.765 -3.802 2.364 1.00 94.94 337 VAL A C 1
ATOM 2650 O O . VAL A 1 337 ? -3.083 -3.152 3.366 1.00 94.94 337 VAL A O 1
ATOM 2653 N N . ILE A 1 338 ? -2.908 -5.125 2.302 1.00 97.31 338 ILE A N 1
ATOM 2654 C CA . ILE A 1 338 ? -3.493 -5.915 3.388 1.00 97.31 338 ILE A CA 1
ATOM 2655 C C . ILE A 1 338 ? -2.709 -5.843 4.706 1.00 97.31 338 ILE A C 1
ATOM 2657 O O . ILE A 1 338 ? -3.301 -5.990 5.775 1.00 97.31 338 ILE A O 1
ATOM 2661 N N . LEU A 1 339 ? -1.397 -5.575 4.677 1.00 98.31 339 LEU A N 1
ATOM 2662 C CA . LEU A 1 339 ? -0.558 -5.534 5.879 1.00 98.31 339 LEU A CA 1
ATOM 2663 C C . LEU A 1 339 ? -1.023 -4.447 6.859 1.00 98.31 339 LEU A C 1
ATOM 2665 O O . LEU A 1 339 ? -1.066 -4.679 8.070 1.00 98.31 339 LEU A O 1
ATOM 2669 N N . SER A 1 340 ? -1.438 -3.281 6.355 1.00 94.38 340 SER A N 1
ATOM 2670 C CA . SER A 1 340 ? -2.022 -2.228 7.196 1.00 94.38 340 SER A CA 1
ATOM 2671 C C . SER A 1 340 ? -3.336 -2.677 7.838 1.00 94.38 340 SER A C 1
ATOM 2673 O O . SER A 1 340 ? -3.534 -2.458 9.036 1.00 94.38 340 SER A O 1
ATOM 2675 N N . GLY A 1 341 ? -4.195 -3.361 7.076 1.00 95.31 341 GLY A N 1
ATOM 2676 C CA . GLY A 1 341 ? -5.448 -3.928 7.568 1.00 95.31 341 GLY A CA 1
ATOM 2677 C C . GLY A 1 341 ? -5.229 -4.968 8.668 1.00 95.31 341 GLY A C 1
ATOM 2678 O O . GLY A 1 341 ? -5.845 -4.894 9.729 1.00 95.31 341 GLY A O 1
ATOM 2679 N N . LEU A 1 342 ? -4.280 -5.885 8.469 1.00 98.62 342 LEU A N 1
ATOM 2680 C CA . LEU A 1 342 ? -3.899 -6.921 9.435 1.00 98.62 342 LEU A CA 1
ATOM 2681 C C . LEU A 1 342 ? -3.380 -6.341 10.750 1.00 98.62 342 LEU A C 1
ATOM 2683 O O . LEU A 1 342 ? -3.787 -6.771 11.831 1.00 98.62 342 LEU A O 1
ATOM 2687 N N . ARG A 1 343 ? -2.515 -5.324 10.675 1.00 97.56 343 ARG A N 1
ATOM 2688 C CA . ARG A 1 343 ? -2.057 -4.600 11.865 1.00 97.56 343 ARG A CA 1
ATOM 2689 C C . ARG A 1 343 ? -3.227 -3.964 12.610 1.00 97.56 343 ARG A C 1
ATOM 2691 O O . ARG A 1 343 ? -3.283 -4.053 13.836 1.00 97.56 343 ARG A O 1
ATOM 2698 N N . GLY A 1 344 ? -4.147 -3.327 11.887 1.00 95.56 344 GLY A N 1
ATOM 2699 C CA . GLY A 1 344 ? -5.346 -2.730 12.470 1.00 95.56 344 GLY A CA 1
ATOM 2700 C C . GLY A 1 344 ? -6.241 -3.768 13.149 1.00 95.56 344 GLY A C 1
ATOM 2701 O O . GLY A 1 344 ? -6.690 -3.554 14.273 1.00 95.56 344 GLY A O 1
ATOM 2702 N N . LEU A 1 345 ? -6.456 -4.919 12.506 1.00 97.00 345 LEU A N 1
ATOM 2703 C CA . LEU A 1 345 ? -7.298 -5.996 13.028 1.00 97.00 345 LEU A CA 1
ATOM 2704 C C . LEU A 1 345 ? -6.712 -6.573 14.315 1.00 97.00 345 LEU A C 1
ATOM 2706 O O . LEU A 1 345 ? -7.438 -6.745 15.295 1.00 97.00 345 LEU A O 1
ATOM 2710 N N . TRP A 1 346 ? -5.396 -6.788 14.363 1.00 96.62 346 TRP A N 1
ATOM 2711 C CA . TRP A 1 346 ? -4.711 -7.141 15.606 1.00 96.62 346 TRP A CA 1
ATOM 2712 C C . TRP A 1 346 ? -4.878 -6.057 16.677 1.00 96.62 346 TRP A C 1
ATOM 2714 O O . TRP A 1 346 ? -5.200 -6.375 17.820 1.00 96.62 346 TRP A O 1
ATOM 2724 N N . LEU A 1 347 ? -4.701 -4.779 16.329 1.00 94.50 347 LEU A N 1
ATOM 2725 C CA . LEU A 1 347 ? -4.816 -3.686 17.295 1.00 94.50 347 LEU A CA 1
ATOM 2726 C C . LEU A 1 347 ? -6.230 -3.583 17.892 1.00 94.50 347 LEU A C 1
ATOM 2728 O O . LEU A 1 347 ? -6.367 -3.288 19.079 1.00 94.50 347 LEU A O 1
ATOM 2732 N N . ALA A 1 348 ? -7.263 -3.837 17.089 1.00 93.06 348 ALA A N 1
ATOM 2733 C CA . ALA A 1 348 ? -8.658 -3.793 17.516 1.00 93.06 348 ALA A CA 1
ATOM 2734 C C . ALA A 1 348 ? -9.087 -5.021 18.330 1.00 93.06 348 ALA A C 1
ATOM 2736 O O . ALA A 1 348 ? -9.901 -4.887 19.234 1.00 93.06 348 ALA A O 1
ATOM 2737 N N . THR A 1 349 ? -8.565 -6.209 18.011 1.00 92.19 349 THR A N 1
ATOM 2738 C CA . THR A 1 349 ? -9.082 -7.482 18.555 1.00 92.19 349 THR A CA 1
ATOM 2739 C C . THR A 1 349 ? -8.143 -8.183 19.534 1.00 92.19 349 THR A C 1
ATOM 2741 O O . THR A 1 349 ? -8.566 -9.090 20.244 1.00 92.19 349 THR A O 1
ATOM 2744 N N . GLY A 1 350 ? -6.856 -7.828 19.533 1.00 91.50 350 GLY A N 1
ATOM 2745 C CA . GLY A 1 350 ? -5.806 -8.538 20.262 1.00 91.50 350 GLY A CA 1
ATOM 2746 C C . GLY A 1 350 ? -5.370 -9.863 19.625 1.00 91.50 350 GLY A C 1
ATOM 2747 O O . GLY A 1 350 ? -4.415 -10.474 20.104 1.00 91.50 350 GLY A O 1
ATOM 2748 N N . ASP A 1 351 ? -6.008 -10.309 18.537 1.00 92.94 351 ASP A N 1
ATOM 2749 C CA . ASP A 1 351 ? -5.732 -11.610 17.928 1.00 92.94 351 ASP A CA 1
ATOM 2750 C C . ASP A 1 351 ? -4.399 -11.606 17.172 1.00 92.94 351 ASP A C 1
ATOM 2752 O O . ASP A 1 351 ? -4.230 -10.989 16.116 1.00 92.94 351 ASP A O 1
ATOM 2756 N N . ARG A 1 352 ? -3.430 -12.329 17.731 1.00 95.12 352 ARG A N 1
ATOM 2757 C CA . ARG A 1 352 ? -2.073 -12.460 17.200 1.00 95.12 352 ARG A CA 1
ATOM 2758 C C . ARG A 1 352 ? -2.029 -13.010 15.770 1.00 95.12 352 ARG A C 1
ATOM 2760 O O . ARG A 1 352 ? -1.099 -12.666 15.039 1.00 95.12 352 ARG A O 1
ATOM 2767 N N . ARG A 1 353 ? -3.022 -13.804 15.352 1.00 96.69 353 ARG A N 1
ATOM 2768 C CA . ARG A 1 353 ? -3.042 -14.460 14.034 1.00 96.69 353 ARG A CA 1
ATOM 2769 C C . ARG A 1 353 ? -2.982 -13.466 12.880 1.00 96.69 353 ARG A C 1
ATOM 2771 O O . ARG A 1 353 ? -2.344 -13.759 11.878 1.00 96.69 353 ARG A O 1
ATOM 2778 N N . TYR A 1 354 ? -3.554 -12.270 13.033 1.00 98.12 354 TYR A N 1
ATOM 2779 C CA . TYR A 1 354 ? -3.470 -11.240 11.994 1.00 98.12 354 TYR A CA 1
ATOM 2780 C C . TYR A 1 354 ? -2.023 -10.791 11.729 1.00 98.12 354 TYR A C 1
ATOM 2782 O O . TYR A 1 354 ? -1.633 -10.595 10.581 1.00 98.12 354 TYR A O 1
ATOM 2790 N N . LEU A 1 355 ? -1.195 -10.662 12.773 1.00 98.69 355 LEU A N 1
ATOM 2791 C CA . LEU A 1 355 ? 0.220 -10.323 12.593 1.00 98.69 355 LEU A CA 1
ATOM 2792 C C . LEU A 1 355 ? 1.024 -11.504 12.045 1.00 98.69 355 LEU A C 1
ATOM 2794 O O . LEU A 1 355 ? 1.965 -11.292 11.285 1.00 98.69 355 LEU A O 1
ATOM 2798 N N . GLU A 1 356 ? 0.677 -12.734 12.427 1.00 98.62 356 GLU A N 1
ATOM 2799 C CA . GLU A 1 356 ? 1.289 -13.946 11.870 1.00 98.62 356 GLU A CA 1
ATOM 2800 C C . GLU A 1 356 ? 1.041 -14.043 10.366 1.00 98.62 356 GLU A C 1
ATOM 2802 O O . GLU A 1 356 ? 2.013 -14.140 9.618 1.00 98.62 356 GLU A O 1
ATOM 2807 N N . ASP A 1 357 ? -0.210 -13.860 9.934 1.00 98.50 357 ASP A N 1
ATOM 2808 C CA . ASP A 1 357 ? -0.594 -13.816 8.521 1.00 98.50 357 ASP A CA 1
ATOM 2809 C C . ASP A 1 357 ? 0.192 -12.727 7.758 1.00 98.50 357 ASP A C 1
ATOM 2811 O O . ASP A 1 357 ? 0.707 -12.965 6.665 1.00 98.50 357 ASP A O 1
ATOM 2815 N N . GLY A 1 358 ? 0.356 -11.539 8.354 1.00 98.62 358 GLY A N 1
ATOM 2816 C CA . GLY A 1 358 ? 1.123 -10.446 7.745 1.00 98.62 358 GLY A CA 1
ATOM 2817 C C . GLY A 1 358 ? 2.615 -10.765 7.618 1.00 98.62 358 GLY A C 1
ATOM 2818 O O . GLY A 1 358 ? 3.237 -10.494 6.592 1.00 98.62 358 GLY A O 1
ATOM 2819 N N . HIS A 1 359 ? 3.204 -11.395 8.634 1.00 98.81 359 HIS A N 1
ATOM 2820 C CA . HIS A 1 359 ? 4.601 -11.821 8.586 1.00 98.81 359 HIS A CA 1
ATOM 2821 C C . HIS A 1 359 ? 4.844 -12.994 7.630 1.00 98.81 359 HIS A C 1
ATOM 2823 O O . HIS A 1 359 ? 5.922 -13.056 7.032 1.00 98.81 359 HIS A O 1
ATOM 2829 N N . ASP A 1 360 ? 3.887 -13.913 7.485 1.00 98.50 360 ASP A N 1
ATOM 2830 C CA . ASP A 1 360 ? 3.926 -14.968 6.469 1.00 98.50 360 ASP A CA 1
ATOM 2831 C C . ASP A 1 360 ? 3.953 -14.360 5.065 1.00 98.50 360 ASP A C 1
ATOM 2833 O O . ASP A 1 360 ? 4.835 -14.699 4.274 1.00 98.50 360 ASP A O 1
ATOM 2837 N N . LEU A 1 361 ? 3.080 -13.385 4.791 1.00 98.62 361 LEU A N 1
ATOM 2838 C CA . LEU A 1 361 ? 3.057 -12.678 3.511 1.00 98.62 361 LEU A CA 1
ATOM 2839 C C . LEU A 1 361 ? 4.382 -11.962 3.223 1.00 98.62 361 LEU A C 1
ATOM 2841 O O . LEU A 1 361 ? 4.964 -12.156 2.157 1.00 98.62 361 LEU A O 1
ATOM 2845 N N . VAL A 1 362 ? 4.917 -11.198 4.181 1.00 98.81 362 VAL A N 1
ATOM 2846 C CA . VAL A 1 362 ? 6.211 -10.509 4.011 1.00 98.81 362 VAL A CA 1
ATOM 2847 C C . VAL A 1 362 ? 7.340 -11.504 3.729 1.00 98.81 362 VAL A C 1
ATOM 2849 O O . VAL A 1 362 ? 8.165 -11.263 2.849 1.00 98.81 362 VAL A O 1
ATOM 2852 N N . ARG A 1 363 ? 7.384 -12.649 4.425 1.00 98.69 363 ARG A N 1
ATOM 2853 C CA . ARG A 1 363 ? 8.379 -13.698 4.147 1.00 98.69 363 ARG A CA 1
ATOM 2854 C C . ARG A 1 363 ? 8.228 -14.275 2.741 1.00 98.69 363 ARG A C 1
ATOM 2856 O O . ARG A 1 363 ? 9.244 -14.499 2.083 1.00 98.69 363 ARG A O 1
ATOM 2863 N N . ASN A 1 364 ? 6.998 -14.492 2.280 1.00 98.38 364 ASN A N 1
ATOM 2864 C CA . ASN A 1 364 ? 6.729 -14.976 0.927 1.00 98.38 364 ASN A CA 1
ATOM 2865 C C . ASN A 1 364 ? 7.193 -13.964 -0.126 1.00 98.38 364 ASN A C 1
ATOM 2867 O O . ASN A 1 364 ? 7.851 -14.363 -1.083 1.00 98.38 364 ASN A O 1
ATOM 2871 N N . VAL A 1 365 ? 6.945 -12.666 0.084 1.00 98.50 365 VAL A N 1
ATOM 2872 C CA . VAL A 1 365 ? 7.433 -11.593 -0.799 1.00 98.50 365 VAL A CA 1
ATOM 2873 C C . VAL A 1 365 ? 8.957 -11.571 -0.847 1.00 98.50 365 VAL A C 1
ATOM 2875 O O . VAL A 1 365 ? 9.525 -11.630 -1.931 1.00 98.50 365 VAL A O 1
ATOM 2878 N N . ILE A 1 366 ? 9.629 -11.558 0.310 1.00 98.50 366 ILE A N 1
ATOM 2879 C CA . ILE A 1 366 ? 11.100 -11.565 0.392 1.00 98.50 366 ILE A CA 1
ATOM 2880 C C . ILE A 1 366 ? 11.676 -12.781 -0.342 1.00 98.50 366 ILE A C 1
ATOM 2882 O O . ILE A 1 366 ? 12.629 -12.662 -1.109 1.00 98.50 366 ILE A O 1
ATOM 2886 N N . LYS A 1 367 ? 11.081 -13.961 -0.148 1.00 97.75 367 LYS A N 1
ATOM 2887 C CA . LYS A 1 367 ? 11.485 -15.179 -0.856 1.00 97.75 367 LYS A CA 1
ATOM 2888 C C . LYS A 1 367 ? 11.269 -15.054 -2.369 1.00 97.75 367 LYS A C 1
ATOM 2890 O O . LYS A 1 367 ? 12.131 -15.475 -3.134 1.00 97.75 367 LYS A O 1
ATOM 2895 N N . ALA A 1 368 ? 10.160 -14.455 -2.797 1.00 96.69 368 ALA A N 1
ATOM 2896 C CA . ALA A 1 368 ? 9.819 -14.246 -4.202 1.00 96.69 368 ALA A CA 1
ATOM 2897 C C . ALA A 1 368 ? 10.686 -13.187 -4.907 1.00 96.69 368 ALA A C 1
ATOM 2899 O O . ALA A 1 368 ? 10.623 -13.074 -6.131 1.00 96.69 368 ALA A O 1
ATOM 2900 N N . THR A 1 369 ? 11.537 -12.456 -4.173 1.00 96.50 369 THR A N 1
ATOM 2901 C CA . THR A 1 369 ? 12.597 -11.634 -4.776 1.00 96.50 369 THR A CA 1
ATOM 2902 C C . THR A 1 369 ? 13.895 -12.409 -5.036 1.00 96.50 369 THR A C 1
ATOM 2904 O O . THR A 1 369 ? 14.850 -11.846 -5.569 1.00 96.50 369 THR A O 1
ATOM 2907 N N . GLY A 1 370 ? 13.972 -13.689 -4.650 1.00 95.25 370 GLY A N 1
ATOM 2908 C CA . GLY A 1 370 ? 15.200 -14.492 -4.702 1.00 95.25 370 GLY A CA 1
ATOM 2909 C C . GLY A 1 370 ? 16.167 -14.217 -3.542 1.00 95.25 370 GLY A C 1
ATOM 2910 O O . GLY A 1 370 ? 17.335 -14.602 -3.589 1.00 95.25 370 GLY A O 1
ATOM 2911 N N . TRP A 1 371 ? 15.723 -13.529 -2.484 1.00 96.69 371 TRP A N 1
ATOM 2912 C CA . TRP A 1 371 ? 16.564 -13.255 -1.316 1.00 96.69 371 TRP A CA 1
ATOM 2913 C C . TRP A 1 371 ? 16.955 -14.551 -0.575 1.00 96.69 371 TRP A C 1
ATOM 2915 O O . TRP A 1 371 ? 16.094 -15.411 -0.369 1.00 96.69 371 TRP A O 1
ATOM 2925 N N . PRO A 1 372 ? 18.212 -14.703 -0.101 1.00 95.69 372 PRO A N 1
ATOM 2926 C CA . PRO A 1 372 ? 19.303 -13.718 -0.074 1.00 95.69 372 PRO A CA 1
ATOM 2927 C C . PRO A 1 372 ? 20.305 -13.815 -1.240 1.00 95.69 372 PRO A C 1
ATOM 2929 O O . PRO A 1 372 ? 21.394 -13.246 -1.148 1.00 95.69 372 PRO A O 1
ATOM 2932 N N . ALA A 1 373 ? 19.994 -14.536 -2.320 1.00 93.38 373 ALA A N 1
ATOM 2933 C CA . ALA A 1 373 ? 20.923 -14.780 -3.423 1.00 93.38 373 ALA A CA 1
ATOM 2934 C C . ALA A 1 373 ? 21.095 -13.538 -4.323 1.00 93.38 373 ALA A C 1
ATOM 2936 O O . ALA A 1 373 ? 20.516 -13.437 -5.396 1.00 93.38 373 ALA A O 1
ATOM 2937 N N . LYS A 1 374 ? 21.931 -12.580 -3.901 1.00 91.06 374 LYS A N 1
ATOM 2938 C CA . LYS A 1 374 ? 22.144 -11.286 -4.590 1.00 91.06 374 LYS A CA 1
ATOM 2939 C C . LYS A 1 374 ? 22.778 -11.374 -5.986 1.00 91.06 374 LYS A C 1
ATOM 2941 O O . LYS A 1 374 ? 22.777 -10.384 -6.704 1.00 91.06 374 LYS A O 1
ATOM 2946 N N . SER A 1 375 ? 23.357 -12.516 -6.345 1.00 87.75 375 SER A N 1
ATOM 2947 C CA . SER A 1 375 ? 23.963 -12.767 -7.661 1.00 87.75 375 SER A CA 1
ATOM 2948 C C . SER A 1 375 ? 23.069 -13.591 -8.590 1.00 87.75 375 SER A C 1
ATOM 2950 O O . SER A 1 375 ? 23.436 -13.826 -9.737 1.00 87.75 375 SER A O 1
ATOM 2952 N N . ASP A 1 376 ? 21.935 -14.091 -8.091 1.00 88.44 376 ASP A N 1
ATOM 2953 C CA . ASP A 1 376 ? 20.986 -14.857 -8.889 1.00 88.44 376 ASP A CA 1
ATOM 2954 C C . ASP A 1 376 ? 19.987 -13.907 -9.552 1.00 88.44 376 ASP A C 1
ATOM 2956 O O . ASP A 1 376 ? 19.035 -13.439 -8.930 1.00 88.44 376 ASP A O 1
ATOM 2960 N N . HIS A 1 377 ? 20.221 -13.613 -10.827 1.00 87.06 377 HIS A N 1
ATOM 2961 C CA . HIS A 1 377 ? 19.377 -12.723 -11.622 1.00 87.06 377 HIS A CA 1
ATOM 2962 C C . HIS A 1 377 ? 18.200 -13.443 -12.298 1.00 87.06 377 HIS A C 1
ATOM 2964 O O . HIS A 1 377 ? 17.518 -12.840 -13.126 1.00 87.06 377 HIS A O 1
ATOM 2970 N N . THR A 1 378 ? 17.939 -14.711 -11.964 1.00 88.69 378 THR A N 1
ATOM 2971 C CA . THR A 1 378 ? 16.749 -15.412 -12.459 1.00 88.69 378 THR A CA 1
ATOM 2972 C C . THR A 1 378 ? 15.474 -14.860 -11.822 1.00 88.69 378 THR A C 1
ATOM 2974 O O . THR A 1 378 ? 15.487 -14.318 -10.719 1.00 88.69 378 THR A O 1
ATOM 2977 N N . TRP A 1 379 ? 14.358 -14.949 -12.545 1.00 91.44 379 TRP A N 1
ATOM 2978 C CA . TRP A 1 379 ? 13.060 -14.474 -12.071 1.00 91.44 379 TRP A CA 1
ATOM 2979 C C . TRP A 1 379 ? 12.465 -15.413 -11.009 1.00 91.44 379 TRP A C 1
ATOM 2981 O O . TRP A 1 379 ? 12.258 -16.596 -11.278 1.00 91.44 379 TRP A O 1
ATOM 2991 N N . HIS A 1 380 ? 12.118 -14.870 -9.837 1.00 92.88 380 HIS A N 1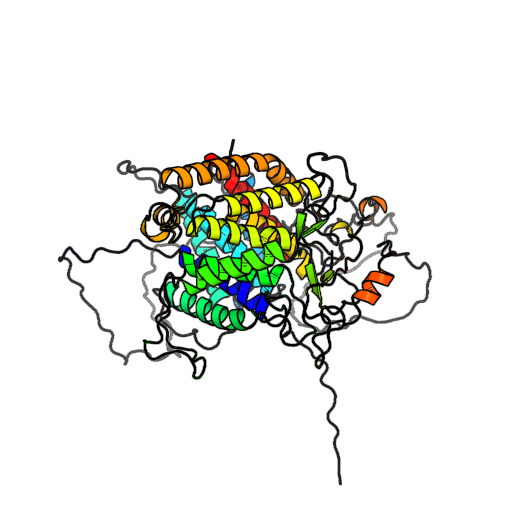
ATOM 2992 C CA . HIS A 1 380 ? 11.567 -15.611 -8.686 1.00 92.88 380 HIS A CA 1
ATOM 2993 C C . HIS A 1 380 ? 10.081 -15.323 -8.402 1.00 92.88 380 HIS A C 1
ATOM 2995 O O . HIS A 1 380 ? 9.537 -15.766 -7.390 1.00 92.88 380 HIS A O 1
ATOM 3001 N N . GLY A 1 381 ? 9.396 -14.622 -9.309 1.00 91.94 381 GLY A N 1
ATOM 3002 C CA . GLY A 1 381 ? 7.956 -14.345 -9.233 1.00 91.94 381 GLY A CA 1
ATOM 3003 C C . GLY A 1 381 ? 7.598 -12.913 -8.835 1.00 91.94 381 GLY A C 1
ATOM 3004 O O . GLY A 1 381 ? 6.606 -12.399 -9.338 1.00 91.94 381 GLY A O 1
ATOM 3005 N N . LEU A 1 382 ? 8.403 -12.263 -7.988 1.00 94.25 382 LEU A N 1
ATOM 3006 C CA . LEU A 1 382 ? 8.271 -10.843 -7.611 1.00 94.25 382 LEU A CA 1
ATOM 3007 C C . LEU A 1 382 ? 9.639 -10.160 -7.492 1.00 94.25 382 LEU A C 1
ATOM 3009 O O . LEU A 1 382 ? 9.873 -9.314 -6.626 1.00 94.25 382 LEU A O 1
ATOM 3013 N N . GLY A 1 383 ? 10.588 -10.573 -8.324 1.00 94.00 383 GLY A N 1
ATOM 3014 C CA . GLY A 1 383 ? 11.943 -10.069 -8.231 1.00 94.00 383 GLY A CA 1
ATOM 3015 C C . GLY A 1 383 ? 13.006 -11.049 -8.660 1.00 94.00 383 GLY A C 1
ATOM 3016 O O . GLY A 1 383 ? 12.744 -12.176 -9.085 1.00 94.00 383 GLY A O 1
ATOM 3017 N N . ARG A 1 384 ? 14.232 -10.562 -8.535 1.00 92.56 384 ARG A N 1
ATOM 3018 C CA . ARG A 1 384 ? 15.478 -11.273 -8.804 1.00 92.56 384 ARG A CA 1
ATOM 3019 C C . ARG A 1 384 ? 16.582 -10.652 -7.965 1.00 92.56 384 ARG A C 1
ATOM 3021 O O . ARG A 1 384 ? 16.496 -9.480 -7.594 1.00 92.56 384 ARG A O 1
ATOM 3028 N N . ALA A 1 385 ? 17.633 -11.407 -7.674 1.00 93.25 385 ALA A N 1
ATOM 3029 C CA . ALA A 1 385 ? 18.795 -10.928 -6.930 1.00 93.25 385 ALA A CA 1
ATOM 3030 C C . ALA A 1 385 ? 18.454 -10.268 -5.575 1.00 93.25 385 ALA A C 1
ATOM 3032 O O . ALA A 1 385 ? 19.175 -9.394 -5.088 1.00 93.25 385 ALA A O 1
ATOM 3033 N N . GLY A 1 386 ? 17.333 -10.648 -4.959 1.00 95.25 386 GLY A N 1
ATOM 3034 C CA . GLY A 1 386 ? 16.849 -10.056 -3.719 1.00 95.25 386 GLY A CA 1
ATOM 3035 C C . GLY A 1 386 ? 16.120 -8.715 -3.871 1.00 95.25 386 GLY A C 1
ATOM 3036 O O . GLY A 1 386 ? 15.668 -8.182 -2.858 1.00 95.25 386 GLY A O 1
ATOM 3037 N N . VAL A 1 387 ? 15.972 -8.179 -5.084 1.00 96.38 387 VAL A N 1
ATOM 3038 C CA . VAL A 1 387 ? 15.318 -6.892 -5.370 1.00 96.38 387 VAL A CA 1
ATOM 3039 C C . VAL A 1 387 ? 13.866 -7.117 -5.782 1.00 96.38 387 VAL A C 1
ATOM 3041 O O . VAL A 1 387 ? 13.591 -7.965 -6.630 1.00 96.38 387 VAL A O 1
ATOM 3044 N N . LEU A 1 388 ? 12.946 -6.371 -5.169 1.00 97.19 388 LEU A N 1
ATOM 3045 C CA . LEU A 1 388 ? 11.521 -6.394 -5.487 1.00 97.19 388 LEU A CA 1
ATOM 3046 C C . LEU A 1 388 ? 11.289 -5.832 -6.892 1.00 97.19 388 LEU A C 1
ATOM 3048 O O . LEU A 1 388 ? 11.772 -4.747 -7.218 1.00 97.19 388 LEU A O 1
ATOM 3052 N N . GLU A 1 389 ? 10.528 -6.557 -7.704 1.00 94.94 389 GLU A N 1
ATOM 3053 C CA . GLU A 1 389 ? 10.290 -6.213 -9.104 1.00 94.94 389 GLU A CA 1
ATOM 3054 C C . GLU A 1 389 ? 8.880 -6.640 -9.535 1.00 94.94 389 GLU A C 1
ATOM 3056 O O . GLU A 1 389 ? 8.432 -7.738 -9.196 1.00 94.94 389 GLU A O 1
ATOM 3061 N N . ASP A 1 390 ? 8.198 -5.801 -10.316 1.00 94.88 390 ASP A N 1
ATOM 3062 C CA . ASP A 1 390 ? 7.005 -6.211 -11.060 1.00 94.88 390 ASP A CA 1
ATOM 3063 C C . ASP A 1 390 ? 7.412 -6.779 -12.428 1.00 94.88 390 ASP A C 1
ATOM 3065 O O . ASP A 1 390 ? 8.407 -6.370 -13.024 1.00 94.88 390 ASP A O 1
ATOM 3069 N N . ALA A 1 391 ? 6.623 -7.710 -12.968 1.00 92.19 391 ALA A N 1
ATOM 3070 C CA . ALA A 1 391 ? 6.929 -8.410 -14.223 1.00 92.19 391 ALA A CA 1
ATOM 3071 C C . ALA A 1 391 ? 7.255 -7.481 -15.415 1.00 92.19 391 ALA A C 1
ATOM 3073 O O . ALA A 1 391 ? 7.974 -7.865 -16.338 1.00 92.19 391 ALA A O 1
ATOM 3074 N N . CYS A 1 392 ? 6.726 -6.259 -15.405 1.00 90.88 392 CYS A N 1
ATOM 3075 C CA . CYS A 1 392 ? 6.917 -5.277 -16.463 1.00 90.88 392 CYS A CA 1
ATOM 3076 C C . CYS A 1 392 ? 8.248 -4.501 -16.371 1.00 90.88 392 CYS A C 1
ATOM 3078 O O . CYS A 1 392 ? 8.657 -3.908 -17.376 1.00 90.88 392 CYS A O 1
ATOM 3080 N N . ASP A 1 393 ? 8.935 -4.500 -15.219 1.00 91.44 393 ASP A N 1
ATOM 3081 C CA . ASP A 1 393 ? 10.029 -3.561 -14.916 1.00 91.44 393 ASP A CA 1
ATOM 3082 C C . ASP A 1 393 ? 11.211 -3.725 -15.864 1.00 91.44 393 ASP A C 1
ATOM 3084 O O . ASP A 1 393 ?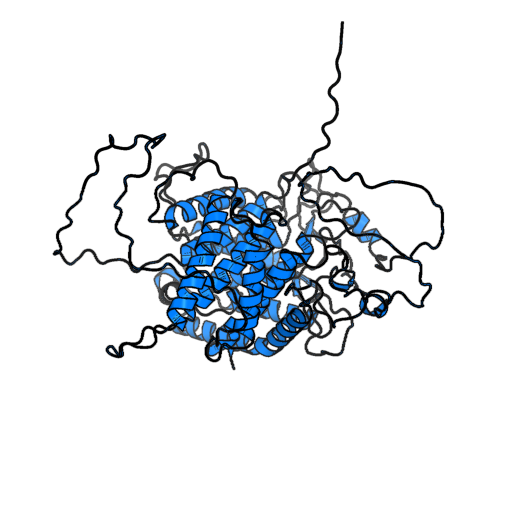 11.595 -2.775 -16.546 1.00 91.44 393 ASP A O 1
ATOM 3088 N N . SER A 1 394 ? 11.776 -4.934 -15.932 1.00 87.69 394 SER A N 1
ATOM 3089 C CA . SER A 1 394 ? 12.981 -5.200 -16.727 1.00 87.69 394 SER A CA 1
ATOM 3090 C C . SER A 1 394 ? 12.811 -4.872 -18.212 1.00 87.69 394 SER A C 1
ATOM 3092 O O . SER A 1 394 ? 13.712 -4.316 -18.840 1.00 87.69 394 SER A O 1
ATOM 3094 N N . THR A 1 395 ? 11.620 -5.085 -18.773 1.00 84.06 395 THR A N 1
ATOM 3095 C CA . THR A 1 395 ? 11.325 -4.715 -20.169 1.00 84.06 395 THR A CA 1
ATOM 3096 C C . THR A 1 395 ? 11.153 -3.206 -20.381 1.00 84.06 395 THR A C 1
ATOM 3098 O O . THR A 1 395 ? 11.277 -2.722 -21.507 1.00 84.06 395 THR A O 1
ATOM 3101 N N . GLY A 1 396 ? 10.893 -2.443 -19.315 1.00 86.62 396 GLY A N 1
ATOM 3102 C CA . GLY A 1 396 ? 10.533 -1.028 -19.382 1.00 86.62 396 GLY A CA 1
ATOM 3103 C C . GLY A 1 396 ? 9.133 -0.782 -19.953 1.00 86.62 396 GLY A C 1
ATOM 3104 O O . GLY A 1 396 ? 8.869 0.312 -20.438 1.00 86.62 396 GLY A O 1
ATOM 3105 N N . LEU A 1 397 ? 8.247 -1.783 -19.943 1.00 86.75 397 LEU A N 1
ATOM 3106 C CA . LEU A 1 397 ? 6.892 -1.697 -20.510 1.00 86.75 397 LEU A CA 1
ATOM 3107 C C . LEU A 1 397 ? 5.805 -1.466 -19.453 1.00 86.75 397 LEU A C 1
ATOM 3109 O O . LEU A 1 397 ? 4.621 -1.582 -19.760 1.00 86.75 397 LEU A O 1
ATOM 3113 N N . CYS A 1 398 ? 6.182 -1.144 -18.214 1.00 90.94 398 CYS A N 1
ATOM 3114 C CA . CYS A 1 398 ? 5.208 -0.836 -17.173 1.00 90.94 398 CYS A CA 1
ATOM 3115 C C . CYS A 1 398 ? 4.299 0.323 -17.580 1.00 90.94 398 CYS A C 1
ATOM 3117 O O . CYS A 1 398 ? 4.758 1.371 -18.050 1.00 90.94 398 CYS A O 1
ATOM 3119 N N . SER A 1 399 ? 3.005 0.140 -17.337 1.00 91.69 399 SER A N 1
ATOM 3120 C CA . SER A 1 399 ? 2.035 1.219 -17.431 1.00 91.69 399 SER A CA 1
ATOM 3121 C C . SER A 1 399 ? 2.246 2.238 -16.311 1.00 91.69 399 SER A C 1
ATOM 3123 O O . SER A 1 399 ? 3.077 2.066 -15.414 1.00 91.69 399 SER A O 1
ATOM 3125 N N . GLN A 1 400 ? 1.470 3.320 -16.355 1.00 90.19 400 GLN A N 1
ATOM 3126 C CA . GLN A 1 400 ? 1.453 4.298 -15.273 1.00 90.19 400 GLN A CA 1
ATOM 3127 C C . GLN A 1 400 ? 1.059 3.679 -13.932 1.00 90.19 400 GLN A C 1
ATOM 3129 O O . GLN A 1 400 ? 1.680 3.974 -12.912 1.00 90.19 400 GLN A O 1
ATOM 3134 N N . ASP A 1 401 ? 0.096 2.759 -13.956 1.00 87.94 401 ASP A N 1
ATOM 3135 C CA . ASP A 1 401 ? -0.293 1.996 -12.780 1.00 87.94 401 ASP A CA 1
ATOM 3136 C C . ASP A 1 401 ? 0.884 1.151 -12.279 1.00 87.94 401 ASP A C 1
ATOM 3138 O O . ASP A 1 401 ? 1.289 1.274 -11.121 1.00 87.94 401 ASP A O 1
ATOM 3142 N N . GLY A 1 402 ? 1.485 0.369 -13.186 1.00 91.12 402 GLY A N 1
ATOM 3143 C CA . GLY A 1 402 ? 2.607 -0.521 -12.894 1.00 91.12 402 GLY A CA 1
ATOM 3144 C C . GLY A 1 402 ? 3.759 0.184 -12.185 1.00 91.12 402 GLY A C 1
ATOM 3145 O O . GLY A 1 402 ? 4.269 -0.324 -11.190 1.00 91.12 402 GLY A O 1
ATOM 3146 N N . GLN A 1 403 ? 4.110 1.398 -12.622 1.00 95.00 403 GLN A N 1
ATOM 3147 C CA . GLN A 1 403 ? 5.195 2.179 -12.021 1.00 95.00 403 GLN A CA 1
ATOM 3148 C C . GLN A 1 403 ? 4.957 2.588 -10.555 1.00 95.00 403 GLN A C 1
ATOM 3150 O O . GLN A 1 403 ? 5.913 2.912 -9.852 1.00 95.00 403 GLN A O 1
ATOM 3155 N N . THR A 1 404 ? 3.715 2.537 -10.065 1.00 92.94 404 THR A N 1
ATOM 3156 C CA . THR A 1 404 ? 3.364 2.911 -8.683 1.00 92.94 404 THR A CA 1
ATOM 3157 C C . THR A 1 404 ? 3.471 1.735 -7.702 1.00 92.94 404 THR A C 1
ATOM 3159 O O . THR A 1 404 ? 3.663 1.940 -6.500 1.00 92.94 404 THR A O 1
ATOM 3162 N N . PHE A 1 405 ? 3.358 0.491 -8.180 1.00 96.56 405 PHE A N 1
ATOM 3163 C CA . PHE A 1 405 ? 3.041 -0.670 -7.337 1.00 96.56 405 PHE A CA 1
ATOM 3164 C C . PHE A 1 405 ? 4.062 -0.952 -6.225 1.00 96.56 405 PHE A C 1
ATOM 3166 O O . PHE A 1 405 ? 3.676 -1.111 -5.063 1.00 96.56 405 PHE A O 1
ATOM 3173 N N . LYS A 1 406 ? 5.366 -0.917 -6.533 1.00 95.75 406 LYS A N 1
ATOM 3174 C CA . LYS A 1 406 ? 6.419 -1.130 -5.522 1.00 95.75 406 LYS A CA 1
ATOM 3175 C C . LYS A 1 406 ? 6.375 -0.102 -4.394 1.00 95.75 406 LYS A C 1
ATOM 3177 O O . LYS A 1 406 ? 6.627 -0.444 -3.239 1.00 95.75 406 LYS A O 1
ATOM 3182 N N . GLY A 1 407 ? 6.040 1.149 -4.712 1.00 96.38 407 GLY A N 1
ATOM 3183 C CA . GLY A 1 407 ? 5.910 2.209 -3.714 1.00 96.38 407 GLY A CA 1
ATOM 3184 C C . GLY A 1 407 ? 4.822 1.898 -2.690 1.00 96.38 407 GLY A C 1
ATOM 3185 O O . GLY A 1 407 ? 5.072 1.975 -1.488 1.00 96.38 407 GLY A O 1
ATOM 3186 N N . ILE A 1 408 ? 3.659 1.448 -3.170 1.00 96.56 408 ILE A N 1
ATOM 3187 C CA . ILE A 1 408 ? 2.527 1.035 -2.327 1.00 96.56 408 ILE A CA 1
ATOM 3188 C C . ILE A 1 408 ? 2.949 -0.101 -1.393 1.00 96.56 408 ILE A C 1
ATOM 3190 O O . ILE A 1 408 ? 2.679 -0.046 -0.192 1.00 96.56 408 ILE A O 1
ATOM 3194 N N . PHE A 1 409 ? 3.671 -1.101 -1.913 1.00 98.56 409 PHE A N 1
ATOM 3195 C CA . PHE A 1 409 ? 4.200 -2.179 -1.081 1.00 98.56 409 PHE A CA 1
ATOM 3196 C C . PHE A 1 409 ? 5.061 -1.639 0.071 1.00 98.56 409 PHE A C 1
ATOM 3198 O O . PHE A 1 409 ? 4.780 -1.937 1.233 1.00 98.56 409 PHE A O 1
ATOM 3205 N N . PHE A 1 410 ? 6.079 -0.818 -0.218 1.00 98.62 410 PHE A N 1
ATOM 3206 C CA . PHE A 1 410 ? 6.981 -0.307 0.822 1.00 98.62 410 PHE A CA 1
ATOM 3207 C C . PHE A 1 410 ? 6.286 0.633 1.809 1.00 98.62 410 PHE A C 1
ATOM 3209 O O . PHE A 1 410 ? 6.639 0.630 2.991 1.00 98.62 410 PHE A O 1
ATOM 3216 N N . HIS A 1 411 ? 5.274 1.384 1.366 1.00 96.56 411 HIS A N 1
ATOM 3217 C CA . HIS A 1 411 ? 4.433 2.174 2.257 1.00 96.56 411 HIS A CA 1
ATOM 3218 C C . HIS A 1 411 ? 3.737 1.284 3.290 1.00 96.56 411 HIS A C 1
ATOM 3220 O O . HIS A 1 411 ? 3.946 1.458 4.493 1.00 96.56 411 HIS A O 1
ATOM 3226 N N . HIS A 1 412 ? 2.970 0.288 2.844 1.00 97.81 412 HIS A N 1
ATOM 3227 C CA . HIS A 1 412 ? 2.221 -0.575 3.757 1.00 97.81 412 HIS A CA 1
ATOM 3228 C C . HIS A 1 412 ? 3.119 -1.513 4.572 1.00 97.81 412 HIS A C 1
ATOM 3230 O O . HIS A 1 412 ? 2.824 -1.781 5.735 1.00 97.81 412 HIS A O 1
ATOM 3236 N N . PHE A 1 413 ? 4.256 -1.945 4.024 1.00 98.69 413 PHE A N 1
ATOM 3237 C CA . PHE A 1 413 ? 5.294 -2.657 4.770 1.00 98.69 413 PHE A CA 1
ATOM 3238 C C . PHE A 1 413 ? 5.848 -1.806 5.926 1.00 98.69 413 PHE A C 1
ATOM 3240 O O . PHE A 1 413 ? 5.986 -2.289 7.054 1.00 98.69 413 PHE A O 1
ATOM 3247 N N . ALA A 1 414 ? 6.111 -0.518 5.685 1.00 97.12 414 ALA A N 1
ATOM 3248 C CA . ALA A 1 414 ? 6.538 0.395 6.738 1.00 97.12 414 ALA A CA 1
ATOM 3249 C C . ALA A 1 414 ? 5.427 0.650 7.768 1.00 97.12 414 ALA A C 1
ATOM 3251 O O . ALA A 1 414 ? 5.706 0.649 8.968 1.00 97.12 414 ALA A O 1
ATOM 3252 N N . GLU A 1 415 ? 4.178 0.824 7.332 1.00 93.94 415 GLU A N 1
ATOM 3253 C CA . GLU A 1 415 ? 3.027 0.991 8.231 1.00 93.94 415 GLU A CA 1
ATOM 3254 C C . GLU A 1 415 ? 2.738 -0.268 9.062 1.00 93.94 415 GLU A C 1
ATOM 3256 O O . GLU A 1 415 ? 2.339 -0.159 10.220 1.00 93.94 415 GLU A O 1
ATOM 3261 N N . PHE A 1 416 ? 2.994 -1.464 8.529 1.00 98.12 416 PHE A N 1
ATOM 3262 C CA . PHE A 1 416 ? 2.896 -2.714 9.280 1.00 98.12 416 PHE A CA 1
ATOM 3263 C C . PHE A 1 416 ? 3.872 -2.727 10.457 1.00 98.12 416 PHE A C 1
ATOM 3265 O O . PHE A 1 416 ? 3.479 -3.044 11.571 1.00 98.12 416 PHE A O 1
ATOM 3272 N N . CYS A 1 417 ? 5.119 -2.310 10.229 1.00 97.75 417 CYS A N 1
ATOM 3273 C CA . CYS A 1 417 ? 6.206 -2.426 11.201 1.00 97.75 417 CYS A CA 1
ATOM 3274 C C . CYS A 1 417 ? 6.473 -1.175 12.052 1.00 97.75 417 CYS A C 1
ATOM 3276 O O . CYS A 1 417 ? 7.357 -1.204 12.915 1.00 97.75 417 CYS A O 1
ATOM 3278 N N . ARG A 1 418 ? 5.758 -0.063 11.843 1.00 93.44 418 ARG A N 1
ATOM 3279 C CA . ARG A 1 418 ? 5.998 1.172 12.610 1.00 93.44 418 ARG A CA 1
ATOM 3280 C C . ARG A 1 418 ? 5.652 1.023 14.094 1.00 93.44 418 ARG A C 1
ATOM 3282 O O . ARG A 1 418 ? 4.829 0.196 14.494 1.00 93.44 418 ARG A O 1
ATOM 3289 N N . GLN A 1 419 ? 6.232 1.899 14.913 1.00 91.75 419 GLN A N 1
ATOM 3290 C CA . GLN A 1 419 ? 5.872 2.015 16.327 1.00 91.75 419 GLN A CA 1
ATOM 3291 C C . GLN A 1 419 ? 4.393 2.356 16.534 1.00 91.75 419 GLN A C 1
ATOM 3293 O O . GLN A 1 419 ? 3.748 2.978 15.684 1.00 91.75 419 GLN A O 1
ATOM 3298 N N . LEU A 1 420 ? 3.874 1.970 17.705 1.00 91.12 420 LEU A N 1
ATOM 3299 C CA . LEU A 1 420 ? 2.553 2.406 18.150 1.00 91.12 420 LEU A CA 1
ATOM 3300 C C . LEU A 1 420 ? 2.570 3.906 18.451 1.00 91.12 420 LEU A C 1
ATOM 3302 O O . LEU A 1 420 ? 3.408 4.376 19.231 1.00 91.12 420 LEU A O 1
ATOM 3306 N N . SER A 1 421 ? 1.601 4.631 17.900 1.00 88.31 421 SER A N 1
ATOM 3307 C CA . SER A 1 421 ? 1.335 6.014 18.288 1.00 88.31 421 SER A CA 1
ATOM 3308 C C . SER A 1 421 ? 0.796 6.080 19.729 1.00 88.31 421 SER A C 1
ATOM 3310 O O . SER A 1 421 ? 0.330 5.067 20.269 1.00 88.31 421 SER A O 1
ATOM 3312 N N . PRO A 1 422 ? 0.814 7.254 20.386 1.00 87.12 422 PRO A N 1
ATOM 3313 C CA . PRO A 1 422 ? 0.198 7.423 21.703 1.00 87.12 422 PRO A CA 1
ATOM 3314 C C . PRO A 1 422 ? -1.274 6.987 21.746 1.00 87.12 422 PRO A C 1
ATOM 3316 O O . PRO A 1 422 ? -1.690 6.331 22.700 1.00 87.12 422 PRO A O 1
ATOM 3319 N N . GLN A 1 423 ? -2.049 7.279 20.696 1.00 86.88 423 GLN A N 1
ATOM 3320 C CA . GLN A 1 423 ? -3.441 6.840 20.573 1.00 86.88 423 GLN A CA 1
ATOM 3321 C C . GLN A 1 423 ? -3.549 5.312 20.530 1.00 86.88 423 GLN A C 1
ATOM 3323 O O . GLN A 1 423 ? -4.350 4.730 21.253 1.00 86.88 423 GLN A O 1
ATOM 3328 N N . GLU A 1 424 ? -2.708 4.639 19.748 1.00 91.81 424 GLU A N 1
ATOM 3329 C CA . GLU A 1 424 ? -2.735 3.177 19.629 1.00 91.81 424 GLU A CA 1
ATOM 3330 C C . GLU A 1 424 ? -2.290 2.481 20.917 1.00 91.81 424 GLU A C 1
ATOM 3332 O O . GLU A 1 424 ? -2.843 1.446 21.281 1.00 91.81 424 GLU A O 1
ATOM 3337 N N . LYS A 1 425 ? -1.346 3.071 21.662 1.00 92.19 425 LYS A N 1
ATOM 3338 C CA . LYS A 1 425 ? -0.989 2.596 23.007 1.00 92.19 425 LYS A CA 1
ATOM 3339 C C . LYS A 1 425 ? -2.188 2.660 23.955 1.00 92.19 425 LYS A C 1
ATOM 3341 O O . LYS A 1 425 ? -2.364 1.729 24.740 1.00 92.19 425 LYS A O 1
ATOM 3346 N N . ARG A 1 426 ? -3.024 3.705 23.871 1.00 90.81 426 ARG A N 1
ATOM 3347 C CA . ARG A 1 426 ? -4.276 3.798 24.644 1.00 90.81 426 ARG A CA 1
ATOM 3348 C C . ARG A 1 426 ? -5.266 2.707 24.233 1.00 90.81 426 ARG A C 1
ATOM 3350 O O . ARG A 1 426 ? -5.743 1.994 25.105 1.00 90.81 426 ARG A O 1
ATOM 3357 N N . ILE A 1 427 ? -5.473 2.495 22.931 1.00 90.06 427 ILE A N 1
ATOM 3358 C CA . ILE A 1 427 ? -6.338 1.418 22.401 1.00 90.06 427 ILE A CA 1
ATOM 3359 C C . ILE A 1 427 ? -5.893 0.041 22.904 1.00 90.06 427 ILE A C 1
ATOM 3361 O O . ILE A 1 427 ? -6.713 -0.767 23.332 1.00 90.06 427 ILE A O 1
ATOM 3365 N N . LEU A 1 428 ? -4.585 -0.220 22.884 1.00 90.38 428 LEU A N 1
ATOM 3366 C CA . LEU A 1 428 ? -4.013 -1.479 23.358 1.00 90.38 428 LEU A CA 1
ATOM 3367 C C . LEU A 1 428 ? -4.181 -1.672 24.874 1.00 90.38 428 LEU A C 1
ATOM 3369 O O . LEU A 1 428 ? -4.156 -2.801 25.352 1.00 90.38 428 LEU A O 1
ATOM 3373 N N . SER A 1 429 ? -4.318 -0.587 25.635 1.00 89.75 429 SER A N 1
ATOM 3374 C CA . SER A 1 429 ? -4.452 -0.631 27.097 1.00 89.75 429 SER A CA 1
ATOM 3375 C C . SER A 1 429 ? -5.914 -0.649 27.550 1.00 89.75 429 SER A C 1
ATOM 3377 O O . SER A 1 429 ? -6.190 -0.987 28.693 1.00 89.75 429 SER A O 1
ATOM 3379 N N . ASP A 1 430 ? -6.859 -0.321 26.667 1.00 88.25 430 ASP A N 1
ATOM 3380 C CA . ASP A 1 430 ? -8.280 -0.259 26.999 1.00 88.25 430 ASP A CA 1
ATOM 3381 C C . ASP A 1 430 ? -8.869 -1.677 27.162 1.00 88.25 430 ASP A C 1
ATOM 3383 O O . ASP A 1 430 ? -8.887 -2.459 26.204 1.00 88.25 430 ASP A O 1
ATOM 3387 N N . PRO A 1 431 ? -9.348 -2.060 28.360 1.00 81.38 431 PRO A N 1
ATOM 3388 C CA . PRO A 1 431 ? -9.944 -3.369 28.584 1.00 81.38 431 PRO A CA 1
ATOM 3389 C C . PRO A 1 431 ? -11.361 -3.487 28.014 1.00 81.38 431 PRO A C 1
ATOM 3391 O O . PRO A 1 431 ? -11.806 -4.604 27.773 1.00 81.38 431 PRO A O 1
ATOM 3394 N N . ALA A 1 432 ? -12.094 -2.388 27.809 1.00 82.69 432 ALA A N 1
ATOM 3395 C CA . ALA A 1 432 ? -13.446 -2.432 27.255 1.00 82.69 432 ALA A CA 1
ATOM 3396 C C . ALA A 1 432 ? -13.432 -2.863 25.783 1.00 82.69 432 ALA A C 1
ATOM 3398 O O . ALA A 1 432 ? -14.297 -3.631 25.369 1.00 82.69 432 ALA A O 1
ATOM 3399 N N . LEU A 1 433 ? -12.410 -2.442 25.033 1.00 79.81 433 LEU A N 1
ATOM 3400 C CA . LEU A 1 433 ? -12.263 -2.752 23.608 1.00 79.81 433 LEU A CA 1
ATOM 3401 C C . LEU A 1 433 ? -11.870 -4.210 23.321 1.00 79.81 433 LEU A C 1
ATOM 3403 O O . LEU A 1 433 ? -12.052 -4.678 22.206 1.00 79.81 433 LEU A O 1
ATOM 3407 N N . HIS A 1 434 ? -11.350 -4.941 24.312 1.00 82.00 434 HIS A N 1
ATOM 3408 C CA . HIS A 1 434 ? -10.824 -6.306 24.132 1.00 82.00 434 HIS A CA 1
ATOM 3409 C C . HIS A 1 434 ? -11.603 -7.354 24.931 1.00 82.00 434 HIS A C 1
ATOM 3411 O O . HIS A 1 434 ? -11.116 -8.454 25.197 1.00 82.00 434 HIS A O 1
ATOM 3417 N N . LYS A 1 435 ? -12.835 -7.014 25.323 1.00 72.19 435 LYS A N 1
ATOM 3418 C CA . LYS A 1 435 ? -13.794 -7.967 25.881 1.00 72.19 435 LYS A CA 1
ATOM 3419 C C . LYS A 1 435 ? -14.445 -8.744 24.741 1.00 72.19 435 LYS A C 1
ATOM 3421 O O . LYS A 1 435 ? -15.316 -8.233 24.048 1.00 72.19 435 LYS A O 1
ATOM 3426 N N . SER A 1 436 ? -14.047 -9.999 24.580 1.00 64.44 436 SER A N 1
ATOM 3427 C CA . SER A 1 436 ? -14.743 -10.954 23.731 1.00 64.44 436 SER A CA 1
ATOM 3428 C C . SER A 1 436 ? -15.991 -11.502 24.441 1.00 64.44 436 SER A C 1
ATOM 3430 O O . SER A 1 436 ? -15.882 -12.010 25.564 1.00 64.44 436 SER A O 1
ATOM 3432 N N . PRO A 1 437 ? -17.163 -11.514 23.777 1.00 56.72 437 PRO A N 1
ATOM 3433 C CA . PRO A 1 437 ? -18.349 -12.230 24.251 1.00 56.72 437 PRO A CA 1
ATOM 3434 C C . PRO A 1 437 ? -18.111 -13.738 24.430 1.00 56.72 437 PRO A C 1
ATOM 3436 O O . PRO A 1 437 ? -18.821 -14.389 25.190 1.00 56.72 437 PRO A O 1
ATOM 3439 N N . SER A 1 438 ? -17.107 -14.299 23.742 1.00 57.91 438 SER A N 1
ATOM 3440 C CA . SER A 1 438 ? -16.765 -15.725 23.779 1.00 57.91 438 SER A CA 1
ATOM 3441 C C . SER A 1 438 ? -15.762 -16.105 24.880 1.00 57.91 438 SER A C 1
ATOM 3443 O O . SER A 1 438 ? -15.328 -17.253 24.921 1.00 57.91 438 SER A O 1
ATOM 3445 N N . GLY A 1 439 ? -15.340 -15.164 25.736 1.00 55.12 439 GLY A N 1
ATOM 3446 C CA . GLY A 1 439 ? -14.455 -15.418 26.885 1.00 55.12 439 GLY A CA 1
ATOM 3447 C C . GLY A 1 439 ? -12.948 -15.516 26.591 1.00 55.12 439 GLY A C 1
ATOM 3448 O O . GLY A 1 439 ? -12.157 -15.540 27.531 1.00 55.12 439 GLY A O 1
ATOM 3449 N N . ASN A 1 440 ? -12.523 -15.508 25.322 1.00 59.44 440 ASN A N 1
ATOM 3450 C CA . ASN A 1 440 ? -11.104 -15.490 24.930 1.00 59.44 440 ASN A CA 1
ATOM 3451 C C . ASN A 1 440 ? -10.532 -14.061 24.968 1.00 59.44 440 ASN A C 1
ATOM 3453 O O . ASN A 1 440 ? -10.232 -13.475 23.929 1.00 59.44 440 ASN A O 1
ATOM 3457 N N . ASN A 1 441 ? -10.409 -13.482 26.162 1.00 70.44 441 ASN A N 1
ATOM 3458 C CA . ASN A 1 441 ? -9.844 -12.141 26.331 1.00 70.44 441 ASN A CA 1
ATOM 3459 C C . ASN A 1 441 ? -8.322 -12.235 26.461 1.00 70.44 441 ASN A C 1
ATOM 3461 O O . ASN A 1 441 ? -7.819 -12.744 27.462 1.00 70.44 441 ASN A O 1
ATOM 3465 N N . THR A 1 442 ? -7.578 -11.713 25.485 1.00 78.88 442 THR A N 1
ATOM 3466 C CA . THR A 1 442 ? -6.119 -11.586 25.611 1.00 78.88 442 THR A CA 1
ATOM 3467 C C . THR A 1 442 ? -5.778 -10.532 26.657 1.00 78.88 442 THR A C 1
ATOM 3469 O O . THR A 1 442 ? -6.275 -9.401 26.600 1.00 78.88 442 THR A O 1
ATOM 3472 N N . SER A 1 443 ? -4.895 -10.866 27.598 1.00 88.19 443 SER A N 1
ATOM 3473 C CA . SER A 1 443 ? -4.440 -9.891 28.595 1.00 88.19 443 SER A CA 1
ATOM 3474 C C . SER A 1 443 ? -3.702 -8.721 27.926 1.00 88.19 443 SER A C 1
ATOM 3476 O O . SER A 1 443 ? -3.140 -8.851 26.838 1.00 88.19 443 SER A O 1
ATOM 3478 N N . GLU A 1 444 ? -3.673 -7.549 28.563 1.00 90.75 444 GLU A N 1
ATOM 3479 C CA . GLU A 1 444 ? -2.851 -6.428 28.079 1.00 90.75 444 GLU A CA 1
ATOM 3480 C C . GLU A 1 444 ? -1.373 -6.824 27.932 1.00 90.75 444 GLU A C 1
ATOM 3482 O O . GLU A 1 444 ? -0.738 -6.513 26.924 1.00 90.75 444 GLU A O 1
ATOM 3487 N N . GLN A 1 445 ? -0.844 -7.581 28.898 1.00 92.00 445 GLN A N 1
ATOM 3488 C CA . GLN A 1 445 ? 0.531 -8.068 28.857 1.00 92.00 445 GLN A CA 1
ATOM 3489 C C . GLN A 1 445 ? 0.787 -8.949 27.630 1.00 92.00 445 GLN A C 1
ATOM 3491 O O . GLN A 1 445 ? 1.811 -8.804 26.965 1.00 92.00 445 GLN A O 1
ATOM 3496 N N . GLU A 1 446 ? -0.141 -9.842 27.294 1.00 92.19 446 GLU A N 1
ATOM 3497 C CA . GLU A 1 446 ? -0.047 -10.702 26.114 1.00 92.19 446 GLU A CA 1
ATOM 3498 C C . GLU A 1 446 ? -0.086 -9.901 24.808 1.00 92.19 446 GLU A C 1
ATOM 3500 O O . GLU A 1 446 ? 0.714 -10.149 23.901 1.00 92.19 446 GLU A O 1
ATOM 3505 N N . ARG A 1 447 ? -0.945 -8.879 24.733 1.00 93.50 447 ARG A N 1
ATOM 3506 C CA . ARG A 1 447 ? -1.005 -7.954 23.593 1.00 93.50 447 ARG A CA 1
ATOM 3507 C C . ARG A 1 447 ? 0.310 -7.185 23.430 1.00 93.50 447 ARG A C 1
ATOM 3509 O O . ARG A 1 447 ? 0.869 -7.145 22.333 1.00 93.50 447 ARG A O 1
ATOM 3516 N N . ARG A 1 448 ? 0.885 -6.663 24.519 1.00 94.75 448 ARG A N 1
ATOM 3517 C CA . ARG A 1 448 ? 2.209 -6.008 24.507 1.00 94.75 448 ARG A CA 1
ATOM 3518 C C . ARG A 1 448 ? 3.336 -6.976 24.130 1.00 94.75 448 ARG A C 1
ATOM 3520 O O . ARG A 1 448 ? 4.202 -6.617 23.332 1.00 94.75 448 ARG A O 1
ATOM 3527 N N . ASN A 1 449 ? 3.310 -8.208 24.638 1.00 95.94 449 ASN A N 1
ATOM 3528 C CA . ASN A 1 449 ? 4.272 -9.255 24.282 1.00 95.94 449 ASN A CA 1
ATOM 3529 C C . ASN A 1 449 ? 4.192 -9.605 22.789 1.00 95.94 449 ASN A C 1
ATOM 3531 O O . ASN A 1 449 ? 5.226 -9.753 22.131 1.00 95.94 449 ASN A O 1
ATOM 3535 N N . THR A 1 450 ? 2.974 -9.683 22.249 1.00 97.00 450 THR A N 1
ATOM 3536 C CA . THR A 1 450 ? 2.713 -9.905 20.823 1.00 97.00 450 THR A CA 1
ATOM 3537 C C . THR A 1 450 ? 3.286 -8.773 19.978 1.00 97.00 450 THR A C 1
ATOM 3539 O O . THR A 1 450 ? 4.019 -9.048 19.029 1.00 97.00 450 THR A O 1
ATOM 3542 N N . PHE A 1 451 ? 3.075 -7.511 20.368 1.00 97.31 451 PHE A N 1
ATOM 3543 C CA . PHE A 1 451 ? 3.697 -6.373 19.686 1.00 97.31 451 PHE A CA 1
ATOM 3544 C C . PHE A 1 451 ? 5.230 -6.421 19.747 1.00 97.31 451 PHE A C 1
ATOM 3546 O O . PHE A 1 451 ? 5.907 -6.178 18.750 1.00 97.31 451 PHE A O 1
ATOM 3553 N N . GLY A 1 452 ? 5.801 -6.791 20.898 1.00 97.12 452 GLY A N 1
ATOM 3554 C CA . GLY A 1 452 ? 7.246 -6.960 21.049 1.00 97.12 452 GLY A CA 1
ATOM 3555 C C . GLY A 1 452 ? 7.819 -8.054 20.140 1.00 97.12 452 GLY A C 1
ATOM 3556 O O . GLY A 1 452 ? 8.902 -7.884 19.582 1.00 97.12 452 GLY A O 1
ATOM 3557 N N . TRP A 1 453 ? 7.103 -9.168 19.960 1.00 97.88 453 TRP A N 1
ATOM 3558 C CA . TRP A 1 453 ? 7.458 -10.202 18.982 1.00 97.88 453 TRP A CA 1
ATOM 3559 C C . TRP A 1 453 ? 7.376 -9.684 17.542 1.00 97.88 453 TRP A C 1
ATOM 3561 O O . TRP A 1 453 ? 8.301 -9.909 16.761 1.00 97.88 453 TRP A O 1
ATOM 3571 N N . HIS A 1 454 ? 6.308 -8.966 17.210 1.00 98.50 454 HIS A N 1
ATOM 3572 C CA . HIS A 1 454 ? 6.106 -8.382 15.890 1.00 98.50 454 HIS A CA 1
ATOM 3573 C C . HIS A 1 454 ? 7.237 -7.407 15.529 1.00 98.50 454 HIS A C 1
ATOM 3575 O O . HIS A 1 454 ? 7.862 -7.544 14.482 1.00 98.50 454 HIS A O 1
ATOM 3581 N N . GLN A 1 455 ? 7.617 -6.522 16.455 1.00 97.88 455 GLN A N 1
ATOM 3582 C CA . GLN A 1 455 ? 8.744 -5.600 16.284 1.00 97.88 455 GLN A CA 1
ATOM 3583 C C . GLN A 1 455 ? 10.086 -6.317 16.078 1.00 97.88 455 GLN A C 1
ATOM 3585 O O . GLN A 1 455 ? 10.845 -5.944 15.187 1.00 97.88 455 GLN A O 1
ATOM 3590 N N . ARG A 1 456 ? 10.374 -7.385 16.839 1.00 97.62 456 ARG A N 1
ATOM 3591 C CA . ARG A 1 456 ? 11.584 -8.205 16.620 1.00 97.62 456 ARG A CA 1
ATOM 3592 C C . ARG A 1 456 ? 11.582 -8.888 15.253 1.00 97.62 456 ARG A C 1
ATOM 3594 O O . ARG A 1 456 ? 12.625 -8.994 14.620 1.00 97.62 456 ARG A O 1
ATOM 3601 N N . THR A 1 457 ? 10.418 -9.339 14.797 1.00 98.38 457 THR A N 1
ATOM 3602 C CA . THR A 1 457 ? 10.280 -9.965 13.478 1.00 98.38 457 THR A CA 1
ATOM 3603 C C . THR A 1 457 ? 10.474 -8.928 12.370 1.00 98.38 457 THR A C 1
ATOM 3605 O O . THR A 1 457 ? 11.222 -9.180 11.432 1.00 98.38 457 THR A O 1
ATOM 3608 N N . CYS A 1 458 ? 9.910 -7.727 12.515 1.00 98.62 458 CYS A N 1
ATOM 3609 C CA . CYS A 1 458 ? 10.154 -6.601 11.612 1.00 98.62 458 CYS A CA 1
ATOM 3610 C C . CYS A 1 458 ? 11.635 -6.199 11.537 1.00 98.62 458 CYS A C 1
ATOM 3612 O O . CYS A 1 458 ? 12.140 -5.943 10.444 1.00 98.62 458 CYS A O 1
ATOM 3614 N N . ALA A 1 459 ? 12.354 -6.189 12.666 1.00 98.06 459 ALA A N 1
ATOM 3615 C CA . ALA A 1 459 ? 13.790 -5.900 12.694 1.00 98.06 459 ALA A CA 1
ATOM 3616 C C . ALA A 1 459 ? 14.590 -6.849 11.780 1.00 98.06 459 ALA A C 1
ATOM 3618 O O . ALA A 1 459 ? 15.453 -6.401 11.031 1.00 98.06 459 ALA A O 1
ATOM 3619 N N . SER A 1 460 ? 14.216 -8.135 11.732 1.00 97.62 460 SER A N 1
ATOM 3620 C CA . SER A 1 460 ? 14.901 -9.138 10.899 1.00 97.62 460 SER A CA 1
ATOM 3621 C C . SER A 1 460 ? 14.857 -8.862 9.387 1.00 97.62 460 SER A C 1
ATOM 3623 O O . SER A 1 460 ? 15.652 -9.426 8.636 1.00 97.62 460 SER A O 1
ATOM 3625 N N . TYR A 1 461 ? 13.964 -7.980 8.923 1.00 98.31 461 TYR A N 1
ATOM 3626 C CA . TYR A 1 461 ? 13.850 -7.604 7.512 1.00 98.31 461 TYR A CA 1
ATOM 3627 C C . TYR A 1 461 ? 14.831 -6.503 7.083 1.00 98.31 461 TYR A C 1
ATOM 3629 O O . TYR A 1 461 ? 14.902 -6.192 5.892 1.00 98.31 461 TYR A O 1
ATOM 3637 N N . LEU A 1 462 ? 15.599 -5.926 8.018 1.00 97.31 462 LEU A N 1
ATOM 3638 C CA . LEU A 1 462 ? 16.470 -4.772 7.776 1.00 97.31 462 LEU A CA 1
ATOM 3639 C C . LEU A 1 462 ? 17.402 -4.971 6.576 1.00 97.31 462 LEU A C 1
ATOM 3641 O O . LEU A 1 462 ? 17.430 -4.132 5.684 1.00 97.31 462 LEU A O 1
ATOM 3645 N N . HIS A 1 463 ? 18.114 -6.096 6.498 1.00 97.00 463 HIS A N 1
ATOM 3646 C CA . HIS A 1 463 ? 19.088 -6.313 5.424 1.00 97.00 463 HIS A CA 1
ATOM 3647 C C . HIS A 1 463 ? 18.463 -6.426 4.030 1.00 97.00 463 HIS A C 1
ATOM 3649 O O . HIS A 1 463 ? 19.074 -6.011 3.043 1.00 97.00 463 HIS A O 1
ATOM 3655 N N . TRP A 1 464 ? 17.250 -6.973 3.935 1.00 98.06 464 TRP A N 1
ATOM 3656 C CA . TRP A 1 464 ? 16.513 -7.009 2.673 1.00 98.06 464 TRP A CA 1
ATOM 3657 C C . TRP A 1 464 ? 16.033 -5.605 2.279 1.00 98.06 464 TRP A C 1
ATOM 3659 O O . TRP A 1 464 ? 16.142 -5.215 1.114 1.00 98.06 464 TRP A O 1
ATOM 3669 N N . LEU A 1 465 ? 15.575 -4.814 3.254 1.00 98.31 465 LEU A N 1
ATOM 3670 C CA . LEU A 1 465 ? 15.173 -3.423 3.051 1.00 98.31 465 LEU A CA 1
ATOM 3671 C C . LEU A 1 465 ? 16.354 -2.533 2.630 1.00 98.31 465 LEU A C 1
ATOM 3673 O O . LEU A 1 465 ? 16.229 -1.769 1.679 1.00 98.31 465 LEU A O 1
ATOM 3677 N N . GLU A 1 466 ? 17.513 -2.662 3.282 1.00 97.06 466 GLU A N 1
ATOM 3678 C CA . GLU A 1 466 ? 18.756 -1.968 2.913 1.00 97.06 466 GLU A CA 1
ATOM 3679 C C . GLU A 1 466 ? 19.170 -2.282 1.475 1.00 97.06 466 GLU A C 1
ATOM 3681 O O . GLU A 1 466 ? 19.562 -1.386 0.728 1.00 97.06 466 GLU A O 1
ATOM 3686 N N . HIS A 1 467 ? 19.050 -3.551 1.076 1.00 96.50 467 HIS A N 1
ATOM 3687 C CA . HIS A 1 467 ? 19.361 -3.993 -0.279 1.00 96.50 467 HIS A CA 1
ATOM 3688 C C . HIS A 1 467 ? 18.434 -3.356 -1.317 1.00 96.50 467 HIS A C 1
ATOM 3690 O O . HIS A 1 467 ? 18.917 -2.836 -2.317 1.00 96.50 467 HIS A O 1
ATOM 3696 N N . ASN A 1 468 ? 17.125 -3.321 -1.056 1.00 98.00 468 ASN A N 1
ATOM 3697 C CA . ASN A 1 468 ? 16.151 -2.689 -1.950 1.00 98.00 468 ASN A CA 1
ATOM 3698 C C . ASN A 1 468 ? 16.301 -1.161 -2.002 1.00 98.00 468 ASN A C 1
ATOM 3700 O O . ASN A 1 468 ? 16.236 -0.578 -3.080 1.00 98.00 468 ASN A O 1
ATOM 3704 N N . ALA A 1 469 ? 16.574 -0.507 -0.871 1.00 97.44 469 ALA A N 1
ATOM 3705 C CA . ALA A 1 469 ? 16.853 0.927 -0.837 1.00 97.44 469 ALA A CA 1
ATOM 3706 C C . ALA A 1 469 ? 18.132 1.269 -1.618 1.00 97.44 469 ALA A C 1
ATOM 3708 O O . ALA A 1 469 ? 18.158 2.227 -2.389 1.00 97.44 469 ALA A O 1
ATOM 3709 N N . TYR A 1 470 ? 19.192 0.471 -1.468 1.00 95.56 470 TYR A N 1
ATOM 3710 C CA . TYR A 1 470 ? 20.408 0.638 -2.259 1.00 95.56 470 TYR A CA 1
ATOM 3711 C C . TYR A 1 470 ? 20.131 0.449 -3.756 1.00 95.56 470 TYR A C 1
ATOM 3713 O O . TYR A 1 470 ? 20.528 1.295 -4.558 1.00 95.56 470 TYR A O 1
ATOM 3721 N N . ALA A 1 471 ? 19.394 -0.601 -4.116 1.00 94.94 471 ALA A N 1
ATOM 3722 C CA . ALA A 1 471 ? 18.988 -0.901 -5.484 1.00 94.94 471 ALA A CA 1
ATOM 3723 C C . ALA A 1 471 ? 18.170 0.243 -6.118 1.00 94.94 471 ALA A C 1
ATOM 3725 O O . ALA A 1 471 ? 18.463 0.669 -7.231 1.00 94.94 471 ALA A O 1
ATOM 3726 N N . ALA A 1 472 ? 17.225 0.835 -5.383 1.00 96.19 472 ALA A N 1
ATOM 3727 C CA . ALA A 1 472 ? 16.527 2.039 -5.826 1.00 96.19 472 ALA A CA 1
ATOM 3728 C C . ALA A 1 472 ? 17.498 3.220 -5.995 1.00 96.19 472 ALA A C 1
ATOM 3730 O O . ALA A 1 472 ? 17.453 3.925 -7.004 1.00 96.19 472 ALA A O 1
ATOM 3731 N N . SER A 1 473 ? 18.425 3.411 -5.048 1.00 94.38 473 SER A N 1
ATOM 3732 C CA . SER A 1 473 ? 19.345 4.554 -5.043 1.00 94.38 473 SER A CA 1
ATOM 3733 C C . SER A 1 473 ? 20.267 4.625 -6.260 1.00 94.38 473 SER A C 1
ATOM 3735 O O . SER A 1 473 ? 20.565 5.720 -6.735 1.00 94.38 473 SER A O 1
ATOM 3737 N N . VAL A 1 474 ? 20.685 3.475 -6.801 1.00 91.62 474 VAL A N 1
ATOM 3738 C CA . VAL A 1 474 ? 21.585 3.420 -7.964 1.00 91.62 474 VAL A CA 1
ATOM 3739 C C . VAL A 1 474 ? 20.886 3.746 -9.286 1.00 91.62 474 VAL A C 1
ATOM 3741 O O . VAL A 1 474 ? 21.560 3.997 -10.281 1.00 91.62 474 VAL A O 1
ATOM 3744 N N . THR A 1 475 ? 19.550 3.810 -9.297 1.00 93.25 475 THR A N 1
ATOM 3745 C CA . THR A 1 475 ? 18.769 4.245 -10.468 1.00 93.25 475 THR A CA 1
ATOM 3746 C C . THR A 1 475 ? 18.668 5.766 -10.594 1.00 93.25 475 THR A C 1
ATOM 3748 O O . THR A 1 475 ? 18.109 6.258 -11.577 1.00 93.25 475 THR A O 1
ATOM 3751 N N . LYS A 1 476 ? 19.192 6.527 -9.626 1.00 93.31 476 LYS A N 1
ATOM 3752 C CA . LYS A 1 476 ? 19.198 7.992 -9.667 1.00 93.31 476 LYS A CA 1
ATOM 3753 C C . LYS A 1 476 ? 20.023 8.483 -10.858 1.00 93.31 476 LYS A C 1
ATOM 3755 O O . LYS A 1 476 ? 21.187 8.103 -11.006 1.00 93.31 476 LYS A O 1
ATOM 3760 N N . ASN A 1 477 ? 19.435 9.317 -11.710 1.00 91.69 477 ASN A N 1
ATOM 3761 C CA . ASN A 1 477 ? 20.181 9.996 -12.770 1.00 91.69 477 ASN A CA 1
ATOM 3762 C C . ASN A 1 477 ? 20.802 11.315 -12.272 1.00 91.69 477 ASN A C 1
ATOM 3764 O O . ASN A 1 477 ? 20.660 11.698 -11.112 1.00 91.69 477 ASN A O 1
ATOM 3768 N N . GLU A 1 478 ? 21.486 12.025 -13.167 1.00 90.31 478 GLU A N 1
ATOM 3769 C CA . GLU A 1 478 ? 22.151 13.304 -12.874 1.00 90.31 478 GLU A CA 1
ATOM 3770 C C . GLU A 1 478 ? 21.181 14.416 -12.442 1.00 90.31 478 GLU A C 1
ATOM 3772 O O . GLU A 1 478 ? 21.595 15.354 -11.771 1.00 90.31 478 GLU A O 1
ATOM 3777 N N . LYS A 1 479 ? 19.888 14.289 -12.771 1.00 90.81 479 LYS A N 1
ATOM 3778 C CA . LYS A 1 479 ? 18.820 15.218 -12.372 1.00 90.81 479 LYS A CA 1
ATOM 3779 C C . LYS A 1 479 ? 18.160 14.851 -11.037 1.00 90.81 479 LYS A C 1
ATOM 3781 O O . LYS A 1 479 ? 17.177 15.467 -10.660 1.00 90.81 479 LYS A O 1
ATOM 3786 N N . GLY A 1 480 ? 18.634 13.813 -10.344 1.00 92.38 480 GLY A N 1
ATOM 3787 C CA . GLY A 1 480 ? 18.013 13.349 -9.099 1.00 92.38 480 GLY A CA 1
ATOM 3788 C C . GLY A 1 480 ? 16.749 12.496 -9.284 1.00 92.38 480 GLY A C 1
ATOM 3789 O O . GLY A 1 480 ? 16.101 12.153 -8.296 1.00 92.38 480 GLY A O 1
ATOM 3790 N N . LEU A 1 481 ? 16.416 12.105 -10.520 1.00 95.00 481 LEU A N 1
ATOM 3791 C CA . LEU A 1 481 ? 15.224 11.316 -10.838 1.00 95.00 481 LEU A CA 1
ATOM 3792 C C . LEU A 1 481 ? 15.507 9.815 -10.688 1.00 95.00 481 LEU A C 1
ATOM 3794 O O . LEU A 1 481 ? 16.498 9.304 -11.226 1.00 95.00 481 LEU A O 1
ATOM 3798 N N . TYR A 1 482 ? 14.616 9.095 -10.007 1.00 95.50 482 TYR A N 1
ATOM 3799 C CA . TYR A 1 482 ? 14.734 7.651 -9.774 1.00 95.50 482 TYR A CA 1
ATOM 3800 C C . TYR A 1 482 ? 13.951 6.823 -10.799 1.00 95.50 482 TYR A C 1
ATOM 3802 O O . TYR A 1 482 ? 12.887 7.225 -11.271 1.00 95.50 482 TYR A O 1
ATOM 3810 N N . GLY A 1 483 ? 14.488 5.654 -11.147 1.00 93.69 483 GLY A N 1
ATOM 3811 C CA . GLY A 1 483 ? 13.934 4.740 -12.145 1.00 93.69 483 GLY A CA 1
ATOM 3812 C C . GLY A 1 483 ? 13.057 3.628 -11.574 1.00 93.69 483 GLY A C 1
ATOM 3813 O O . GLY A 1 483 ? 13.087 3.337 -10.378 1.00 93.69 483 GLY A O 1
ATOM 3814 N N . MET A 1 484 ? 12.268 2.999 -12.452 1.00 91.19 484 MET A N 1
ATOM 3815 C CA . MET A 1 484 ? 11.394 1.882 -12.079 1.00 91.19 484 MET A CA 1
ATOM 3816 C C . MET A 1 484 ? 12.178 0.594 -11.830 1.00 91.19 484 MET A C 1
ATOM 3818 O O . MET A 1 484 ? 11.882 -0.127 -10.881 1.00 91.19 484 MET A O 1
ATOM 3822 N N . TRP A 1 485 ? 13.160 0.279 -12.675 1.00 92.31 485 TRP A N 1
ATOM 3823 C CA . TRP A 1 485 ? 13.879 -0.984 -12.601 1.00 92.31 485 TRP A CA 1
ATOM 3824 C C . TRP A 1 485 ? 15.114 -0.842 -11.716 1.00 92.31 485 TRP A C 1
ATOM 3826 O O . TRP A 1 485 ? 16.148 -0.311 -12.125 1.00 92.31 485 TRP A O 1
ATOM 3836 N N . TRP A 1 486 ? 14.998 -1.354 -10.492 1.00 92.62 486 TRP A N 1
ATOM 3837 C CA . TRP A 1 486 ? 16.042 -1.326 -9.461 1.00 92.62 486 TRP A CA 1
ATOM 3838 C C . TRP A 1 486 ? 17.137 -2.389 -9.685 1.00 92.62 486 TRP A C 1
ATOM 3840 O O . TRP A 1 486 ? 17.814 -2.815 -8.753 1.00 92.62 486 TRP A O 1
ATOM 3850 N N . GLY A 1 487 ? 17.319 -2.840 -10.927 1.00 76.94 487 GLY A N 1
ATOM 3851 C CA . GLY A 1 487 ? 18.464 -3.651 -11.330 1.00 76.94 487 GLY A CA 1
ATOM 3852 C C . GLY A 1 487 ? 19.757 -2.823 -11.425 1.00 76.94 487 GLY A C 1
ATOM 3853 O O . GLY A 1 487 ? 19.736 -1.600 -11.264 1.00 76.94 487 GLY A O 1
ATOM 3854 N N . PRO A 1 488 ? 20.908 -3.463 -11.693 1.00 65.12 488 PRO A N 1
ATOM 3855 C CA . PRO A 1 488 ? 22.155 -2.744 -11.937 1.00 65.12 488 PRO A CA 1
ATOM 3856 C C . PRO A 1 488 ? 22.019 -1.749 -13.104 1.00 65.12 488 PRO A C 1
ATOM 3858 O O . PRO A 1 488 ? 21.255 -1.966 -14.045 1.00 65.12 488 PRO A O 1
ATOM 3861 N N . LYS A 1 489 ? 22.769 -0.643 -13.047 1.00 65.12 489 LYS A N 1
ATOM 3862 C CA . LYS A 1 489 ? 22.774 0.380 -14.100 1.00 65.12 489 LYS A CA 1
ATOM 3863 C C . LYS A 1 489 ? 23.478 -0.170 -15.341 1.00 65.12 489 LYS A C 1
ATOM 3865 O O . LYS A 1 489 ? 24.705 -0.193 -15.381 1.00 65.12 489 LYS A O 1
ATOM 3870 N N . TYR A 1 490 ? 22.706 -0.585 -16.340 1.00 65.12 490 TYR A N 1
ATOM 3871 C CA . TYR A 1 490 ? 23.238 -1.015 -17.632 1.00 65.12 490 TYR A CA 1
ATOM 3872 C C . TYR A 1 490 ? 23.015 0.055 -18.715 1.00 65.12 490 TYR A C 1
ATOM 3874 O O . TYR A 1 490 ? 22.007 0.769 -18.708 1.00 65.12 490 TYR A O 1
ATOM 3882 N N . PRO A 1 491 ? 23.930 0.178 -19.681 1.00 62.53 491 PRO A N 1
ATOM 3883 C CA . PRO A 1 491 ? 23.599 0.631 -21.023 1.00 62.53 491 PRO A CA 1
ATOM 3884 C C . PRO A 1 491 ? 22.512 -0.264 -21.640 1.00 62.53 491 PRO A C 1
ATOM 3886 O O . PRO A 1 491 ? 22.597 -1.486 -21.549 1.00 62.53 491 PRO A O 1
ATOM 3889 N N . ASP A 1 492 ? 21.550 0.310 -22.365 1.00 58.59 492 ASP A N 1
ATOM 3890 C CA . ASP A 1 492 ? 20.525 -0.434 -23.123 1.00 58.59 492 ASP A CA 1
ATOM 3891 C C . ASP A 1 492 ? 21.115 -1.531 -24.037 1.00 58.59 492 ASP A C 1
ATOM 3893 O O . ASP A 1 492 ? 20.457 -2.530 -24.314 1.00 58.59 492 ASP A O 1
ATOM 3897 N N . GLY A 1 493 ? 22.355 -1.354 -24.510 1.00 56.16 493 GLY A N 1
ATOM 3898 C CA . GLY A 1 493 ? 23.056 -2.307 -25.375 1.00 56.16 493 GLY A CA 1
ATOM 3899 C C . GLY A 1 493 ? 23.690 -3.512 -24.668 1.00 56.16 493 GLY A C 1
ATOM 3900 O O . GLY A 1 493 ? 24.193 -4.389 -25.362 1.00 56.16 493 GLY A O 1
ATOM 3901 N N . GLU A 1 494 ? 23.686 -3.558 -23.332 1.00 60.00 494 GLU A N 1
ATOM 3902 C CA . GLU A 1 494 ? 24.312 -4.626 -22.531 1.00 60.00 494 GLU A CA 1
ATOM 3903 C C . GLU A 1 494 ? 23.308 -5.638 -21.959 1.00 60.00 494 GLU A C 1
ATOM 3905 O O . GLU A 1 494 ? 23.708 -6.599 -21.306 1.00 60.00 494 GLU A O 1
ATOM 3910 N N . LEU A 1 495 ? 22.007 -5.461 -22.212 1.00 64.25 495 LEU A N 1
ATOM 3911 C CA . LEU A 1 495 ? 20.990 -6.399 -21.742 1.00 64.25 495 LEU A CA 1
ATOM 3912 C C . LEU A 1 495 ? 20.938 -7.659 -22.603 1.00 64.25 495 LEU A C 1
ATOM 3914 O O . LEU A 1 495 ? 20.606 -7.603 -23.790 1.00 64.25 495 LEU A O 1
ATOM 3918 N N . ASN A 1 496 ? 21.166 -8.816 -21.983 1.00 63.19 496 ASN A N 1
ATOM 3919 C CA . ASN A 1 496 ? 20.880 -10.095 -22.617 1.00 63.19 496 ASN A CA 1
ATOM 3920 C C . ASN A 1 496 ? 19.388 -10.435 -22.492 1.00 63.19 496 ASN A C 1
ATOM 3922 O O . ASN A 1 496 ? 18.714 -10.056 -21.536 1.00 63.19 496 ASN A O 1
ATOM 3926 N N . ASN A 1 497 ? 18.859 -11.230 -23.429 1.00 60.81 497 ASN A N 1
ATOM 3927 C CA . ASN A 1 497 ? 17.465 -11.697 -23.371 1.00 60.81 497 ASN A CA 1
ATOM 3928 C C . ASN A 1 497 ? 17.141 -12.485 -22.086 1.00 60.81 497 ASN A C 1
ATOM 3930 O O . ASN A 1 497 ? 15.984 -12.513 -21.676 1.00 60.81 497 ASN A O 1
ATOM 3934 N N . SER A 1 498 ? 18.139 -13.113 -21.455 1.00 61.69 498 SER A N 1
ATOM 3935 C CA . SER A 1 498 ? 17.999 -13.782 -20.155 1.00 61.69 498 SER A CA 1
ATOM 3936 C C . SER A 1 498 ? 17.700 -12.807 -19.020 1.00 61.69 498 SER A C 1
ATOM 3938 O O . SER A 1 498 ? 16.928 -13.140 -18.129 1.00 61.69 498 SER A O 1
ATOM 3940 N N . ASP A 1 499 ? 18.258 -11.598 -19.079 1.00 64.81 499 ASP A N 1
ATOM 3941 C CA . ASP A 1 499 ? 18.156 -10.604 -18.006 1.00 64.81 499 ASP A CA 1
ATOM 3942 C C . ASP A 1 499 ? 16.801 -9.889 -18.026 1.00 64.81 499 ASP A C 1
ATOM 3944 O O . ASP A 1 499 ? 16.415 -9.275 -17.041 1.00 64.81 499 ASP A O 1
ATOM 3948 N N . ASN A 1 500 ? 16.047 -10.010 -19.122 1.00 66.19 500 ASN A N 1
ATOM 3949 C CA . ASN A 1 500 ? 14.663 -9.543 -19.248 1.00 66.19 500 ASN A CA 1
ATOM 3950 C C . ASN A 1 500 ? 13.637 -10.684 -19.142 1.00 66.19 500 ASN A C 1
ATOM 3952 O O . ASN A 1 500 ? 12.436 -10.442 -19.259 1.00 66.19 500 ASN A O 1
ATOM 3956 N N . ALA A 1 501 ? 14.081 -11.935 -18.988 1.00 78.81 501 ALA A N 1
ATOM 3957 C CA . ALA A 1 501 ? 13.186 -13.080 -19.039 1.00 78.81 501 ALA A CA 1
ATOM 3958 C C . ALA A 1 501 ? 12.327 -13.152 -17.770 1.00 78.81 501 ALA A C 1
ATOM 3960 O O . ALA A 1 501 ? 12.798 -13.515 -16.695 1.00 78.81 501 ALA A O 1
ATOM 3961 N N . VAL A 1 502 ? 11.041 -12.846 -17.925 1.00 85.31 502 VAL A N 1
ATOM 3962 C CA . VAL A 1 502 ? 10.024 -12.998 -16.886 1.00 85.31 502 VAL A CA 1
ATOM 3963 C C . VAL A 1 502 ? 9.114 -14.163 -17.243 1.00 85.31 502 VAL A C 1
ATOM 3965 O O . VAL A 1 502 ? 8.634 -14.273 -18.373 1.00 85.31 502 VAL A O 1
ATOM 3968 N N . VAL A 1 503 ? 8.869 -15.035 -16.266 1.00 86.19 503 VAL A N 1
ATOM 3969 C CA . VAL A 1 503 ? 7.926 -16.150 -16.393 1.00 86.19 503 VAL A CA 1
ATOM 3970 C C . VAL A 1 503 ? 6.732 -15.864 -15.496 1.00 86.19 503 VAL A C 1
ATOM 3972 O O . VAL A 1 503 ? 6.861 -15.815 -14.272 1.00 86.19 503 VAL A O 1
ATOM 3975 N N . LEU A 1 504 ? 5.570 -15.656 -16.113 1.00 88.12 504 LEU A N 1
ATOM 3976 C CA . LEU A 1 504 ? 4.324 -15.450 -15.385 1.00 88.12 504 LEU A CA 1
ATOM 3977 C C . LEU A 1 504 ? 3.766 -16.789 -14.867 1.00 88.12 504 LEU A C 1
ATOM 3979 O O . LEU A 1 504 ? 3.961 -17.822 -15.517 1.00 88.12 504 LEU A O 1
ATOM 3983 N N . PRO A 1 505 ? 3.050 -16.798 -13.727 1.00 87.81 505 PRO A N 1
ATOM 3984 C CA . PRO A 1 505 ? 2.347 -17.987 -13.255 1.00 87.81 505 PRO A CA 1
ATOM 3985 C C . PRO A 1 505 ? 1.353 -18.518 -14.297 1.00 87.81 505 PRO A C 1
ATOM 3987 O O . PRO A 1 505 ? 0.748 -17.752 -15.047 1.00 87.81 505 PRO A O 1
ATOM 3990 N N . HIS A 1 506 ? 1.147 -19.835 -14.331 1.00 85.19 506 HIS A N 1
ATOM 3991 C CA . HIS A 1 506 ? 0.185 -20.442 -15.251 1.00 85.19 506 HIS A CA 1
ATOM 3992 C C . HIS A 1 506 ? -1.234 -19.908 -15.003 1.00 85.19 506 HIS A C 1
ATOM 3994 O O . HIS A 1 506 ? -1.773 -20.087 -13.913 1.00 85.19 506 HIS A O 1
ATOM 4000 N N . GLY A 1 507 ? -1.857 -19.333 -16.036 1.00 81.69 507 GLY A N 1
ATOM 4001 C CA . GLY A 1 507 ? -3.181 -18.706 -15.943 1.00 81.69 507 GLY A CA 1
ATOM 4002 C C . GLY A 1 507 ? -3.148 -17.207 -15.619 1.00 81.69 507 GLY A C 1
ATOM 4003 O O . GLY A 1 507 ? -4.208 -16.602 -15.449 1.00 81.69 507 GLY A O 1
ATOM 4004 N N . ALA A 1 508 ? -1.961 -16.597 -15.554 1.00 87.62 508 ALA A N 1
ATOM 4005 C CA . ALA A 1 508 ? -1.815 -15.169 -15.318 1.00 87.62 508 ALA A CA 1
ATOM 4006 C C . ALA A 1 508 ? -2.136 -14.361 -16.580 1.00 87.62 508 ALA A C 1
ATOM 4008 O O . ALA A 1 508 ? -1.647 -14.655 -17.672 1.00 87.62 508 ALA A O 1
ATOM 4009 N N . VAL A 1 509 ? -2.914 -13.299 -16.399 1.00 87.19 509 VAL A N 1
ATOM 4010 C CA . VAL A 1 509 ? -3.163 -12.262 -17.398 1.00 87.19 509 VAL A CA 1
ATOM 4011 C C . VAL A 1 509 ? -2.803 -10.916 -16.786 1.00 87.19 509 VAL A C 1
ATOM 4013 O O . VAL A 1 509 ? -3.419 -10.481 -15.812 1.00 87.19 509 VAL A O 1
ATOM 4016 N N . ASP A 1 510 ? -1.801 -10.252 -17.365 1.00 86.06 510 ASP A N 1
ATOM 4017 C CA . ASP A 1 510 ? -1.383 -8.920 -16.932 1.00 86.06 510 ASP A CA 1
ATOM 4018 C C . ASP A 1 510 ? -2.319 -7.853 -17.515 1.00 86.06 510 ASP A C 1
ATOM 4020 O O . ASP A 1 510 ? -2.091 -7.288 -18.586 1.00 86.06 510 ASP A O 1
ATOM 4024 N N . TYR A 1 511 ? -3.414 -7.584 -16.808 1.00 82.31 511 TYR A N 1
ATOM 4025 C CA . TYR A 1 511 ? -4.360 -6.539 -17.193 1.00 82.31 511 TYR A CA 1
ATOM 4026 C C . TYR A 1 511 ? -3.770 -5.130 -17.085 1.00 82.31 511 TYR A C 1
ATOM 4028 O O . TYR A 1 511 ? -4.179 -4.237 -17.820 1.00 82.31 511 TYR A O 1
ATOM 4036 N N . SER A 1 512 ? -2.833 -4.924 -16.162 1.00 80.31 512 SER A N 1
ATOM 4037 C CA . SER A 1 512 ? -2.294 -3.601 -15.847 1.00 80.31 512 SER A CA 1
ATOM 4038 C C . SER A 1 512 ? -1.211 -3.148 -16.828 1.00 80.31 512 SER A C 1
ATOM 4040 O O . SER A 1 512 ? -1.053 -1.945 -17.010 1.00 80.31 512 SER A O 1
ATOM 4042 N N . ASN A 1 513 ? -0.484 -4.070 -17.471 1.00 82.56 513 ASN A N 1
ATOM 4043 C CA . ASN A 1 513 ? 0.628 -3.748 -18.381 1.00 82.56 513 ASN A CA 1
ATOM 4044 C C . ASN A 1 513 ? 0.518 -4.405 -19.772 1.00 82.56 513 ASN A C 1
ATOM 4046 O O . ASN A 1 513 ? 1.510 -4.479 -20.496 1.00 82.56 513 ASN A O 1
ATOM 4050 N N . SER A 1 514 ? -0.655 -4.912 -20.159 1.00 71.25 514 SER A N 1
ATOM 4051 C CA . SER A 1 514 ? -0.848 -5.513 -21.487 1.00 71.25 514 SER A CA 1
ATOM 4052 C C . SER A 1 514 ? -0.877 -4.479 -22.616 1.00 71.25 514 SER A C 1
ATOM 4054 O O . SER A 1 514 ? -1.454 -3.401 -22.480 1.00 71.25 514 SER A O 1
ATOM 4056 N N . ASP A 1 515 ? -0.297 -4.855 -23.761 1.00 60.84 515 ASP A N 1
ATOM 4057 C CA . ASP A 1 515 ? -0.376 -4.122 -25.029 1.00 60.84 515 ASP A CA 1
ATOM 4058 C C . ASP A 1 515 ? -0.813 -5.077 -26.167 1.00 60.84 515 ASP A C 1
ATOM 4060 O O . ASP A 1 515 ? -0.096 -6.046 -26.453 1.00 60.84 515 ASP A O 1
ATOM 4064 N N . PRO A 1 516 ? -1.983 -4.865 -26.806 1.00 65.56 516 PRO A N 1
ATOM 4065 C CA . PRO A 1 516 ? -2.970 -3.831 -26.486 1.00 65.56 516 PRO A CA 1
ATOM 4066 C C . PRO A 1 516 ? -3.617 -4.061 -25.105 1.00 65.56 516 PRO A C 1
ATOM 4068 O O . PRO A 1 516 ? -3.650 -5.206 -24.642 1.00 65.56 516 PRO A O 1
ATOM 4071 N N . PRO A 1 517 ? -4.169 -3.011 -24.460 1.00 62.72 517 PRO A N 1
ATOM 4072 C CA . PRO A 1 517 ? -4.803 -3.130 -23.150 1.00 62.72 517 PRO A CA 1
ATOM 4073 C C . PRO A 1 517 ? -5.883 -4.212 -23.136 1.00 62.72 517 PRO A C 1
ATOM 4075 O O . PRO A 1 517 ? -6.848 -4.158 -23.907 1.00 62.72 517 PRO A O 1
ATOM 4078 N N . ILE A 1 518 ? -5.742 -5.193 -22.247 1.00 64.38 518 ILE A N 1
ATOM 4079 C CA . ILE A 1 518 ? -6.757 -6.227 -22.055 1.00 64.38 518 ILE A CA 1
ATOM 4080 C C . ILE A 1 518 ? -7.804 -5.691 -21.083 1.00 64.38 518 ILE A C 1
ATOM 4082 O O . ILE A 1 518 ? -7.506 -5.315 -19.950 1.00 64.38 518 ILE A O 1
ATOM 4086 N N . ASN A 1 519 ? -9.063 -5.684 -21.517 1.00 64.31 519 ASN A N 1
ATOM 4087 C CA . ASN A 1 519 ? -10.158 -5.278 -20.652 1.00 64.31 519 ASN A CA 1
ATOM 4088 C C . ASN A 1 519 ? -10.369 -6.326 -19.547 1.00 64.31 519 ASN A C 1
ATOM 4090 O O . ASN A 1 519 ? -10.698 -7.477 -19.836 1.00 64.31 519 ASN A O 1
ATOM 4094 N N . ARG A 1 520 ? -10.264 -5.894 -18.287 1.00 68.44 520 ARG A N 1
ATOM 4095 C CA . ARG A 1 520 ? -10.627 -6.669 -17.089 1.00 68.44 520 ARG A CA 1
ATOM 4096 C C . ARG A 1 520 ? -12.096 -7.127 -17.084 1.00 68.44 520 ARG A C 1
ATOM 4098 O O . ARG A 1 520 ? -12.459 -7.962 -16.280 1.00 68.44 520 ARG A O 1
ATOM 4105 N N . ALA A 1 521 ? -12.949 -6.609 -17.968 1.00 55.78 521 ALA A N 1
ATOM 4106 C CA . ALA A 1 521 ? -14.323 -7.068 -18.179 1.00 55.78 521 ALA A CA 1
ATOM 4107 C C . ALA A 1 521 ? -14.459 -8.188 -19.225 1.00 55.78 521 ALA A C 1
ATOM 4109 O O . ALA A 1 521 ? -15.582 -8.603 -19.516 1.00 55.78 521 ALA A O 1
ATOM 4110 N N . SER A 1 522 ? -13.362 -8.628 -19.852 1.00 55.81 522 SER A N 1
ATOM 4111 C CA . SER A 1 522 ? -13.433 -9.568 -20.969 1.00 55.81 522 SER A CA 1
ATOM 4112 C C . SER A 1 522 ? -13.973 -10.929 -20.501 1.00 55.81 522 SER A C 1
ATOM 4114 O O . SER A 1 522 ? -13.348 -11.565 -19.651 1.00 55.81 522 SER A O 1
ATOM 4116 N N . PRO A 1 523 ? -15.098 -11.414 -21.060 1.00 47.56 523 PRO A N 1
ATOM 4117 C CA . PRO A 1 523 ? -15.697 -12.697 -20.682 1.00 47.56 523 PRO A CA 1
ATOM 4118 C C . PRO A 1 523 ? -14.828 -13.907 -21.063 1.00 47.56 523 PRO A C 1
ATOM 4120 O O . PRO A 1 523 ? -15.080 -15.020 -20.614 1.00 47.56 523 PRO A O 1
ATOM 4123 N N . ASP A 1 524 ? -13.780 -13.694 -21.860 1.00 54.62 524 ASP A N 1
ATOM 4124 C CA . ASP A 1 524 ? -12.927 -14.742 -22.413 1.00 54.62 524 ASP A CA 1
ATOM 4125 C C . ASP A 1 524 ? -11.623 -14.941 -21.622 1.00 54.62 524 ASP A C 1
ATOM 4127 O O . ASP A 1 524 ? -10.610 -15.353 -22.185 1.00 54.62 524 ASP A O 1
ATOM 4131 N N . LEU A 1 525 ? -11.606 -14.676 -20.308 1.00 58.50 525 LEU A N 1
ATOM 4132 C CA . LEU A 1 525 ? -10.423 -14.970 -19.488 1.00 58.50 525 LEU A CA 1
ATOM 4133 C C . LEU A 1 525 ? -10.023 -16.451 -19.591 1.00 58.50 525 LEU A C 1
ATOM 4135 O O . LEU A 1 525 ? -8.842 -16.741 -19.733 1.00 58.50 525 LEU A O 1
ATOM 4139 N N . ALA A 1 526 ? -10.982 -17.381 -19.637 1.00 51.19 526 ALA A N 1
ATOM 4140 C CA . ALA A 1 526 ? -10.700 -18.802 -19.857 1.00 51.19 526 ALA A CA 1
ATOM 4141 C C . ALA A 1 526 ? -10.036 -19.071 -21.228 1.00 51.19 526 ALA A C 1
ATOM 4143 O O . ALA A 1 526 ? -9.120 -19.888 -21.324 1.00 51.19 526 ALA A O 1
ATOM 4144 N N . LEU A 1 527 ? -10.430 -18.345 -22.284 1.00 54.22 527 LEU A N 1
ATOM 4145 C CA . LEU A 1 527 ? -9.786 -18.403 -23.603 1.00 54.22 527 LEU A CA 1
ATOM 4146 C C . LEU A 1 527 ? -8.387 -17.765 -23.586 1.00 54.22 527 LEU A C 1
ATOM 4148 O O . LEU A 1 527 ? -7.467 -18.282 -24.221 1.00 54.22 527 LEU A O 1
ATOM 4152 N N . LEU A 1 528 ? -8.211 -16.651 -22.871 1.00 56.28 528 LEU A N 1
ATOM 4153 C CA . LEU A 1 528 ? -6.926 -15.967 -22.702 1.00 56.28 528 LEU A CA 1
ATOM 4154 C C . LEU A 1 528 ? -5.944 -16.827 -21.894 1.00 56.28 528 LEU A C 1
ATOM 4156 O O . LEU A 1 528 ? -4.791 -16.967 -22.294 1.00 56.28 528 LEU A O 1
ATOM 4160 N N . GLN A 1 529 ? -6.416 -17.486 -20.835 1.00 58.19 529 GLN A N 1
ATOM 4161 C CA . GLN A 1 529 ? -5.660 -18.450 -20.035 1.00 58.19 529 GLN A CA 1
ATOM 4162 C C . GLN A 1 529 ? -5.301 -19.701 -20.850 1.00 58.19 529 GLN A C 1
ATOM 4164 O O . GLN A 1 529 ? -4.151 -20.134 -20.815 1.00 58.19 529 GLN A O 1
ATOM 4169 N N . ALA A 1 530 ? -6.222 -20.227 -21.670 1.00 47.81 530 ALA A N 1
ATOM 4170 C CA . ALA A 1 530 ? -5.952 -21.351 -22.575 1.00 47.81 530 ALA A CA 1
ATOM 4171 C C . ALA A 1 530 ? -4.939 -21.008 -23.688 1.00 47.81 530 ALA A C 1
ATOM 4173 O O . ALA A 1 530 ? -4.196 -21.877 -24.148 1.00 47.81 530 ALA A O 1
ATOM 4174 N N . LYS A 1 531 ? -4.868 -19.738 -24.110 1.00 46.62 531 LYS A N 1
ATOM 4175 C CA . LYS A 1 531 ? -3.847 -19.222 -25.042 1.00 46.62 531 LYS A CA 1
ATOM 4176 C C . LYS A 1 531 ? -2.521 -18.853 -24.352 1.00 46.62 531 LYS A C 1
ATOM 4178 O O . LYS A 1 531 ? -1.506 -18.723 -25.037 1.00 46.62 531 LYS A O 1
ATOM 4183 N N . GLY A 1 532 ? -2.513 -18.717 -23.024 1.00 43.97 532 GLY A N 1
ATOM 4184 C CA . GLY A 1 532 ? -1.445 -18.128 -22.202 1.00 43.97 532 GLY A CA 1
ATOM 4185 C C . GLY A 1 532 ? -0.148 -18.932 -22.053 1.00 43.97 532 GLY A C 1
ATOM 4186 O O . GLY A 1 532 ? 0.803 -18.435 -21.463 1.00 43.97 532 GLY A O 1
ATOM 4187 N N . ASN A 1 533 ? -0.027 -20.124 -22.644 1.00 35.72 533 ASN A N 1
ATOM 4188 C CA . ASN A 1 533 ? 1.210 -20.922 -22.587 1.00 35.72 533 ASN A CA 1
ATOM 4189 C C . ASN A 1 533 ? 2.373 -20.385 -23.461 1.00 35.72 533 ASN A C 1
ATOM 4191 O O . ASN A 1 533 ? 3.362 -21.090 -23.665 1.00 35.72 533 ASN A O 1
ATOM 4195 N N . ARG A 1 534 ? 2.278 -19.170 -24.030 1.00 36.66 534 ARG A N 1
ATOM 4196 C CA . ARG A 1 534 ? 3.257 -18.641 -25.005 1.00 36.66 534 ARG A CA 1
ATOM 4197 C C . ARG A 1 534 ? 3.541 -17.132 -24.944 1.00 36.66 534 ARG A C 1
ATOM 4199 O O . ARG A 1 534 ? 3.938 -16.565 -25.959 1.00 36.66 534 ARG A O 1
ATOM 4206 N N . THR A 1 535 ? 3.435 -16.456 -23.803 1.00 36.53 535 THR A N 1
ATOM 4207 C CA . THR A 1 535 ? 4.000 -15.094 -23.696 1.00 36.53 535 THR A CA 1
ATOM 4208 C C . THR A 1 535 ? 5.497 -15.159 -23.393 1.00 36.53 535 THR A C 1
ATOM 4210 O O . THR A 1 535 ? 5.952 -14.831 -22.303 1.00 36.53 535 THR A O 1
ATOM 4213 N N . TYR A 1 536 ? 6.287 -15.585 -24.382 1.00 32.38 536 TYR A N 1
ATOM 4214 C CA . TYR A 1 536 ? 7.672 -15.131 -24.460 1.00 32.38 536 TYR A CA 1
ATOM 4215 C C . TYR A 1 536 ? 7.610 -13.632 -24.767 1.00 32.38 536 TYR A C 1
ATOM 4217 O O . TYR A 1 536 ? 7.327 -13.254 -25.904 1.00 32.38 536 TYR A O 1
ATOM 4225 N N . PHE A 1 537 ? 7.885 -12.772 -23.785 1.00 39.41 537 PHE A N 1
ATOM 4226 C CA . PHE A 1 537 ? 8.100 -11.330 -23.986 1.00 39.41 537 PHE A CA 1
ATOM 4227 C C . PHE A 1 537 ? 9.422 -11.044 -24.735 1.00 39.41 537 PHE A C 1
ATOM 4229 O O . PHE A 1 537 ? 10.146 -10.101 -24.436 1.00 39.41 537 PHE A O 1
ATOM 4236 N N . ALA A 1 538 ? 9.761 -11.857 -25.737 1.00 29.42 538 ALA A N 1
ATOM 4237 C CA . ALA A 1 538 ? 10.826 -11.575 -26.682 1.00 29.42 538 ALA A CA 1
ATOM 4238 C C . ALA A 1 538 ? 10.187 -10.933 -27.914 1.00 29.42 538 ALA A C 1
ATOM 4240 O O . ALA A 1 538 ? 9.683 -11.617 -28.808 1.00 29.42 538 ALA A O 1
ATOM 4241 N N . LYS A 1 539 ? 10.189 -9.599 -27.961 1.00 32.03 539 LYS A N 1
ATOM 4242 C CA . LYS A 1 539 ? 9.844 -8.853 -29.172 1.00 32.03 539 LYS A CA 1
ATOM 4243 C C . LYS A 1 539 ? 10.825 -9.283 -30.268 1.00 32.03 539 LYS A C 1
ATOM 4245 O O . LYS A 1 539 ? 11.988 -8.889 -30.260 1.00 32.03 539 LYS A O 1
ATOM 4250 N N . LYS A 1 540 ? 10.377 -10.125 -31.201 1.00 26.39 540 LYS A N 1
ATOM 4251 C CA . LYS A 1 540 ? 11.122 -10.397 -32.432 1.00 26.39 540 LYS A CA 1
ATOM 4252 C C . LYS A 1 540 ? 11.095 -9.092 -33.224 1.00 26.39 540 LYS A C 1
ATOM 4254 O O . LYS A 1 540 ? 10.046 -8.711 -33.734 1.00 26.39 540 LYS A O 1
ATOM 4259 N N . VAL A 1 541 ? 12.208 -8.366 -33.236 1.00 27.56 541 VAL A N 1
ATOM 4260 C CA . VAL A 1 541 ? 12.373 -7.162 -34.058 1.00 27.56 541 VAL A CA 1
ATOM 4261 C C . VAL A 1 541 ? 12.169 -7.577 -35.520 1.00 27.56 541 VAL A C 1
ATOM 4263 O O . VAL A 1 541 ? 12.919 -8.436 -35.992 1.00 27.56 541 VAL A O 1
ATOM 4266 N N . PRO A 1 542 ? 11.180 -7.035 -36.252 1.00 27.28 542 PRO A N 1
ATOM 4267 C CA . PRO A 1 542 ? 11.134 -7.219 -37.690 1.00 27.28 542 PRO A CA 1
ATOM 4268 C C . PRO A 1 542 ? 12.236 -6.347 -38.294 1.00 27.28 542 PRO A C 1
ATOM 4270 O O . PRO A 1 542 ? 12.156 -5.120 -38.276 1.00 27.28 542 PRO A O 1
ATOM 4273 N N . SER A 1 543 ? 13.288 -6.992 -38.793 1.00 32.34 543 SER A N 1
ATOM 4274 C CA . SER A 1 543 ? 14.069 -6.432 -39.891 1.00 32.34 543 SER A CA 1
ATOM 4275 C C . SER A 1 543 ? 13.122 -6.332 -41.082 1.00 32.34 543 SER A C 1
ATOM 4277 O O . SER A 1 543 ? 12.591 -7.356 -41.502 1.00 32.34 543 SER A O 1
ATOM 4279 N N . ASP A 1 544 ? 12.807 -5.114 -41.519 1.00 27.27 544 ASP A N 1
ATOM 4280 C CA . ASP A 1 544 ? 12.952 -4.668 -42.913 1.00 27.27 544 ASP A CA 1
ATOM 4281 C C . ASP A 1 544 ? 12.090 -3.424 -43.202 1.00 27.27 544 ASP A C 1
ATOM 4283 O O . ASP A 1 544 ? 10.868 -3.415 -43.081 1.00 27.27 544 ASP A O 1
ATOM 4287 N N . THR A 1 545 ? 12.804 -2.355 -43.563 1.00 29.11 545 THR A N 1
ATOM 4288 C CA . THR A 1 545 ? 12.505 -1.326 -44.574 1.00 29.11 545 THR A CA 1
ATOM 4289 C C . THR A 1 545 ? 11.108 -1.316 -45.206 1.00 29.11 545 THR A C 1
ATOM 4291 O O . THR A 1 545 ? 10.797 -2.239 -45.943 1.00 29.11 545 THR A O 1
ATOM 4294 N N . VAL A 1 546 ? 10.377 -0.196 -45.086 1.00 25.31 546 VAL A N 1
ATOM 4295 C CA . VAL A 1 546 ? 9.917 0.665 -46.205 1.00 25.31 546 VAL A CA 1
ATOM 4296 C C . VAL A 1 546 ? 9.653 2.067 -45.634 1.00 25.31 546 VAL A C 1
ATOM 4298 O O . VAL A 1 546 ? 9.137 2.209 -44.529 1.00 25.31 546 VAL A O 1
ATOM 4301 N N . GLY A 1 547 ? 10.098 3.089 -46.365 1.00 26.33 547 GLY A N 1
ATOM 4302 C CA . GLY A 1 547 ? 10.033 4.487 -45.968 1.00 26.33 547 GLY A CA 1
ATOM 4303 C C . GLY A 1 547 ? 8.671 5.166 -46.123 1.00 26.33 547 GLY A C 1
ATOM 4304 O O . GLY A 1 547 ? 7.669 4.569 -46.500 1.00 26.33 547 GLY A O 1
ATOM 4305 N N . ASP A 1 548 ? 8.760 6.468 -45.874 1.00 25.66 548 ASP A N 1
ATOM 4306 C CA . ASP A 1 548 ? 7.801 7.550 -46.073 1.00 25.66 548 ASP A CA 1
ATOM 4307 C C . ASP A 1 548 ? 6.809 7.912 -44.951 1.00 25.66 548 ASP A C 1
ATOM 4309 O O . ASP A 1 548 ? 5.793 7.278 -44.700 1.00 25.66 548 ASP A O 1
ATOM 4313 N N . GLN A 1 549 ? 7.144 9.081 -44.386 1.00 28.70 549 GLN A N 1
ATOM 4314 C CA . GLN A 1 549 ? 6.281 10.215 -44.058 1.00 28.70 549 GLN A CA 1
ATOM 4315 C C . GLN A 1 549 ? 5.219 10.018 -42.978 1.00 28.70 549 GLN A C 1
ATOM 4317 O O . GLN A 1 549 ? 4.147 9.494 -43.235 1.00 28.70 549 GLN A O 1
ATOM 4322 N N . LEU A 1 550 ? 5.464 10.648 -41.823 1.00 24.41 550 LEU A N 1
ATOM 4323 C CA . LEU A 1 550 ? 4.506 11.541 -41.161 1.00 24.41 550 LEU A CA 1
ATOM 4324 C C . LEU A 1 550 ? 5.271 12.483 -40.214 1.00 24.41 550 LEU A C 1
ATOM 4326 O O . LEU A 1 550 ? 6.020 12.056 -39.339 1.00 24.41 550 LEU A O 1
ATOM 4330 N N . ARG A 1 551 ? 5.133 13.787 -40.476 1.00 22.91 551 ARG A N 1
ATOM 4331 C CA . ARG A 1 551 ? 5.779 14.901 -39.765 1.00 22.91 551 ARG A CA 1
ATOM 4332 C C . ARG A 1 551 ? 5.086 15.160 -38.414 1.00 22.91 551 ARG A C 1
ATOM 4334 O O . ARG A 1 551 ? 3.860 15.068 -38.370 1.00 22.91 551 ARG A O 1
ATOM 4341 N N . PRO A 1 552 ? 5.805 15.568 -37.352 1.00 23.89 552 PRO A N 1
ATOM 4342 C CA . PRO A 1 552 ? 5.185 16.071 -36.128 1.00 23.89 552 PRO A CA 1
ATOM 4343 C C . PRO A 1 552 ? 4.645 17.492 -36.342 1.00 23.89 552 PRO A C 1
ATOM 4345 O O . PRO A 1 552 ? 5.349 18.355 -36.866 1.00 23.89 552 PRO A O 1
ATOM 4348 N N . ILE A 1 553 ? 3.404 17.732 -35.921 1.00 23.95 553 ILE A N 1
ATOM 4349 C CA . ILE A 1 553 ? 2.798 19.064 -35.820 1.00 23.95 553 ILE A CA 1
ATOM 4350 C C . ILE A 1 553 ? 3.207 19.645 -34.463 1.00 23.95 553 ILE A C 1
ATOM 4352 O O . ILE A 1 553 ? 2.729 19.195 -33.425 1.00 23.95 553 ILE A O 1
ATOM 4356 N N . THR A 1 554 ? 4.098 20.633 -34.467 1.00 25.78 554 THR A N 1
ATOM 4357 C CA . THR A 1 554 ? 4.363 21.517 -33.325 1.00 25.78 554 THR A CA 1
ATOM 4358 C C . THR A 1 554 ? 3.466 22.744 -33.447 1.00 25.78 554 THR A C 1
ATOM 4360 O O . THR A 1 554 ? 3.581 23.483 -34.422 1.00 25.78 554 THR A O 1
ATOM 4363 N N . HIS A 1 555 ? 2.575 22.960 -32.478 1.00 26.70 555 HIS A N 1
ATOM 4364 C CA . HIS A 1 555 ? 1.890 24.241 -32.320 1.00 26.70 555 HIS A CA 1
ATOM 4365 C C . HIS A 1 555 ? 2.781 25.197 -31.524 1.00 26.70 555 HIS A C 1
ATOM 4367 O O . HIS A 1 555 ? 3.239 24.880 -30.428 1.00 26.70 555 HIS A O 1
ATOM 4373 N N . GLU A 1 556 ? 3.035 26.341 -32.147 1.00 23.48 556 GLU A N 1
ATOM 4374 C CA . GLU A 1 556 ? 3.830 27.471 -31.684 1.00 23.48 556 GLU A CA 1
ATOM 4375 C C . GLU A 1 556 ? 3.214 28.134 -30.444 1.00 23.48 556 GLU A C 1
ATOM 4377 O O . GLU A 1 556 ? 2.024 28.443 -30.421 1.00 23.48 556 GLU A O 1
ATOM 4382 N N . PHE A 1 557 ? 4.053 28.442 -29.456 1.00 24.83 557 PHE A N 1
ATOM 4383 C CA . PHE A 1 557 ? 3.879 29.627 -28.623 1.00 24.83 557 PHE A CA 1
ATOM 4384 C C . PHE A 1 557 ? 5.137 30.476 -28.799 1.00 24.83 557 PHE A C 1
ATOM 4386 O O . PHE A 1 557 ? 6.248 30.035 -28.509 1.00 24.83 557 PHE A O 1
ATOM 4393 N N . GLN A 1 558 ? 4.941 31.656 -29.387 1.00 23.33 558 GLN A N 1
ATOM 4394 C CA . GLN A 1 558 ? 5.958 32.678 -29.587 1.00 23.33 558 GLN A CA 1
ATOM 4395 C C . GLN A 1 558 ? 6.406 33.216 -28.232 1.00 23.33 558 GLN A C 1
ATOM 4397 O O . GLN A 1 558 ? 5.571 33.688 -27.465 1.00 23.33 558 GLN A O 1
ATOM 4402 N N . ASP A 1 559 ? 7.716 33.259 -28.003 1.00 24.25 559 ASP A N 1
ATOM 4403 C CA . ASP A 1 559 ? 8.272 34.383 -27.269 1.00 24.25 559 ASP A CA 1
ATOM 4404 C C . ASP A 1 559 ? 9.546 34.880 -27.951 1.00 24.25 559 ASP A C 1
ATOM 4406 O O . ASP A 1 559 ? 10.424 34.127 -28.379 1.00 24.25 559 ASP A O 1
ATOM 4410 N N . THR A 1 560 ? 9.556 36.184 -28.157 1.00 24.58 560 THR A N 1
ATOM 4411 C CA . THR A 1 560 ? 10.534 36.942 -28.917 1.00 24.58 560 THR A CA 1
ATOM 4412 C C . THR A 1 560 ? 11.635 37.411 -27.987 1.00 24.58 560 THR A C 1
ATOM 4414 O O . THR A 1 560 ? 11.368 38.191 -27.084 1.00 24.58 560 THR A O 1
ATOM 4417 N N . THR A 1 561 ? 12.886 37.053 -28.259 1.00 26.50 561 THR A N 1
ATOM 4418 C CA . THR A 1 561 ? 14.025 37.975 -28.131 1.00 26.50 561 THR A CA 1
ATOM 4419 C C . THR A 1 561 ? 15.246 37.393 -28.833 1.00 26.50 561 THR A C 1
ATOM 4421 O O . THR A 1 561 ? 15.598 36.226 -28.699 1.00 26.50 561 THR A O 1
ATOM 4424 N N . ALA A 1 562 ? 15.847 38.230 -29.667 1.00 25.66 562 ALA A N 1
ATOM 4425 C CA . ALA A 1 562 ? 16.916 37.890 -30.582 1.00 25.66 562 ALA A CA 1
ATOM 4426 C C . ALA A 1 562 ? 18.294 37.957 -29.912 1.00 25.66 562 ALA A C 1
ATOM 4428 O O . ALA A 1 562 ? 18.603 38.930 -29.228 1.00 25.66 562 ALA A O 1
ATOM 4429 N N . SER A 1 563 ? 19.184 37.035 -30.275 1.00 27.59 563 SER A N 1
ATOM 4430 C CA . SER A 1 563 ? 20.587 37.375 -30.521 1.00 27.59 563 SER A CA 1
ATOM 4431 C C . SER A 1 563 ? 21.148 36.504 -31.652 1.00 27.59 563 SER A C 1
ATOM 4433 O O . SER A 1 563 ? 21.034 35.282 -31.673 1.00 27.59 563 SER A O 1
ATOM 4435 N N . LYS A 1 564 ? 21.675 37.188 -32.670 1.00 25.98 564 LYS A N 1
ATOM 4436 C CA . LYS A 1 564 ? 22.390 36.628 -33.822 1.00 25.98 564 LYS A CA 1
ATOM 4437 C C . LYS A 1 564 ? 23.761 36.114 -33.380 1.00 25.98 564 LYS A C 1
ATOM 4439 O O . LYS A 1 564 ? 24.416 36.827 -32.628 1.00 25.98 564 LYS A O 1
ATOM 4444 N N . LEU A 1 565 ? 24.239 35.022 -33.985 1.00 27.30 565 LEU A N 1
ATOM 4445 C CA . LEU A 1 565 ? 25.562 34.962 -34.633 1.00 27.30 565 LEU A CA 1
ATOM 4446 C C . LEU A 1 565 ? 25.735 33.664 -35.449 1.00 27.30 565 LEU A C 1
ATOM 4448 O O . LEU A 1 565 ? 25.759 32.566 -34.912 1.00 27.30 565 LEU A O 1
ATOM 4452 N N . GLU A 1 566 ? 25.750 33.879 -36.766 1.00 26.58 566 GLU A N 1
ATOM 4453 C CA . GLU A 1 566 ? 26.591 33.312 -37.835 1.00 26.58 566 GLU A CA 1
ATOM 4454 C C . GLU A 1 566 ? 27.039 31.839 -37.810 1.00 26.58 566 GLU A C 1
ATOM 4456 O O . GLU A 1 566 ? 27.638 31.333 -36.868 1.00 26.58 566 GLU A O 1
ATOM 4461 N N . GLY A 1 567 ? 26.789 31.174 -38.945 1.00 24.55 567 GLY A N 1
ATOM 4462 C CA . GLY A 1 567 ? 27.207 29.807 -39.222 1.00 24.55 567 GLY A CA 1
ATOM 4463 C C . GLY A 1 567 ? 28.615 29.675 -39.801 1.00 24.55 567 GLY A C 1
ATOM 4464 O O . GLY A 1 567 ? 29.226 30.643 -40.244 1.00 24.55 567 GLY A O 1
ATOM 4465 N N . GLY A 1 568 ? 29.079 28.428 -39.865 1.00 24.28 568 GLY A N 1
ATOM 4466 C CA . GLY A 1 568 ? 30.271 28.063 -40.616 1.00 24.28 568 GLY A CA 1
ATOM 4467 C C . GLY A 1 568 ? 30.820 26.681 -40.276 1.00 24.28 568 GLY A C 1
ATOM 4468 O O . GLY A 1 568 ? 31.498 26.510 -39.273 1.00 24.28 568 GLY A O 1
ATOM 4469 N N . ASP A 1 569 ? 30.594 25.772 -41.219 1.00 25.50 569 ASP A N 1
ATOM 4470 C CA . ASP A 1 569 ? 31.538 24.761 -41.703 1.00 25.50 569 ASP A CA 1
ATOM 4471 C C . ASP A 1 569 ? 31.446 23.304 -41.214 1.00 25.50 569 ASP A C 1
ATOM 4473 O O . ASP A 1 569 ? 31.348 22.961 -40.035 1.00 25.50 569 ASP A O 1
ATOM 4477 N N . ALA A 1 570 ? 31.465 22.436 -42.223 1.00 33.09 570 ALA A N 1
ATOM 4478 C CA . ALA A 1 570 ? 31.328 20.999 -42.165 1.00 33.09 570 ALA A CA 1
ATOM 4479 C C . ALA A 1 570 ? 32.700 20.360 -41.921 1.00 33.09 570 ALA A C 1
ATOM 4481 O O . ALA A 1 570 ? 33.536 20.281 -42.815 1.00 33.09 570 ALA A O 1
ATOM 4482 N N . GLY A 1 571 ? 32.904 19.840 -40.712 1.00 27.72 571 GLY A N 1
ATOM 4483 C CA . GLY A 1 571 ? 34.024 18.964 -40.381 1.00 27.72 571 GLY A CA 1
ATOM 4484 C C . GLY A 1 571 ? 33.556 17.522 -40.215 1.00 27.72 571 GLY A C 1
ATOM 4485 O O . GLY A 1 571 ? 32.992 17.160 -39.187 1.00 27.72 571 GLY A O 1
ATOM 4486 N N . THR A 1 572 ? 33.806 16.678 -41.214 1.00 41.09 572 THR A N 1
ATOM 4487 C CA . THR A 1 572 ? 33.740 15.217 -41.087 1.00 41.09 572 THR A CA 1
ATOM 4488 C C . THR A 1 572 ? 34.772 14.728 -40.064 1.00 41.09 572 THR A C 1
ATOM 4490 O O . THR A 1 572 ? 35.973 14.818 -40.313 1.00 41.09 572 THR A O 1
ATOM 4493 N N . GLY A 1 573 ? 34.304 14.179 -38.940 1.00 26.91 573 GLY A N 1
ATOM 4494 C CA . GLY A 1 573 ? 35.109 13.535 -37.896 1.00 26.91 573 GLY A CA 1
ATOM 4495 C C . GLY A 1 573 ? 34.302 12.453 -37.155 1.00 26.91 573 GLY A C 1
ATOM 4496 O O . GLY A 1 573 ? 33.075 12.533 -37.129 1.00 26.91 573 GLY A O 1
ATOM 4497 N N . PRO A 1 574 ? 34.951 11.395 -36.636 1.00 39.56 574 PRO A N 1
ATOM 4498 C CA . PRO A 1 574 ? 34.362 10.065 -36.475 1.00 39.56 574 PRO A CA 1
ATOM 4499 C C . PRO A 1 574 ? 33.565 9.885 -35.175 1.00 39.56 574 PRO A C 1
ATOM 4501 O O . PRO A 1 574 ? 33.890 10.469 -34.150 1.00 39.56 574 PRO A O 1
ATOM 4504 N N . ASN A 1 575 ? 32.591 8.968 -35.222 1.00 36.38 575 ASN A N 1
ATOM 4505 C CA . ASN A 1 575 ? 31.834 8.426 -34.088 1.00 36.38 575 ASN A CA 1
ATOM 4506 C C . ASN A 1 575 ? 31.055 9.460 -33.263 1.00 36.38 575 ASN A C 1
ATOM 4508 O O . ASN A 1 575 ? 31.491 9.892 -32.198 1.00 36.38 575 ASN A O 1
ATOM 4512 N N . VAL A 1 576 ? 29.809 9.726 -33.678 1.00 37.47 576 VAL A N 1
ATOM 4513 C CA . VAL A 1 576 ? 28.766 10.086 -32.710 1.00 37.47 576 VAL A CA 1
ATOM 4514 C C . VAL A 1 576 ? 28.709 8.935 -31.713 1.00 37.47 576 VAL A C 1
ATOM 4516 O O . VAL A 1 576 ? 28.236 7.844 -32.040 1.00 37.47 576 VAL A O 1
ATOM 4519 N N . ALA A 1 577 ? 29.273 9.155 -30.526 1.00 38.62 577 ALA A N 1
ATOM 4520 C CA . ALA A 1 577 ? 29.116 8.275 -29.388 1.00 38.62 577 ALA A CA 1
ATOM 4521 C C . ALA A 1 577 ? 27.623 7.966 -29.274 1.00 38.62 577 ALA A C 1
ATOM 4523 O O . ALA A 1 577 ? 26.809 8.864 -29.060 1.00 38.62 577 ALA A O 1
ATOM 4524 N N . LYS A 1 578 ? 27.254 6.705 -29.512 1.00 46.28 578 LYS A N 1
ATOM 4525 C CA . LYS A 1 578 ? 25.903 6.211 -29.263 1.00 46.28 578 LYS A CA 1
ATOM 4526 C C . LYS A 1 578 ? 25.644 6.544 -27.797 1.00 46.28 578 LYS A C 1
ATOM 4528 O O . LYS A 1 578 ? 26.289 5.945 -26.940 1.00 46.28 578 LYS A O 1
ATOM 4533 N N . ALA A 1 579 ? 24.823 7.561 -27.528 1.00 52.56 579 ALA A N 1
ATOM 4534 C CA . ALA A 1 579 ? 24.527 7.978 -26.167 1.00 52.56 579 ALA A CA 1
ATOM 4535 C C . ALA A 1 579 ? 24.112 6.721 -25.403 1.00 52.56 579 ALA A C 1
ATOM 4537 O O . ALA A 1 579 ? 23.169 6.034 -25.805 1.00 52.56 579 ALA A O 1
ATOM 4538 N N . VAL A 1 580 ? 24.905 6.356 -24.396 1.00 54.94 580 VAL A N 1
ATOM 4539 C CA . VAL A 1 580 ? 24.642 5.198 -23.549 1.00 54.94 580 VAL A CA 1
ATOM 4540 C C . VAL A 1 580 ? 23.304 5.470 -22.877 1.00 54.94 580 VAL A C 1
ATOM 4542 O O . VAL A 1 580 ? 23.209 6.303 -21.981 1.00 54.94 580 VAL A O 1
ATOM 4545 N N . LYS A 1 581 ? 22.251 4.839 -23.393 1.00 71.88 581 LYS A N 1
ATOM 4546 C CA . LYS A 1 581 ? 20.891 5.034 -22.910 1.00 71.88 581 LYS A CA 1
ATOM 4547 C C . LYS A 1 581 ? 20.725 4.186 -21.655 1.00 71.88 581 LYS A C 1
ATOM 4549 O O . LYS A 1 581 ? 20.921 2.975 -21.714 1.00 71.88 581 LYS A O 1
ATOM 4554 N N . ASP A 1 582 ? 20.474 4.836 -20.523 1.00 85.44 582 ASP A N 1
ATOM 4555 C CA . ASP A 1 582 ? 20.218 4.164 -19.250 1.00 85.44 582 ASP A CA 1
ATOM 4556 C C . ASP A 1 582 ? 18.911 3.374 -19.365 1.00 85.44 582 ASP A C 1
ATOM 4558 O O . ASP A 1 582 ? 17.901 3.879 -19.858 1.00 85.44 582 ASP A O 1
ATOM 4562 N N . VAL A 1 583 ? 18.931 2.131 -18.890 1.00 85.62 583 VAL A N 1
ATOM 4563 C CA . VAL A 1 583 ? 17.781 1.223 -18.912 1.00 85.62 583 VAL A CA 1
ATOM 4564 C C . VAL A 1 583 ? 16.508 1.793 -18.290 1.00 85.62 583 VAL A C 1
ATOM 4566 O O . VAL A 1 583 ? 15.401 1.448 -18.705 1.00 85.62 583 VAL A O 1
ATOM 4569 N N . ASN A 1 584 ? 16.653 2.688 -17.317 1.00 90.75 584 ASN A N 1
ATOM 4570 C CA . ASN A 1 584 ? 15.541 3.344 -16.643 1.00 90.75 584 ASN A CA 1
ATOM 4571 C C . ASN A 1 584 ? 14.939 4.515 -17.443 1.00 90.75 584 ASN A C 1
ATOM 4573 O O . ASN A 1 584 ? 13.925 5.064 -17.022 1.00 90.75 584 ASN A O 1
ATOM 4577 N N . ASP A 1 585 ? 15.512 4.870 -18.600 1.00 89.50 585 ASP A N 1
ATOM 4578 C CA . ASP A 1 585 ? 14.943 5.830 -19.561 1.00 89.50 585 ASP A CA 1
ATOM 4579 C C . ASP A 1 585 ? 14.140 5.141 -20.684 1.00 89.50 585 ASP A C 1
ATOM 4581 O O . ASP A 1 585 ? 13.723 5.778 -21.658 1.00 89.50 585 ASP A O 1
ATOM 4585 N N . ARG A 1 586 ? 13.919 3.822 -20.589 1.00 88.00 586 ARG A N 1
ATOM 4586 C CA . ARG A 1 586 ? 13.018 3.085 -21.487 1.00 88.00 586 ARG A CA 1
ATOM 4587 C C . ARG A 1 586 ? 11.546 3.306 -21.133 1.00 88.00 586 ARG A C 1
ATOM 4589 O O . ARG A 1 586 ? 11.198 3.611 -19.997 1.00 88.00 586 ARG A O 1
ATOM 4596 N N . GLY A 1 587 ? 10.672 3.087 -22.116 1.00 88.31 587 GLY A N 1
ATOM 4597 C CA . GLY A 1 587 ? 9.222 3.189 -21.937 1.00 88.31 587 GLY A CA 1
ATOM 4598 C C . GLY A 1 587 ? 8.788 4.578 -21.482 1.00 88.31 587 GLY A C 1
ATOM 4599 O O . GLY A 1 587 ? 9.137 5.567 -22.122 1.00 88.31 587 GLY A O 1
ATOM 4600 N N . ARG A 1 588 ? 8.044 4.644 -20.368 1.00 91.81 588 ARG A N 1
ATOM 4601 C CA . ARG A 1 588 ? 7.658 5.912 -19.720 1.00 91.81 588 ARG A CA 1
ATOM 4602 C C . ARG A 1 588 ? 8.839 6.639 -19.058 1.00 91.81 588 ARG A C 1
ATOM 4604 O O . ARG A 1 588 ? 8.697 7.803 -18.703 1.00 91.81 588 ARG A O 1
ATOM 4611 N N . GLY A 1 589 ? 9.981 5.971 -18.896 1.00 91.69 589 GLY A N 1
ATOM 4612 C CA . GLY A 1 589 ? 11.168 6.512 -18.246 1.00 91.69 589 GLY A CA 1
ATOM 4613 C C . GLY A 1 589 ? 10.981 6.711 -16.742 1.00 91.69 589 GLY A C 1
ATOM 4614 O O . GLY A 1 589 ? 10.234 5.981 -16.083 1.00 91.69 589 GLY A O 1
ATOM 4615 N N . ARG A 1 590 ? 11.672 7.722 -16.213 1.00 93.69 590 ARG A N 1
ATOM 4616 C CA . ARG A 1 590 ? 11.576 8.176 -14.822 1.00 93.69 590 ARG A CA 1
ATOM 4617 C C . ARG A 1 590 ? 10.388 9.126 -14.688 1.00 93.69 590 ARG A C 1
ATOM 4619 O O . ARG A 1 590 ? 10.333 10.139 -15.383 1.00 93.69 590 ARG A O 1
ATOM 4626 N N . THR A 1 591 ? 9.436 8.783 -13.830 1.00 95.88 591 THR A N 1
ATOM 4627 C CA . THR A 1 591 ? 8.157 9.484 -13.688 1.00 95.88 591 THR A CA 1
ATOM 4628 C C . THR A 1 591 ? 7.880 9.851 -12.233 1.00 95.88 591 THR A C 1
ATOM 4630 O O . THR A 1 591 ? 8.604 9.455 -11.317 1.00 95.88 591 THR A O 1
ATOM 4633 N N . LEU A 1 592 ? 6.774 10.565 -12.010 1.00 96.12 592 LEU A N 1
ATOM 4634 C CA . LEU A 1 592 ? 6.227 10.809 -10.677 1.00 96.12 592 LEU A CA 1
ATOM 4635 C C . LEU A 1 592 ? 6.079 9.503 -9.879 1.00 96.12 592 LEU A C 1
ATOM 4637 O O . LEU A 1 592 ? 6.422 9.446 -8.700 1.00 96.12 592 LEU A O 1
ATOM 4641 N N . GLU A 1 593 ? 5.572 8.449 -10.519 1.00 96.38 593 GLU A N 1
ATOM 4642 C CA . GLU A 1 593 ? 5.317 7.162 -9.873 1.00 96.38 593 GLU A CA 1
ATOM 4643 C C . GLU A 1 593 ? 6.615 6.460 -9.450 1.00 96.38 593 GLU A C 1
ATOM 4645 O O . GLU A 1 593 ? 6.705 5.956 -8.328 1.00 96.38 593 GLU A O 1
ATOM 4650 N N . THR A 1 594 ? 7.656 6.492 -10.290 1.00 96.62 594 THR A N 1
ATOM 4651 C CA . THR A 1 594 ? 8.958 5.891 -9.951 1.00 96.62 594 THR A CA 1
ATOM 4652 C C . THR A 1 594 ? 9.678 6.681 -8.859 1.00 96.62 594 THR A C 1
ATOM 4654 O O . THR A 1 594 ? 10.255 6.083 -7.947 1.00 96.62 594 THR A O 1
ATOM 4657 N N . GLN A 1 595 ? 9.575 8.016 -8.890 1.00 97.31 595 GLN A N 1
ATOM 4658 C CA . GLN A 1 595 ? 10.047 8.901 -7.821 1.00 97.31 595 GLN A CA 1
ATOM 4659 C C . GLN A 1 595 ? 9.340 8.585 -6.494 1.00 97.31 595 GLN A C 1
ATOM 4661 O O . GLN A 1 595 ? 9.981 8.461 -5.450 1.00 97.31 595 GLN A O 1
ATOM 4666 N N . SER A 1 596 ? 8.020 8.389 -6.545 1.00 96.25 596 SER A N 1
ATOM 4667 C CA . SER A 1 596 ? 7.178 7.989 -5.413 1.00 96.25 596 SER A CA 1
ATOM 4668 C C . SER A 1 596 ? 7.566 6.636 -4.832 1.00 96.25 596 SER A C 1
ATOM 4670 O O . SER A 1 596 ? 7.667 6.492 -3.611 1.00 96.25 596 SER A O 1
ATOM 4672 N N . GLY A 1 597 ? 7.876 5.663 -5.690 1.00 97.00 597 GLY A N 1
ATOM 4673 C CA . GLY A 1 597 ? 8.396 4.364 -5.275 1.00 97.00 597 GLY A CA 1
ATOM 4674 C C . GLY A 1 597 ? 9.733 4.459 -4.538 1.00 97.00 597 GLY A C 1
ATOM 4675 O O . GLY A 1 597 ? 9.902 3.834 -3.488 1.00 97.00 597 GLY A O 1
ATOM 4676 N N . ALA A 1 598 ? 10.664 5.272 -5.044 1.00 97.19 598 ALA A N 1
ATOM 4677 C CA . ALA A 1 598 ? 11.953 5.504 -4.396 1.00 97.19 598 ALA A CA 1
ATOM 4678 C C . ALA A 1 598 ? 11.788 6.186 -3.026 1.00 97.19 598 ALA A C 1
ATOM 4680 O O . ALA A 1 598 ? 12.366 5.743 -2.031 1.00 97.19 598 ALA A O 1
ATOM 4681 N N . LEU A 1 599 ? 10.932 7.210 -2.941 1.00 97.12 599 LEU A N 1
ATOM 4682 C CA . LEU A 1 599 ? 10.639 7.891 -1.681 1.00 97.12 599 LEU A CA 1
ATOM 4683 C C . LEU A 1 599 ? 10.087 6.924 -0.621 1.00 97.12 599 LEU A C 1
ATOM 4685 O O . LEU A 1 599 ? 10.530 6.951 0.529 1.00 97.12 599 LEU A O 1
ATOM 4689 N N . ALA A 1 600 ? 9.169 6.031 -1.007 1.00 97.81 600 ALA A N 1
ATOM 4690 C CA . ALA A 1 600 ? 8.562 5.058 -0.101 1.00 97.81 600 ALA A CA 1
ATOM 4691 C C . ALA A 1 600 ? 9.590 4.093 0.519 1.00 97.81 600 ALA A C 1
ATOM 4693 O O . ALA A 1 600 ? 9.553 3.856 1.730 1.00 97.81 600 ALA A O 1
ATOM 4694 N N . VAL A 1 601 ? 10.541 3.570 -0.269 1.00 98.38 601 VAL A N 1
ATOM 4695 C CA . VAL A 1 601 ? 11.580 2.661 0.252 1.00 98.38 601 VAL A CA 1
ATOM 4696 C C . VAL A 1 601 ? 12.609 3.394 1.120 1.00 98.38 601 VAL A C 1
ATOM 4698 O O . VAL A 1 601 ? 13.028 2.860 2.150 1.00 98.38 601 VAL A O 1
ATOM 4701 N N . PHE A 1 602 ? 12.969 4.642 0.792 1.00 97.81 602 PHE A N 1
ATOM 4702 C CA . PHE A 1 602 ? 13.850 5.445 1.649 1.00 97.81 602 PHE A CA 1
ATOM 4703 C C . PHE A 1 602 ? 13.184 5.813 2.976 1.00 97.81 602 PHE A C 1
ATOM 4705 O O . PHE A 1 602 ? 13.823 5.697 4.022 1.00 97.81 602 PHE A O 1
ATOM 4712 N N . LYS A 1 603 ? 11.891 6.163 2.958 1.00 96.25 603 LYS A N 1
ATOM 4713 C CA . LYS A 1 603 ? 11.084 6.383 4.168 1.00 96.25 603 LYS A CA 1
ATOM 4714 C C . LYS A 1 603 ? 11.020 5.130 5.034 1.00 96.25 603 LYS A C 1
ATOM 4716 O O . LYS A 1 603 ? 11.216 5.215 6.247 1.00 96.25 603 LYS A O 1
ATOM 4721 N N . ALA A 1 604 ? 10.798 3.965 4.426 1.00 97.44 604 ALA A N 1
ATOM 4722 C CA . ALA A 1 604 ? 10.820 2.690 5.135 1.00 97.44 604 ALA A CA 1
ATOM 4723 C C . ALA A 1 604 ? 12.189 2.439 5.794 1.00 97.44 604 ALA A C 1
ATOM 4725 O O . ALA A 1 604 ? 12.249 2.160 6.991 1.00 97.44 604 ALA A O 1
ATOM 4726 N N . LEU A 1 605 ? 13.297 2.603 5.061 1.00 97.06 605 LEU A N 1
ATOM 4727 C CA . LEU A 1 605 ? 14.639 2.414 5.621 1.00 97.06 605 LEU A CA 1
ATOM 4728 C C . LEU A 1 605 ? 14.941 3.413 6.745 1.00 97.06 605 LEU A C 1
ATOM 4730 O O . LEU A 1 605 ? 15.474 3.022 7.786 1.00 97.06 605 LEU A O 1
ATOM 4734 N N . TYR A 1 606 ? 14.576 4.685 6.571 1.00 94.56 606 TYR A N 1
ATOM 4735 C CA . TYR A 1 606 ? 14.773 5.706 7.597 1.00 94.56 606 TYR A CA 1
ATOM 4736 C C . TYR A 1 606 ? 14.016 5.351 8.881 1.00 94.56 606 TYR A C 1
ATOM 4738 O O . TYR A 1 606 ? 14.596 5.425 9.960 1.00 94.56 606 TYR A O 1
ATOM 4746 N N . GLN A 1 607 ? 12.779 4.851 8.776 1.00 93.88 607 GLN A N 1
ATOM 4747 C CA . GLN A 1 607 ? 12.001 4.378 9.925 1.00 93.88 607 GLN A CA 1
ATOM 4748 C C . GLN A 1 607 ? 12.712 3.257 10.699 1.00 93.88 607 GLN A C 1
ATOM 4750 O O . GLN A 1 607 ? 12.746 3.293 11.931 1.00 93.88 607 GLN A O 1
ATOM 4755 N N . TRP A 1 608 ? 13.296 2.271 10.008 1.00 94.50 608 TRP A N 1
ATOM 4756 C CA . TRP A 1 608 ? 14.085 1.213 10.658 1.00 94.50 608 TRP A CA 1
ATOM 4757 C C . TRP A 1 608 ? 15.318 1.784 11.361 1.00 94.50 608 TRP A C 1
ATOM 4759 O O . TRP A 1 608 ? 15.617 1.417 12.496 1.00 94.50 608 TRP A O 1
ATOM 4769 N N . GLN A 1 609 ? 16.009 2.718 10.706 1.00 90.94 609 GLN A N 1
ATOM 4770 C CA . GLN A 1 609 ? 17.214 3.347 11.236 1.00 90.94 609 GLN A CA 1
ATOM 4771 C C . GLN A 1 609 ? 16.944 4.288 12.407 1.00 90.94 609 GLN A C 1
ATOM 4773 O O . GLN A 1 609 ? 17.836 4.475 13.227 1.00 90.94 609 GLN A O 1
ATOM 4778 N N . THR A 1 610 ? 15.754 4.878 12.524 1.00 87.69 610 THR A N 1
ATOM 4779 C CA . THR A 1 610 ? 15.413 5.779 13.634 1.00 87.69 610 THR A CA 1
ATOM 4780 C C . THR A 1 610 ? 14.706 5.069 14.779 1.00 87.69 610 THR A C 1
ATOM 4782 O O . THR A 1 610 ? 14.892 5.468 15.925 1.00 87.69 610 THR A O 1
ATOM 4785 N N . THR A 1 611 ? 14.019 3.954 14.530 1.00 89.31 611 THR A N 1
ATOM 4786 C CA . THR A 1 611 ? 13.258 3.220 15.552 1.00 89.31 611 THR A CA 1
ATOM 4787 C C . THR A 1 611 ? 14.133 2.232 16.340 1.00 89.31 611 THR A C 1
ATOM 4789 O O . THR A 1 611 ? 14.565 1.229 15.774 1.00 89.31 611 THR A O 1
ATOM 4792 N N . PRO A 1 612 ? 14.345 2.404 17.662 1.00 88.19 612 PRO A N 1
ATOM 4793 C CA . PRO A 1 612 ? 15.263 1.553 18.434 1.00 88.19 612 PRO A CA 1
ATOM 4794 C C . PRO A 1 612 ? 14.958 0.047 18.411 1.00 88.19 612 PRO A C 1
ATOM 4796 O O . PRO A 1 612 ? 15.876 -0.769 18.473 1.00 88.19 612 PRO A O 1
ATOM 4799 N N . SER A 1 613 ? 13.687 -0.354 18.321 1.00 90.12 613 SER A N 1
ATOM 4800 C CA . SER A 1 613 ? 13.306 -1.774 18.259 1.00 90.12 613 SER A CA 1
ATOM 4801 C C . SER A 1 613 ? 13.573 -2.435 16.907 1.00 90.12 613 SER A C 1
ATOM 4803 O O . SER A 1 613 ? 13.568 -3.661 16.854 1.00 90.12 613 SER A O 1
ATOM 4805 N N . LEU A 1 614 ? 13.802 -1.652 15.847 1.00 91.00 614 LEU A N 1
ATOM 4806 C CA . LEU A 1 614 ? 13.990 -2.135 14.476 1.00 91.00 614 LEU A CA 1
ATOM 4807 C C . LEU A 1 614 ? 15.467 -2.199 14.042 1.00 91.00 614 LEU A C 1
ATOM 4809 O O . LEU A 1 614 ? 15.759 -2.782 13.006 1.00 91.00 614 LEU A O 1
ATOM 4813 N N . ARG A 1 615 ? 16.401 -1.645 14.831 1.00 79.62 615 ARG A N 1
ATOM 4814 C CA . ARG A 1 615 ? 17.846 -1.579 14.511 1.00 79.62 615 ARG A CA 1
ATOM 4815 C C . ARG A 1 615 ? 18.652 -2.851 14.840 1.00 79.62 615 ARG A C 1
ATOM 4817 O O . ARG A 1 615 ? 19.877 -2.781 14.839 1.00 79.62 615 ARG A O 1
ATOM 4824 N N . ARG A 1 616 ? 18.005 -3.944 15.250 1.00 59.56 616 ARG A N 1
ATOM 4825 C CA . ARG A 1 616 ? 18.682 -5.099 15.870 1.00 59.56 616 ARG A CA 1
ATOM 4826 C C . ARG A 1 616 ? 19.087 -6.178 14.889 1.00 59.56 616 ARG A C 1
ATOM 4828 O O . ARG A 1 616 ? 18.242 -6.509 14.031 1.00 59.56 616 ARG A O 1
#

Secondary structure (DSSP, 8-state):
----PPPP-----S-TTHHHHHHHHHHHHHHHHTT--PPPPP--------------TT------S-PPPS--PPPS-------S-TTS---TT--HHHHHHHHHHHHHHHTS-BTTTTB-TTS-HHHHHHHHHHHHHHHHHHHHH----------S---HHHHHHHHHHHHHHHHHHHHHHHSS-TTSTTPPSS--HHHHHHHHHHHHHHHGGGB-SSSTTS-B-S-TTSS--EEHHHHHHHHHHHHHHHHH---B----S--TT-S-SS-SPBPTT-HHHHHHHHHHHHHHHHTT-B-GGG-B-SEEE-TT-BTTB-TT-S--EEE----SGGGTHHHHHHHHHHHHH--THHHHHHHHHHHHHHHHTTTT-TT--S--SSEETTEE--TTTTTT---TTGGGHHHHHHHHHHHHHSPPPHHHHHHHH-SSTT--TTS----HHHHHHHHHHHHHHHHTTHHHHHHHHHHHHTT--TTSPPPS--S---BGGG--TTTT---PPTT---TTT-SSPPPTT-TTHHHHHHH-TT-------------------PPP-----------------S-------BGGGSTT-S-HHHHHHHHHHHHHHHHHHH-TTT--

Organism: Trichophyton equinum (strain ATCC MYA-4606 / CBS 127.97) (NCBI:txid559882)

Foldseek 3Di:
DDDDDDDDDPDPDDPFFLLLLLLLLLLLLLLVLQPPDDDDDDPPDDDDDDPDDDDDPPPDDDDDDDDDDPDDDDDPPDPDPDPPPPPPDPQPCDPPLNVLLVLLVCCLCPVQADQVLLFRVQADSSLRSLLLSLLSLLLVLLVVLPDPPDPPPDDDDDPPNSVVSVVVSVVVVVSSVSNVLSPDDPPPVDDDDDDPNQVSLVSSVVSLVVNCVQWDCQFANTAGFSGPVFQGWRWLSSLLSLLLSLLSQQQRRQKHQDCPPPPPDDDDDPHPIGHHNDCVSLVSNVVSVVSVVPLPCQDPLRAGFTTFGAPPDDPVDCHVSHRDQTQRAGFLLSLFSNLSSLLSNCLQAVDLVSLVSNLSSVVSQQVQQVPPQLPFLAGSRQHYSLAGAHLCALVLLADSVRLQRLLNRLQRLLSNQFDDDPSSLVSLQDQVSHDDPVPPGDDSVSSVVSNLVSLLSLLVCLVSLVLNLVLQVQQQDPVRFTFSHSDHWAQPVPDDLRSSFDDGPQLHDDQRRDVVRDDPRDSCSVVVSVVVPDPPVPPPDDDDDDDDDDDDDDDDDDDDDDDDDDDDDDDDDDDPDPPRDTSQCPDVHGDSSNSSSSSSSSSSNVSLVSDPSNND